Protein AF-A0A837HUM1-F1 (afdb_monomer_lite)

Foldseek 3Di:
DVQFCLQLAFCAFVNFHWQKKKKFFQVLVVVVVVVVVVQVVQVVDPHDSCPPVVVQVVCCLAWVARCVPQPSVFQRGMKMWTWTFALAFWTKIKIKGWGDDLVSNCVSNLSTWHFPQPVQVVLVVLVVLVLVLQVLLLVLQVVQCPPPPRVFGDPDSVVSCVVPSDVDRDARPVGDHWDKDQADRRNWIKTWDQRPFQLFIWMDTVVVRDIATWDDNDDDPHSPTDHDDDDPDDSNRGDIDRFDWDDDDVKIKTWAFNDAQLNQTWTWIWMGENTMIMTMTGSDCRSVNCSNVRDSRDCRGNCNPPLCVVVVVPDDPDDSMDMDGDNVSVVSNVSNVCVSPVVCCVVCVPPCVVVVVVVVVVVPDDDVVVVVLVVLQVQQLVLQVVLLVLQVCQCPPPPHPAGDPDSVVSCVVVSDVDRDAGPVRHHWDKDADDVRHKIKTWDQRSNQCFIFIAIPVQNDTDTPSDNDDDDHDRDDDD

Radius of gyration: 32.33 Å; chains: 1; bounding box: 90×49×75 Å

Sequence (478 aa):
MESSLANKLPATFDGKSPLFYGEAKNIRDSIQDQLNQLEDVSKNSSDEQKGIEEFKKQIKEAFQIDVDADLLSWMDQNAAMIVAADSQKAPEILFVFEIKDPQLVEQKLVKFRMVDFMGTRLKQAQDASMKNDVGQIATALQAYYTTPGQGLYPTSLNDLVSSEYLKTLPKPASGGNYNYLRCDNGTEAAIFAKSEETGRYWAFSSKLGRAGYIDGTNPPVDCNFNVLKQTPETLFDKPRIEPEIEPYQTSKIYSFPIYDYEGDKFAFRFTVTDSLTIFSVGASSQSLKELIDFPKESDSTLIKDPRWSEQFARSPKTIGGVAYIVPENLMGIVDYFLTKEEQYKQYVQDDWLIIAALDRVFAKNGDVGQRTIQARDSVVKSGVGQIAQALQVYYTTPGNSKYPVSLNELVTSKTVIEVPTSPSGEAYGYLRCADGKEIAVSGKLESTGTYWVWSSASMKAIDTNSTTPPSTTCVYGL

pLDDT: mean 79.93, std 14.23, range [35.84, 97.94]

Secondary structure (DSSP, 8-state):
-TT-GGGSSBS-BTTBEEEEEEEESSHHHHHHHHHHHHHHHHHHSSS-TTHHHHHHHHHHHHHS--IIIIIGGG--S-EEEEEEE-SSS--EEEEEEE-S-HHHHHHHHTT--EE-HHHHHHHHHHHHHHHHHHHHHHHHHHHHHHSTTT-S--SSTHHHHHTTS-SS----TTSS--EEEEEGGGTEEEEEEE-TTTSSEEEEETTTTEEEEBSSSSPPSSS--PBPP-PPPPGGGS-EEPPEEEEETTEEEEEEEEEEETTEEEEEEEEE-SSEEEEEEES-SHHHHHHHH--SS-SSBTTTSHHHHHHHHTS-SS-SEEEEE-GGGHHHHHHHHHHH-GGGHHHHHHHHHHHHHHHHHHTT---HHHHHHHHHHHHHHHHHHHHHHHHHHHHHSTT--S--SSTTHHHHTTS-SS--B-TTSPBPEEEE-TTSS-EEEEEE-TTTSPEEEEETTTS-EEE---SS---S------

Structure (mmCIF, N/CA/C/O backbone):
data_AF-A0A837HUM1-F1
#
_entry.id   AF-A0A837HUM1-F1
#
loop_
_atom_site.group_PDB
_atom_site.id
_atom_site.type_symbol
_atom_site.label_atom_id
_atom_site.label_alt_id
_atom_site.label_comp_id
_atom_site.label_asym_id
_atom_site.label_entity_id
_atom_site.label_seq_id
_atom_site.pdbx_PDB_ins_code
_atom_site.Cartn_x
_atom_site.Cartn_y
_atom_site.Cartn_z
_atom_site.occupancy
_atom_site.B_iso_or_equiv
_atom_site.auth_seq_id
_atom_site.auth_comp_id
_atom_site.auth_asym_id
_atom_site.auth_atom_id
_atom_site.pdbx_PDB_model_num
ATOM 1 N N . MET A 1 1 ? -18.478 -5.405 29.061 1.00 57.53 1 MET A N 1
ATOM 2 C CA . MET A 1 1 ? -18.598 -4.070 28.437 1.00 57.53 1 MET A CA 1
ATOM 3 C C . MET A 1 1 ? -17.729 -3.016 29.110 1.00 57.53 1 MET A C 1
ATOM 5 O O . MET A 1 1 ? -17.101 -2.283 28.371 1.00 57.53 1 MET A O 1
ATOM 9 N N . GLU A 1 2 ? -17.609 -2.948 30.443 1.00 61.53 2 GLU A N 1
ATOM 10 C CA . GLU A 1 2 ? -16.730 -1.955 31.113 1.00 61.53 2 GLU A CA 1
ATOM 11 C C . GLU A 1 2 ? -15.254 -2.024 30.680 1.00 61.53 2 GLU A C 1
ATOM 13 O O . GLU A 1 2 ? -14.570 -1.011 30.636 1.00 61.53 2 GLU A O 1
ATOM 18 N N . SER A 1 3 ? -14.767 -3.206 30.293 1.00 72.75 3 SER A N 1
ATOM 19 C CA . SER A 1 3 ? -13.399 -3.396 29.797 1.00 72.75 3 SER A CA 1
ATOM 20 C C . SER A 1 3 ? -13.245 -3.216 28.276 1.00 72.75 3 SER A C 1
ATOM 22 O O . SER A 1 3 ? -12.258 -3.709 27.743 1.00 72.75 3 SER A O 1
ATOM 24 N N . SER A 1 4 ? -14.257 -2.710 27.561 1.00 83.25 4 SER A N 1
ATOM 25 C CA . SER A 1 4 ? -14.202 -2.552 26.096 1.00 83.25 4 SER A CA 1
ATOM 26 C C . SER A 1 4 ? -13.436 -1.290 25.730 1.00 83.25 4 SER A C 1
ATOM 28 O O . SER A 1 4 ? -13.642 -0.240 26.354 1.00 83.25 4 SER A O 1
ATOM 30 N N . LEU A 1 5 ? -12.625 -1.379 24.677 1.00 87.56 5 LEU A N 1
ATOM 31 C CA . LEU A 1 5 ? -11.893 -0.243 24.133 1.00 87.56 5 LEU A CA 1
ATOM 32 C C . LEU A 1 5 ? -12.837 0.863 23.632 1.00 87.56 5 LEU A C 1
ATOM 34 O O . LEU A 1 5 ? -12.479 2.033 23.692 1.00 87.56 5 LEU A O 1
ATOM 38 N N . ALA A 1 6 ? -14.081 0.538 23.258 1.00 87.81 6 ALA A N 1
ATOM 39 C CA . ALA A 1 6 ? -15.104 1.513 22.864 1.00 87.81 6 ALA A CA 1
ATOM 40 C C . ALA A 1 6 ? -15.453 2.541 23.962 1.00 87.81 6 ALA A C 1
ATOM 42 O O . ALA A 1 6 ? -15.979 3.609 23.651 1.00 87.81 6 ALA A O 1
ATOM 43 N N . ASN A 1 7 ? -15.153 2.257 25.238 1.00 86.69 7 ASN A N 1
ATOM 44 C CA . ASN A 1 7 ? -15.296 3.234 26.330 1.00 86.69 7 ASN A CA 1
ATOM 45 C C . ASN A 1 7 ? -14.179 4.287 26.345 1.00 86.69 7 ASN A C 1
ATOM 47 O O . ASN A 1 7 ? -14.322 5.306 27.009 1.00 86.69 7 ASN A O 1
ATOM 51 N N . LYS A 1 8 ? -13.060 4.025 25.666 1.00 87.19 8 LYS A N 1
ATOM 52 C CA . LYS A 1 8 ? -11.852 4.864 25.665 1.00 87.19 8 LYS A CA 1
ATOM 53 C C . LYS A 1 8 ? -11.620 5.549 24.320 1.00 87.19 8 LYS A C 1
ATOM 55 O O . LYS A 1 8 ? -10.566 6.135 24.109 1.00 87.19 8 LYS A O 1
ATOM 60 N N . LEU A 1 9 ? -12.580 5.437 23.406 1.00 91.56 9 LEU A N 1
ATOM 61 C CA . LEU A 1 9 ? -12.492 5.980 22.058 1.00 91.56 9 LEU A CA 1
ATOM 62 C C . LEU A 1 9 ? -13.589 7.028 21.837 1.00 91.56 9 LEU A C 1
ATOM 64 O O . LEU A 1 9 ? -14.714 6.826 22.315 1.00 91.56 9 LEU A O 1
ATOM 68 N N . PRO A 1 10 ? -13.290 8.116 21.104 1.00 92.12 10 PRO A N 1
ATOM 69 C CA . PRO A 1 10 ? -14.269 9.137 20.762 1.00 92.12 10 PRO A CA 1
ATOM 70 C C . PRO A 1 10 ? -15.366 8.579 19.851 1.00 92.12 10 PRO A C 1
ATOM 72 O O . PRO A 1 10 ? -15.182 7.581 19.155 1.00 92.12 10 PRO A O 1
ATOM 75 N N . ALA A 1 11 ? -16.515 9.254 19.831 1.00 89.56 11 ALA A N 1
ATOM 76 C CA . ALA A 1 11 ? -17.631 8.914 18.946 1.00 89.56 11 ALA A CA 1
ATOM 77 C C . ALA A 1 11 ? -17.357 9.213 17.453 1.00 89.56 11 ALA A C 1
ATOM 79 O O . ALA A 1 11 ? -18.004 8.647 16.570 1.00 89.56 11 ALA A O 1
ATOM 80 N N . THR A 1 12 ? -16.405 10.103 17.161 1.00 90.75 12 THR A N 1
ATOM 81 C CA . THR A 1 12 ? -16.014 10.525 15.805 1.00 90.75 12 THR A CA 1
ATOM 82 C C . THR A 1 12 ? -14.500 10.626 15.685 1.00 90.75 12 THR A C 1
ATOM 84 O O . THR A 1 12 ? -13.829 10.842 16.690 1.00 90.75 12 THR A O 1
ATOM 87 N N . PHE A 1 13 ? -13.985 10.527 14.459 1.00 92.62 13 PHE A N 1
ATOM 88 C CA . PHE A 1 13 ? -12.552 10.563 14.154 1.00 92.62 13 PHE A CA 1
ATOM 89 C C . PHE A 1 13 ? -12.303 11.549 13.008 1.00 92.62 13 PHE A C 1
ATOM 91 O O . PHE A 1 13 ? -12.781 11.330 11.898 1.00 92.62 13 PHE A O 1
ATOM 98 N N . ASP A 1 14 ? -11.605 12.660 13.265 1.00 92.31 14 ASP A N 1
ATOM 99 C CA . ASP A 1 14 ? -11.493 13.808 12.343 1.00 92.31 14 ASP A CA 1
ATOM 100 C C . ASP A 1 14 ? -12.884 14.317 11.902 1.00 92.31 14 ASP A C 1
ATOM 102 O O . ASP A 1 14 ? -13.151 14.617 10.734 1.00 92.31 14 ASP A O 1
ATOM 106 N N . GLY A 1 15 ? -13.833 14.328 12.843 1.00 88.44 15 GLY A N 1
ATOM 107 C CA . GLY A 1 15 ? -15.249 14.624 12.593 1.00 88.44 15 GLY A CA 1
ATOM 108 C C . GLY A 1 15 ? -15.994 13.594 11.728 1.00 88.44 15 GLY A C 1
ATOM 109 O O . GLY A 1 15 ? -17.197 13.744 11.525 1.00 88.44 15 GLY A O 1
ATOM 110 N N . LYS A 1 16 ? -15.320 12.542 11.245 1.00 90.19 16 LYS A N 1
ATOM 111 C CA . LYS A 1 16 ? -15.924 11.464 10.455 1.00 90.19 16 LYS A CA 1
ATOM 112 C C . LYS A 1 16 ? -16.644 10.499 11.379 1.00 90.19 16 LYS A C 1
ATOM 114 O O . LYS A 1 16 ? -16.196 10.203 12.493 1.00 90.19 16 LYS A O 1
ATOM 119 N N . SER A 1 17 ? -17.751 9.967 10.887 1.00 85.31 17 SER A N 1
ATOM 120 C CA . SER A 1 17 ? -18.489 8.933 11.599 1.00 85.31 17 SER A CA 1
ATOM 121 C C . SER A 1 17 ? -17.883 7.561 11.295 1.00 85.31 17 SER A C 1
ATOM 123 O O . SER A 1 17 ? -17.608 7.267 10.128 1.00 85.31 17 SER A O 1
ATOM 125 N N . PRO A 1 18 ? -17.672 6.698 12.303 1.00 87.94 18 PRO A N 1
ATOM 126 C CA . PRO A 1 18 ? -17.233 5.336 12.043 1.00 87.94 18 PRO A CA 1
ATOM 127 C C . PRO A 1 18 ? -18.291 4.585 11.227 1.00 87.94 18 PRO A C 1
ATOM 129 O O . PRO A 1 18 ? -19.477 4.631 11.548 1.00 87.94 18 PRO A O 1
ATOM 132 N N . LEU A 1 19 ? -17.878 3.894 10.169 1.00 83.44 19 LEU A N 1
ATOM 133 C CA . LEU A 1 19 ? -18.712 2.929 9.446 1.00 83.44 19 LEU A CA 1
ATOM 134 C C . LEU A 1 19 ? -18.502 1.511 9.976 1.00 83.44 19 LEU A C 1
ATOM 136 O O . LEU A 1 19 ? -19.405 0.686 9.898 1.00 83.44 19 LEU A O 1
ATOM 140 N N . PHE A 1 20 ? -17.319 1.224 10.517 1.00 83.94 20 PHE A N 1
ATOM 141 C CA . PHE A 1 20 ? -16.954 -0.080 11.052 1.00 83.94 20 PHE A CA 1
ATOM 142 C C . PHE A 1 20 ? -16.248 0.096 12.389 1.00 83.94 20 PHE A C 1
ATOM 144 O O . PHE A 1 20 ? -15.366 0.948 12.519 1.00 83.94 20 PHE A O 1
ATOM 151 N N . TYR A 1 21 ? -16.606 -0.756 13.345 1.00 86.56 21 TYR A N 1
ATOM 152 C CA . TYR A 1 21 ? -15.868 -0.951 14.582 1.00 86.56 21 TYR A CA 1
ATOM 153 C C . TYR A 1 21 ? -15.735 -2.446 14.855 1.00 86.56 21 TYR A C 1
ATOM 155 O O . TYR A 1 21 ? -16.736 -3.140 15.019 1.00 86.56 21 TYR A O 1
ATOM 163 N N . GLY 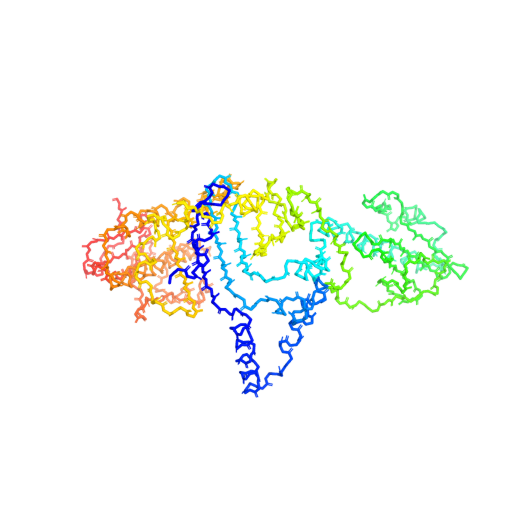A 1 22 ? -14.504 -2.933 14.936 1.00 85.00 22 GLY A N 1
ATOM 164 C CA . GLY A 1 22 ? -14.183 -4.274 15.406 1.00 85.00 22 GLY A CA 1
ATOM 165 C C . GLY A 1 22 ? -13.304 -4.191 16.640 1.00 85.00 22 GLY A C 1
ATOM 166 O O . GLY A 1 22 ? -12.396 -3.374 16.670 1.00 85.00 22 GLY A O 1
ATOM 167 N N . GLU A 1 23 ? -13.539 -5.033 17.637 1.00 84.75 23 GLU A N 1
ATOM 168 C CA . GLU A 1 23 ? -12.689 -5.180 18.817 1.00 84.75 23 GLU A CA 1
ATOM 169 C C . GLU A 1 23 ? -12.388 -6.657 19.043 1.00 84.75 23 GLU A C 1
ATOM 171 O O . GLU A 1 23 ? -13.278 -7.502 18.949 1.00 84.75 23 GLU A O 1
ATOM 176 N N . ALA A 1 24 ? -11.146 -6.970 19.387 1.00 82.31 24 ALA A N 1
ATOM 177 C CA . ALA A 1 24 ? -10.730 -8.296 19.807 1.00 82.31 24 ALA A CA 1
ATOM 178 C C . ALA A 1 24 ? -9.925 -8.201 21.101 1.00 82.31 24 ALA A C 1
ATOM 180 O O . ALA A 1 24 ? -9.117 -7.286 21.287 1.00 82.31 24 ALA A O 1
ATOM 181 N N . LYS A 1 25 ? -10.129 -9.175 21.988 1.00 80.12 25 LYS A N 1
ATOM 182 C CA . LYS A 1 25 ? -9.291 -9.340 23.175 1.00 80.12 25 LYS A CA 1
ATOM 183 C C . LYS A 1 25 ? -8.138 -10.269 22.859 1.00 80.12 25 LYS A C 1
ATOM 185 O O . LYS A 1 25 ? -8.344 -11.273 22.185 1.00 80.12 25 LYS A O 1
ATOM 190 N N . ASN A 1 26 ? -6.967 -9.971 23.420 1.00 72.88 26 ASN A N 1
ATOM 191 C CA . ASN A 1 26 ? -5.791 -10.827 23.299 1.00 72.88 26 ASN A CA 1
ATOM 192 C C . ASN A 1 26 ? -5.482 -11.151 21.826 1.00 72.88 26 ASN A C 1
ATOM 194 O O . ASN A 1 26 ? -5.435 -12.307 21.401 1.00 72.88 26 ASN A O 1
ATOM 198 N N . ILE A 1 27 ? -5.350 -10.088 21.027 1.00 74.25 27 ILE A N 1
ATOM 199 C CA . ILE A 1 27 ? -5.189 -10.199 19.575 1.00 74.25 27 ILE A CA 1
ATOM 200 C C . ILE A 1 27 ? -3.949 -11.021 19.203 1.00 74.25 27 ILE A C 1
ATOM 202 O O . ILE A 1 27 ? -3.988 -11.716 18.194 1.00 74.25 27 ILE A O 1
ATOM 206 N N . ARG A 1 28 ? -2.890 -11.011 20.030 1.00 80.12 28 ARG A N 1
ATOM 207 C CA . ARG A 1 28 ? -1.726 -11.891 19.864 1.00 80.12 28 ARG A CA 1
ATOM 208 C C . ARG A 1 28 ? -2.136 -13.351 19.754 1.00 80.12 28 ARG A C 1
ATOM 210 O O . ARG A 1 28 ? -1.754 -13.988 18.781 1.00 80.12 28 ARG A O 1
ATOM 217 N N . ASP A 1 29 ? -2.886 -13.864 20.724 1.00 73.12 29 ASP A N 1
ATOM 218 C CA . ASP A 1 29 ? -3.257 -15.279 20.747 1.00 73.12 29 ASP A CA 1
ATOM 219 C C . ASP A 1 29 ? -4.215 -15.602 19.595 1.00 73.12 29 ASP A C 1
ATOM 221 O O . ASP A 1 29 ? -4.067 -16.635 18.960 1.00 73.12 29 ASP A O 1
ATOM 225 N N . SER A 1 30 ? -5.114 -14.679 19.233 1.00 72.19 30 SER A N 1
ATOM 226 C CA . SER A 1 30 ? -5.982 -14.830 18.053 1.00 72.19 30 SER A CA 1
ATOM 227 C C . SER A 1 30 ? -5.192 -14.890 16.736 1.00 72.19 30 SER A C 1
ATOM 229 O O . SER A 1 30 ? -5.441 -15.755 15.896 1.00 72.19 30 SER A O 1
ATOM 231 N N . ILE A 1 31 ? -4.202 -14.006 16.558 1.00 72.38 31 ILE A N 1
ATOM 232 C CA . ILE A 1 31 ? -3.300 -14.035 15.398 1.00 72.38 31 ILE A CA 1
ATOM 233 C C . ILE A 1 31 ? -2.487 -15.329 15.419 1.00 72.38 31 ILE A C 1
ATOM 235 O O . ILE A 1 31 ? -2.388 -15.994 14.394 1.00 72.38 31 ILE A O 1
ATOM 239 N N . GLN A 1 32 ? -1.942 -15.717 16.572 1.00 71.12 32 GLN A N 1
ATOM 240 C CA . GLN A 1 32 ? -1.150 -16.934 16.699 1.00 71.12 32 GLN A CA 1
ATOM 241 C C . GLN A 1 32 ? -1.986 -18.185 16.413 1.00 71.12 32 GLN A C 1
ATOM 243 O O . GLN A 1 32 ? -1.504 -19.077 15.726 1.00 71.12 32 GLN A O 1
ATOM 248 N N . ASP A 1 33 ? -3.241 -18.236 16.854 1.00 70.81 33 ASP A N 1
ATOM 249 C CA . ASP A 1 33 ? -4.171 -19.325 16.555 1.00 70.81 33 ASP A CA 1
ATOM 250 C C . ASP A 1 33 ? -4.500 -19.391 15.062 1.00 70.81 33 ASP A C 1
ATOM 252 O O . ASP A 1 33 ? -4.512 -20.480 14.491 1.00 70.81 33 ASP A O 1
ATOM 256 N N . GLN A 1 34 ? -4.710 -18.248 14.397 1.00 69.06 34 GLN A N 1
ATOM 257 C CA . GLN A 1 34 ? -4.886 -18.216 12.941 1.00 69.06 34 GLN A CA 1
ATOM 258 C C . GLN A 1 34 ? -3.628 -18.677 12.202 1.00 69.06 34 GLN A C 1
ATOM 260 O O . GLN A 1 34 ? -3.733 -19.436 11.240 1.00 69.06 34 GLN A O 1
ATOM 265 N N . LEU A 1 35 ? -2.441 -18.266 12.660 1.00 67.75 35 LEU A N 1
ATOM 266 C CA . LEU A 1 35 ? -1.173 -18.747 12.114 1.00 67.75 35 LEU A CA 1
ATOM 267 C C . LEU A 1 35 ? -1.034 -20.263 12.318 1.00 67.75 35 LEU A C 1
ATOM 269 O O . LEU A 1 35 ? -0.746 -20.975 11.364 1.00 67.75 35 LEU A O 1
ATOM 273 N N . ASN A 1 36 ? -1.331 -20.782 13.510 1.00 68.81 36 ASN A N 1
ATOM 274 C CA . ASN A 1 36 ? -1.276 -22.216 13.797 1.00 68.81 36 ASN A CA 1
ATOM 275 C C . ASN A 1 36 ? -2.277 -23.007 12.931 1.00 68.81 36 ASN A C 1
ATOM 277 O O . ASN A 1 36 ? -1.927 -24.046 12.381 1.00 68.81 36 ASN A O 1
ATOM 281 N N . GLN A 1 37 ? -3.502 -22.499 12.742 1.00 67.62 37 GLN A N 1
ATOM 282 C CA . GLN A 1 37 ? -4.505 -23.118 11.862 1.00 67.62 37 GLN A CA 1
ATOM 283 C C . GLN A 1 37 ? -4.060 -23.130 10.398 1.00 67.62 37 GLN A C 1
ATOM 285 O O . GLN A 1 37 ? -4.237 -24.133 9.709 1.00 67.62 37 GLN A O 1
ATOM 290 N N . LEU A 1 38 ? -3.473 -22.034 9.915 1.00 65.50 38 LEU A N 1
ATOM 291 C CA . LEU A 1 38 ? -2.898 -21.968 8.571 1.00 65.50 38 LEU A CA 1
ATOM 292 C C . LEU A 1 38 ? -1.726 -22.948 8.423 1.00 65.50 38 LEU A C 1
ATOM 294 O O . LEU A 1 38 ? -1.599 -23.598 7.384 1.00 65.50 38 LEU A O 1
ATOM 298 N N . GLU A 1 39 ? -0.910 -23.109 9.465 1.00 65.69 39 GLU A N 1
ATOM 299 C CA . GLU A 1 39 ? 0.171 -24.092 9.497 1.00 65.69 39 GLU A CA 1
ATOM 300 C C . GLU A 1 39 ? -0.379 -25.526 9.440 1.00 65.69 39 GLU A C 1
ATOM 302 O O . GLU A 1 39 ? 0.103 -26.333 8.646 1.00 65.69 39 GLU A O 1
ATOM 307 N N . ASP A 1 40 ? -1.428 -25.834 10.202 1.00 64.75 40 ASP A N 1
ATOM 308 C CA . ASP A 1 40 ? -2.085 -27.146 10.206 1.00 64.75 40 ASP A CA 1
ATOM 309 C C . ASP A 1 40 ? -2.769 -27.467 8.870 1.00 64.75 40 ASP A C 1
ATOM 311 O O . ASP A 1 40 ? -2.683 -28.598 8.384 1.00 64.75 40 ASP A O 1
ATOM 315 N N . VAL A 1 41 ? -3.410 -26.483 8.232 1.00 62.59 41 VAL A N 1
ATOM 316 C CA . VAL A 1 41 ? -3.958 -26.637 6.874 1.00 62.59 41 VAL A CA 1
ATOM 317 C C . VAL A 1 41 ? -2.828 -26.878 5.873 1.00 62.59 41 VAL A C 1
ATOM 319 O O . VAL A 1 41 ? -2.934 -27.800 5.066 1.00 62.59 41 VAL A O 1
ATOM 322 N N . SER A 1 42 ? -1.722 -26.129 5.968 1.00 59.69 42 SER A N 1
ATOM 323 C CA . SER A 1 42 ? -0.566 -26.307 5.077 1.00 59.69 42 SER A CA 1
ATOM 324 C C . SER A 1 42 ? 0.087 -27.683 5.236 1.00 59.69 42 SER A C 1
ATOM 326 O O . SER A 1 42 ? 0.355 -28.347 4.243 1.00 59.69 42 SER A O 1
ATOM 328 N N . LYS A 1 43 ? 0.240 -28.178 6.475 1.00 63.53 43 LYS A N 1
ATOM 329 C CA . LYS A 1 43 ? 0.775 -29.517 6.791 1.00 63.53 43 LYS A CA 1
ATOM 330 C C . LYS A 1 43 ? -0.072 -30.652 6.218 1.00 63.53 43 LYS A C 1
ATOM 332 O O . LYS A 1 43 ? 0.463 -31.724 5.945 1.00 63.53 43 LYS A O 1
ATOM 337 N N . ASN A 1 44 ? -1.376 -30.425 6.068 1.00 60.06 44 ASN A N 1
ATOM 338 C CA . ASN A 1 44 ? -2.328 -31.397 5.529 1.00 60.06 44 ASN A CA 1
ATOM 339 C C . ASN A 1 44 ? -2.591 -31.220 4.023 1.00 60.06 44 ASN A C 1
ATOM 341 O O . ASN A 1 44 ? -3.259 -32.058 3.416 1.00 60.06 44 ASN A O 1
ATOM 345 N N . SER A 1 45 ? -2.061 -30.159 3.412 1.00 54.62 45 SER A N 1
ATOM 346 C CA . SER A 1 45 ? -2.021 -29.967 1.964 1.00 54.62 45 SER A CA 1
ATOM 347 C C . SER A 1 45 ? -0.672 -30.434 1.411 1.00 54.62 45 SER A C 1
ATOM 349 O O . SER A 1 45 ? 0.340 -30.390 2.101 1.00 54.62 45 SER A O 1
ATOM 351 N N . SER A 1 46 ? -0.618 -30.881 0.156 1.00 51.41 46 SER A N 1
ATOM 352 C CA . SER A 1 46 ? 0.657 -31.198 -0.512 1.00 51.41 46 SER A CA 1
ATOM 353 C C . SER A 1 46 ? 1.542 -29.968 -0.765 1.00 51.41 46 SER A C 1
ATOM 355 O O . SER A 1 46 ? 2.665 -30.122 -1.243 1.00 51.41 46 SER A O 1
ATOM 357 N N . ASP A 1 47 ? 1.038 -28.769 -0.465 1.00 50.78 47 ASP A N 1
ATOM 358 C CA . ASP A 1 47 ? 1.718 -27.498 -0.658 1.00 50.78 47 ASP A CA 1
ATOM 359 C C . ASP A 1 47 ? 2.477 -27.123 0.627 1.00 50.78 47 ASP A C 1
ATOM 361 O O . ASP A 1 47 ? 1.909 -27.011 1.710 1.00 50.78 47 ASP A O 1
ATOM 365 N N . GLU A 1 48 ? 3.802 -27.011 0.499 1.00 49.69 48 GLU A N 1
ATOM 366 C CA . GLU A 1 48 ? 4.786 -26.892 1.582 1.00 49.69 48 GLU A CA 1
ATOM 367 C C . GLU A 1 48 ? 4.429 -25.882 2.696 1.00 49.69 48 GLU A C 1
ATOM 369 O O . GLU A 1 48 ? 3.939 -24.784 2.436 1.00 49.69 48 GLU A O 1
ATOM 374 N N . GLN A 1 49 ? 4.875 -26.194 3.925 1.00 50.03 49 GLN A N 1
ATOM 375 C CA . GLN A 1 49 ? 4.939 -25.372 5.159 1.00 50.03 49 GLN A CA 1
ATOM 376 C C . GLN A 1 49 ? 5.566 -23.956 5.022 1.00 50.03 49 GLN A C 1
ATOM 378 O O . GLN A 1 49 ? 5.824 -23.282 6.017 1.00 50.03 49 GLN A O 1
ATOM 383 N N . LYS A 1 50 ? 5.857 -23.480 3.809 1.00 54.19 50 LYS A N 1
ATOM 384 C CA . LYS A 1 50 ? 6.600 -22.245 3.531 1.00 54.19 50 LYS A CA 1
ATOM 385 C C . LYS A 1 50 ? 5.782 -20.961 3.693 1.00 54.19 50 LYS A C 1
ATOM 387 O O . LYS A 1 50 ? 6.384 -19.903 3.779 1.00 54.19 50 LYS A O 1
ATOM 392 N N . GLY A 1 51 ? 4.450 -21.012 3.752 1.00 65.12 51 GLY A N 1
ATOM 393 C CA . GLY A 1 51 ? 3.606 -19.810 3.651 1.00 65.12 51 GLY A CA 1
ATOM 394 C C . GLY A 1 51 ? 3.797 -18.764 4.760 1.00 65.12 51 GLY A C 1
ATOM 395 O O . GLY A 1 51 ? 3.939 -17.581 4.464 1.00 65.12 51 GLY A O 1
ATOM 396 N N . ILE A 1 52 ? 3.817 -19.178 6.031 1.00 68.62 52 ILE A N 1
ATOM 397 C CA . ILE A 1 52 ? 3.807 -18.243 7.175 1.00 68.62 52 ILE A CA 1
ATOM 398 C C . ILE A 1 52 ? 5.188 -17.669 7.463 1.00 68.62 52 ILE A C 1
ATOM 400 O O . ILE A 1 52 ? 5.322 -16.459 7.620 1.00 68.62 52 ILE A O 1
ATOM 404 N N . GLU A 1 53 ? 6.214 -18.515 7.530 1.00 75.56 53 GLU A N 1
ATOM 405 C CA . GLU A 1 53 ? 7.581 -18.041 7.757 1.00 75.56 53 GLU A CA 1
ATOM 406 C C . GLU A 1 53 ? 8.060 -17.181 6.586 1.00 75.56 53 GLU A C 1
ATOM 408 O O . GLU A 1 53 ? 8.699 -16.154 6.806 1.00 75.56 53 GLU A O 1
ATOM 413 N N . GLU A 1 54 ? 7.667 -17.511 5.349 1.00 74.44 54 GLU A N 1
ATOM 414 C CA . GLU A 1 54 ? 7.928 -16.639 4.204 1.00 74.44 54 GLU A CA 1
ATOM 415 C C . GLU A 1 54 ? 7.125 -15.334 4.294 1.00 74.44 54 GLU A C 1
ATOM 417 O O . GLU A 1 54 ? 7.672 -14.281 3.990 1.00 74.44 54 GLU A O 1
ATOM 422 N N . PHE A 1 55 ? 5.877 -15.346 4.776 1.00 75.31 55 PHE A N 1
ATOM 423 C CA . PHE A 1 55 ? 5.107 -14.118 5.010 1.00 75.31 55 PHE A CA 1
ATOM 424 C C . PHE A 1 55 ? 5.741 -13.221 6.086 1.00 75.31 55 PHE A C 1
ATOM 426 O O . PHE A 1 55 ? 5.925 -12.022 5.866 1.00 75.31 55 PHE A O 1
ATOM 433 N N . LYS A 1 56 ? 6.134 -13.785 7.235 1.00 81.00 56 LYS A N 1
ATOM 434 C CA . LYS A 1 56 ? 6.838 -13.051 8.302 1.00 81.00 56 LYS A CA 1
ATOM 435 C C . LYS A 1 56 ? 8.163 -12.493 7.802 1.00 81.00 56 LYS A C 1
ATOM 437 O O . LYS A 1 56 ? 8.493 -11.339 8.081 1.00 81.00 56 LYS A O 1
ATOM 442 N N . LYS A 1 57 ? 8.901 -13.294 7.034 1.00 82.81 57 LYS A N 1
ATOM 443 C CA . LYS A 1 57 ? 10.129 -12.876 6.366 1.00 82.81 57 LYS A CA 1
ATOM 444 C C . LYS A 1 57 ? 9.852 -11.725 5.398 1.00 82.81 57 LYS A C 1
ATOM 446 O O . LYS A 1 57 ? 10.488 -10.691 5.543 1.00 82.81 57 LYS A O 1
ATOM 451 N N . GLN A 1 58 ? 8.838 -11.813 4.541 1.00 78.44 58 GLN A N 1
ATOM 452 C CA . GLN A 1 58 ? 8.446 -10.723 3.640 1.00 78.44 58 GLN A CA 1
ATOM 453 C C . GLN A 1 58 ? 8.064 -9.441 4.392 1.00 78.44 58 GLN A C 1
ATOM 455 O O . GLN A 1 58 ? 8.464 -8.359 3.968 1.00 78.44 58 GLN A O 1
ATOM 460 N N . ILE A 1 59 ? 7.349 -9.526 5.523 1.00 81.19 59 ILE A N 1
ATOM 461 C CA . ILE A 1 59 ? 7.069 -8.354 6.373 1.00 81.19 59 ILE A CA 1
ATOM 462 C C . ILE A 1 59 ? 8.368 -7.762 6.913 1.00 81.19 59 ILE A C 1
ATOM 464 O O . ILE A 1 59 ? 8.587 -6.556 6.802 1.00 81.19 59 ILE A O 1
ATOM 468 N N . LYS A 1 60 ? 9.247 -8.596 7.473 1.00 83.69 60 LYS A N 1
ATOM 469 C CA . LYS A 1 60 ? 10.541 -8.154 8.001 1.00 83.69 60 LYS A CA 1
ATOM 470 C C . LYS A 1 60 ? 11.394 -7.495 6.929 1.00 83.69 60 LYS A C 1
ATOM 472 O O . LYS A 1 60 ? 12.063 -6.499 7.182 1.00 83.69 60 LYS A O 1
ATOM 477 N N . GLU A 1 61 ? 11.335 -8.013 5.718 1.00 77.94 61 GLU A N 1
ATOM 478 C CA . GLU A 1 61 ? 12.083 -7.519 4.574 1.00 77.94 61 GLU A CA 1
ATOM 479 C C . GLU A 1 61 ? 11.497 -6.220 4.005 1.00 77.94 61 GLU A C 1
ATOM 481 O O . GLU A 1 61 ? 12.245 -5.285 3.693 1.00 77.94 61 GLU A O 1
ATOM 486 N N . ALA A 1 62 ? 10.169 -6.128 3.914 1.00 76.25 62 ALA A N 1
ATOM 487 C CA . ALA A 1 62 ? 9.462 -4.948 3.430 1.00 76.25 62 ALA A CA 1
ATOM 488 C C . ALA A 1 62 ? 9.524 -3.791 4.435 1.00 76.25 62 ALA A C 1
ATOM 490 O O . ALA A 1 62 ? 9.755 -2.649 4.030 1.00 76.25 62 ALA A O 1
ATOM 491 N N . PHE A 1 63 ? 9.370 -4.090 5.730 1.00 83.38 63 PHE A N 1
ATOM 492 C CA . PHE A 1 63 ? 9.139 -3.088 6.770 1.00 83.38 63 PHE A CA 1
ATOM 493 C C . PHE A 1 63 ? 10.248 -2.945 7.822 1.00 83.38 63 PHE A C 1
ATOM 495 O O . PHE A 1 63 ? 10.160 -2.079 8.690 1.00 83.38 63 PHE A O 1
ATOM 502 N N . GLN A 1 64 ? 11.291 -3.782 7.771 1.00 86.25 64 GLN A N 1
ATOM 503 C CA . GLN A 1 64 ? 12.361 -3.854 8.787 1.00 86.25 64 GLN A CA 1
ATOM 504 C C . GLN A 1 64 ? 11.855 -4.091 10.219 1.00 86.25 64 GLN A C 1
ATOM 506 O O . GLN A 1 64 ? 12.493 -3.705 11.197 1.00 86.25 64 GLN A O 1
ATOM 511 N N . ILE A 1 65 ? 10.710 -4.759 10.335 1.00 89.62 65 ILE A N 1
ATOM 512 C CA . ILE A 1 65 ? 10.038 -5.071 11.594 1.00 89.62 65 ILE A CA 1
ATOM 513 C C . ILE A 1 65 ? 9.877 -6.579 11.698 1.00 89.62 65 ILE A C 1
ATOM 515 O O . ILE A 1 65 ? 9.324 -7.221 10.807 1.00 89.62 65 ILE A O 1
ATOM 519 N N . ASP A 1 66 ? 10.356 -7.151 12.795 1.00 91.50 66 ASP A N 1
ATOM 520 C CA . ASP A 1 66 ? 10.127 -8.557 13.083 1.00 91.50 66 ASP A CA 1
ATOM 521 C C . ASP A 1 66 ? 8.702 -8.756 13.624 1.00 91.50 66 ASP A C 1
ATOM 523 O O . ASP A 1 66 ? 8.310 -8.133 14.612 1.00 91.50 66 ASP A O 1
ATOM 527 N N . VAL A 1 67 ? 7.906 -9.609 12.975 1.00 86.94 67 VAL A N 1
ATOM 528 C CA . VAL A 1 67 ? 6.500 -9.813 13.365 1.00 86.94 67 VAL A CA 1
ATOM 529 C C . VAL A 1 67 ? 6.394 -10.272 14.817 1.00 86.94 67 VAL A C 1
ATOM 531 O O . VAL A 1 67 ? 5.609 -9.713 15.580 1.00 86.94 67 VAL A O 1
ATOM 534 N N . ASP A 1 68 ? 7.208 -11.238 15.230 1.00 88.38 68 ASP A N 1
ATOM 535 C CA . ASP A 1 68 ? 7.103 -11.812 16.567 1.00 88.38 68 ASP A CA 1
ATOM 536 C C . ASP A 1 68 ? 7.757 -10.885 17.598 1.00 88.38 68 ASP A C 1
ATOM 538 O O . ASP A 1 68 ? 7.147 -10.508 18.608 1.00 88.38 68 ASP A O 1
A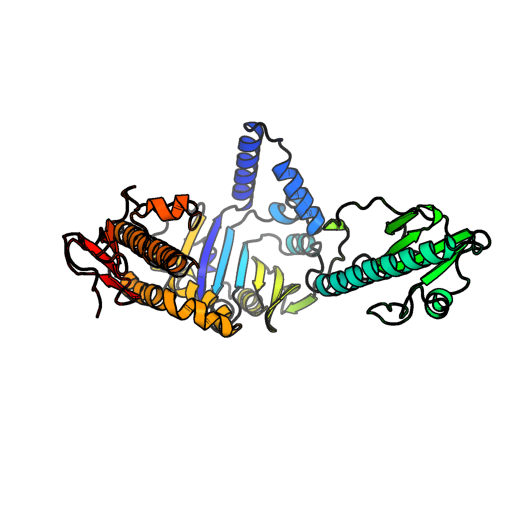TOM 542 N N . ALA A 1 69 ? 8.995 -10.466 17.322 1.00 92.62 69 ALA A N 1
ATOM 543 C CA . ALA A 1 69 ? 9.802 -9.718 18.275 1.00 92.62 69 ALA A CA 1
ATOM 544 C C . ALA A 1 69 ? 9.432 -8.233 18.364 1.00 92.62 69 ALA A C 1
ATOM 546 O O . ALA A 1 69 ? 9.597 -7.658 19.440 1.00 92.62 69 ALA A O 1
ATOM 547 N N . ASP A 1 70 ? 8.925 -7.605 17.301 1.00 93.31 70 ASP A N 1
ATOM 548 C CA . ASP A 1 70 ? 8.657 -6.162 17.267 1.00 93.31 70 ASP A CA 1
ATOM 549 C C . ASP A 1 70 ? 7.165 -5.803 17.214 1.00 93.31 70 ASP A C 1
ATOM 551 O O . ASP A 1 70 ? 6.827 -4.719 17.683 1.00 93.31 70 ASP A O 1
ATOM 555 N N . LEU A 1 71 ? 6.266 -6.682 16.738 1.00 89.94 71 LEU A N 1
ATOM 556 C CA . LEU A 1 71 ? 4.808 -6.444 16.755 1.00 89.94 71 LEU A CA 1
ATOM 557 C C . LEU A 1 71 ? 4.092 -7.278 17.823 1.00 89.94 71 LEU A C 1
ATOM 559 O O . LEU A 1 71 ? 3.591 -6.736 18.807 1.00 89.94 71 LEU A O 1
ATOM 563 N N . LEU A 1 72 ? 4.071 -8.604 17.681 1.00 88.94 72 LEU A N 1
ATOM 564 C CA . LEU A 1 72 ? 3.246 -9.463 18.534 1.00 88.94 72 LEU A CA 1
ATOM 565 C C . LEU A 1 72 ? 3.671 -9.403 20.002 1.00 88.94 72 LEU A C 1
ATOM 567 O O . LEU A 1 72 ? 2.806 -9.424 20.876 1.00 88.94 72 LEU A O 1
ATOM 571 N N . SER A 1 73 ? 4.966 -9.233 20.289 1.00 91.62 73 SER A N 1
ATOM 572 C CA . SER A 1 73 ? 5.545 -9.188 21.646 1.00 91.62 73 SER A CA 1
ATOM 573 C C . SER A 1 73 ? 4.916 -8.202 22.645 1.00 91.62 73 SER A C 1
ATOM 575 O O . SER A 1 73 ? 5.094 -8.387 23.851 1.00 91.62 73 SER A O 1
ATOM 577 N N . TRP A 1 74 ? 4.136 -7.213 22.199 1.00 91.81 74 TRP A N 1
ATOM 578 C CA . TRP A 1 74 ? 3.425 -6.263 23.072 1.00 91.81 74 TRP A CA 1
ATOM 579 C C . TRP A 1 74 ? 1.902 -6.210 22.852 1.00 91.81 74 TRP A C 1
ATOM 581 O O . TRP A 1 74 ? 1.202 -5.614 23.663 1.00 91.81 74 TRP A O 1
ATOM 591 N N . MET A 1 75 ? 1.367 -6.882 21.826 1.00 90.44 75 MET A N 1
ATOM 592 C CA . MET A 1 75 ? -0.070 -6.909 21.494 1.00 90.44 75 MET A CA 1
ATOM 593 C C . MET A 1 75 ? -0.895 -7.890 22.364 1.00 90.44 75 MET A C 1
ATOM 595 O O . MET A 1 75 ? -1.667 -8.695 21.847 1.00 90.44 75 MET A O 1
ATOM 599 N N . ASP A 1 76 ? -0.715 -7.867 23.689 1.00 86.38 76 ASP A N 1
ATOM 600 C CA . ASP A 1 76 ? -1.386 -8.795 24.625 1.00 86.38 76 ASP A CA 1
ATOM 601 C C . ASP A 1 76 ? -2.687 -8.253 25.252 1.00 86.38 76 ASP A C 1
ATOM 603 O O . ASP A 1 76 ? -3.314 -8.932 26.067 1.00 86.38 76 ASP A O 1
ATOM 607 N N . GLN A 1 77 ? -3.087 -7.026 24.906 1.00 88.00 77 GLN A N 1
ATOM 608 C CA . GLN A 1 77 ? -4.312 -6.385 25.396 1.00 88.00 77 GLN A CA 1
ATOM 609 C C . GLN A 1 77 ? -5.406 -6.338 24.316 1.00 88.00 77 GLN A C 1
ATOM 611 O O . GLN A 1 77 ? -5.363 -7.073 23.324 1.00 88.00 77 GLN A O 1
ATOM 616 N N . ASN A 1 78 ? -6.434 -5.512 24.534 1.00 88.94 78 ASN A N 1
ATOM 617 C CA . ASN A 1 78 ? -7.489 -5.302 23.556 1.00 88.94 78 ASN A CA 1
ATOM 618 C C . ASN A 1 78 ? -6.950 -4.526 22.350 1.00 88.94 78 ASN A C 1
ATOM 620 O O . ASN A 1 78 ? -6.133 -3.610 22.484 1.00 88.94 78 ASN A O 1
ATOM 624 N N . ALA A 1 79 ? -7.460 -4.872 21.177 1.00 90.88 79 ALA A N 1
ATOM 625 C CA . ALA A 1 79 ? -7.218 -4.152 19.941 1.00 90.88 79 ALA A CA 1
ATOM 626 C C . ALA A 1 79 ? -8.551 -3.829 19.272 1.00 90.88 79 ALA A C 1
ATOM 628 O O . ALA A 1 79 ? -9.470 -4.649 19.305 1.00 90.88 79 ALA A O 1
ATOM 629 N N . ALA A 1 80 ? -8.648 -2.662 18.643 1.00 91.56 80 ALA A N 1
ATOM 630 C CA . ALA A 1 80 ? -9.784 -2.288 17.822 1.00 91.56 80 ALA A CA 1
ATOM 631 C C . ALA A 1 80 ? -9.360 -1.844 16.425 1.00 91.56 80 ALA A C 1
ATOM 633 O O . ALA A 1 80 ? -8.328 -1.203 16.251 1.00 91.56 80 ALA A O 1
ATOM 634 N N . MET A 1 81 ? -10.199 -2.153 15.445 1.00 92.50 81 MET A N 1
ATOM 635 C CA . MET A 1 81 ? -10.139 -1.626 14.091 1.00 92.50 81 MET A CA 1
ATOM 636 C C . MET A 1 81 ? -11.329 -0.693 13.887 1.00 92.50 81 MET A C 1
ATOM 638 O O . MET A 1 81 ? -12.475 -1.084 14.111 1.00 92.50 81 MET A O 1
ATOM 642 N N . ILE A 1 82 ? -11.056 0.524 13.435 1.00 93.94 82 ILE A N 1
ATOM 643 C CA . ILE A 1 82 ? -12.064 1.520 13.087 1.00 93.94 82 ILE A CA 1
ATOM 644 C C . ILE A 1 82 ? -11.896 1.870 11.616 1.00 93.94 82 ILE A C 1
ATOM 646 O O . ILE A 1 82 ? -10.785 2.134 11.167 1.00 93.94 82 ILE A O 1
ATOM 650 N N . VAL A 1 83 ? -12.998 1.909 10.874 1.00 90.44 83 VAL A N 1
ATOM 651 C CA . VAL A 1 83 ? -13.029 2.552 9.555 1.00 90.44 83 VAL A CA 1
ATOM 652 C C . VAL A 1 83 ? -13.958 3.747 9.660 1.00 90.44 83 VAL A C 1
ATOM 654 O O . VAL A 1 83 ? -15.119 3.590 10.041 1.00 90.44 83 VAL A O 1
ATOM 657 N N . ALA A 1 84 ? -13.448 4.934 9.354 1.00 90.88 84 ALA A N 1
ATOM 658 C CA . ALA A 1 84 ? -14.187 6.186 9.403 1.00 90.88 84 ALA A CA 1
ATOM 659 C C . ALA A 1 84 ? -14.232 6.816 8.009 1.00 90.88 84 ALA A C 1
ATOM 661 O O . ALA A 1 84 ? -13.222 6.876 7.305 1.00 90.88 84 ALA A O 1
ATOM 662 N N . ALA A 1 85 ? -15.414 7.270 7.604 1.00 84.62 85 ALA A N 1
ATOM 663 C CA . ALA A 1 85 ? -15.644 7.810 6.271 1.00 84.62 85 ALA A CA 1
ATOM 664 C C . ALA A 1 85 ? -16.542 9.046 6.317 1.00 84.62 85 ALA A C 1
ATOM 666 O O . ALA A 1 85 ? -17.337 9.223 7.242 1.00 84.62 85 ALA A O 1
ATOM 667 N N . ASP A 1 86 ? -16.383 9.898 5.310 1.00 83.56 86 ASP A N 1
ATOM 668 C CA . ASP A 1 86 ? -17.159 11.112 5.089 1.00 83.56 86 ASP A CA 1
ATOM 669 C C . ASP A 1 86 ? -17.120 11.457 3.594 1.00 83.56 86 ASP A C 1
ATOM 671 O O . ASP A 1 86 ? -16.154 11.129 2.913 1.00 83.56 86 ASP A O 1
ATOM 675 N N . SER A 1 87 ? -18.156 12.120 3.083 1.00 76.69 87 SER A N 1
ATOM 676 C CA . SER A 1 87 ? -18.247 12.513 1.667 1.00 76.69 87 SER A CA 1
ATOM 677 C C . SER A 1 87 ? -17.220 13.567 1.217 1.00 76.69 87 SER A C 1
ATOM 679 O O . SER A 1 87 ? -16.918 13.669 0.031 1.00 76.69 87 SER A O 1
ATOM 681 N N . GLN A 1 88 ? -16.695 14.379 2.139 1.00 82.62 88 GLN A N 1
ATOM 682 C CA . GLN A 1 88 ? -15.818 15.521 1.853 1.00 82.62 88 GLN A CA 1
ATOM 683 C C . GLN A 1 88 ? -14.369 15.285 2.276 1.00 82.62 88 GLN A C 1
ATOM 685 O O . GLN A 1 88 ? -13.467 15.964 1.781 1.00 82.62 88 GLN A O 1
ATOM 690 N N . LYS A 1 89 ? -14.131 14.352 3.201 1.00 88.19 89 LYS A N 1
ATOM 691 C CA . LYS A 1 89 ? -12.795 14.040 3.717 1.00 88.19 89 LYS A CA 1
ATOM 692 C C . LYS A 1 89 ? -12.375 12.636 3.312 1.00 88.19 89 LYS A C 1
ATOM 694 O O . LYS A 1 89 ? -13.180 11.713 3.333 1.00 88.19 89 LYS A O 1
ATOM 699 N N . ALA A 1 90 ? -11.081 12.467 3.053 1.00 89.12 90 ALA A N 1
ATOM 700 C CA . ALA A 1 90 ? -10.513 11.162 2.747 1.00 89.12 90 ALA A CA 1
ATOM 701 C C . ALA A 1 90 ? -10.849 10.121 3.837 1.00 89.12 90 ALA A C 1
ATOM 703 O O . ALA A 1 90 ? -10.709 10.425 5.036 1.00 89.12 90 ALA A O 1
ATOM 704 N N . PRO A 1 91 ? -11.252 8.898 3.443 1.00 88.50 91 PRO A N 1
ATOM 705 C CA . PRO A 1 91 ? -11.529 7.825 4.384 1.00 88.50 91 PRO A CA 1
ATOM 706 C C . PRO A 1 91 ? -10.268 7.438 5.157 1.00 88.50 91 PRO A C 1
ATOM 708 O O . PRO A 1 91 ? -9.139 7.640 4.701 1.00 88.50 91 PRO A O 1
ATOM 711 N N . GLU A 1 92 ? -10.473 6.888 6.347 1.00 93.75 92 GLU A N 1
ATOM 712 C CA . GLU A 1 92 ? -9.392 6.547 7.260 1.00 93.75 92 GLU A CA 1
ATOM 713 C C . GLU A 1 92 ? -9.650 5.211 7.951 1.00 93.75 92 GLU A C 1
ATOM 715 O O . GLU A 1 92 ? -10.771 4.910 8.367 1.00 93.75 92 GLU A O 1
ATOM 720 N N . ILE A 1 93 ? -8.593 4.414 8.078 1.00 94.75 93 ILE A N 1
ATOM 721 C CA . ILE A 1 93 ? -8.593 3.167 8.839 1.00 94.75 93 ILE A CA 1
ATOM 722 C C . ILE A 1 93 ? -7.652 3.348 10.019 1.00 94.75 93 ILE A C 1
ATOM 724 O O . ILE A 1 93 ? -6.492 3.699 9.818 1.00 94.75 93 ILE A O 1
ATOM 728 N N . LEU A 1 94 ? -8.132 3.071 11.228 1.00 97.38 94 LEU A N 1
ATOM 729 C CA . LEU A 1 94 ? -7.334 3.091 12.444 1.00 97.38 94 LEU A CA 1
ATOM 730 C C . LEU A 1 94 ? -7.277 1.702 13.073 1.00 97.38 94 LEU A C 1
ATOM 732 O O . LEU A 1 94 ? -8.292 1.016 13.172 1.00 97.38 94 LEU A O 1
ATOM 736 N N . PHE A 1 95 ? -6.102 1.327 13.565 1.00 95.62 95 PHE A N 1
ATOM 737 C CA . PHE A 1 95 ? -5.924 0.205 14.478 1.00 95.62 95 PHE A CA 1
ATOM 738 C C . PHE A 1 95 ? -5.431 0.747 15.811 1.00 95.62 95 PHE A C 1
ATOM 740 O O . PHE A 1 95 ? -4.376 1.374 15.874 1.00 95.62 95 PHE A O 1
ATOM 747 N N . VAL A 1 96 ? -6.196 0.527 16.873 1.00 95.75 96 VAL A N 1
ATOM 748 C CA . VAL A 1 96 ? -5.878 1.011 18.215 1.00 95.75 96 VAL A CA 1
ATOM 749 C C . VAL A 1 96 ? -5.607 -0.181 19.113 1.00 95.75 96 VAL A C 1
ATOM 751 O O . VAL A 1 96 ? -6.449 -1.064 19.238 1.00 95.75 96 VAL A O 1
ATOM 754 N N . PHE A 1 97 ? -4.449 -0.194 19.755 1.00 94.69 97 PHE A N 1
ATOM 755 C CA . PHE A 1 97 ? -4.006 -1.256 20.647 1.00 94.69 97 PHE A CA 1
ATOM 756 C C . PHE A 1 97 ? -3.823 -0.691 22.044 1.00 94.69 97 PHE A C 1
ATOM 758 O O . PHE A 1 97 ? -3.132 0.313 22.216 1.00 94.69 97 PHE A O 1
ATOM 765 N N . GLU A 1 98 ? -4.390 -1.346 23.049 1.00 93.31 98 GLU A N 1
ATOM 766 C CA . GLU A 1 98 ? -3.991 -1.092 24.429 1.00 93.31 98 GLU A CA 1
ATOM 767 C C . GLU A 1 98 ? -2.575 -1.620 24.671 1.00 93.31 98 GLU A C 1
ATOM 769 O O . GLU A 1 98 ? -2.194 -2.683 24.178 1.00 93.31 98 GLU A O 1
ATOM 774 N N . ILE A 1 99 ? -1.785 -0.872 25.438 1.00 93.50 99 ILE A N 1
ATOM 775 C CA . ILE A 1 99 ? -0.391 -1.213 25.730 1.00 93.50 99 ILE A CA 1
ATOM 776 C C . ILE A 1 99 ? -0.077 -1.034 27.215 1.00 93.50 99 ILE A C 1
ATOM 778 O O . ILE A 1 99 ? -0.709 -0.244 27.915 1.00 93.50 99 ILE A O 1
ATOM 782 N N . LYS A 1 100 ? 0.925 -1.778 27.693 1.00 93.31 100 LYS A N 1
ATOM 783 C CA . LYS A 1 100 ? 1.425 -1.700 29.077 1.00 93.31 100 LYS A CA 1
ATOM 784 C C . LYS A 1 100 ? 2.682 -0.849 29.220 1.00 93.31 100 LYS A C 1
ATOM 786 O O . LYS A 1 100 ? 2.864 -0.209 30.247 1.00 93.31 100 LYS A O 1
ATOM 791 N N . ASP A 1 101 ? 3.553 -0.891 28.215 1.00 95.38 101 ASP A N 1
ATOM 792 C CA . ASP A 1 101 ? 4.869 -0.254 28.241 1.00 95.38 101 ASP A CA 1
ATOM 793 C C . ASP A 1 101 ? 5.061 0.611 26.983 1.00 95.38 101 ASP A C 1
ATOM 795 O O . ASP A 1 101 ? 5.539 0.120 25.957 1.00 95.38 101 ASP A O 1
ATOM 799 N N . PRO A 1 102 ? 4.667 1.896 27.039 1.00 95.19 102 PRO A N 1
ATOM 800 C CA . PRO A 1 102 ? 4.814 2.831 25.925 1.00 95.19 102 PRO A CA 1
ATOM 801 C C . PRO A 1 102 ? 6.250 2.952 25.414 1.00 95.19 102 PRO A C 1
ATOM 803 O O . PRO A 1 102 ? 6.473 3.017 24.207 1.00 95.19 102 PRO A O 1
ATOM 806 N N . GLN A 1 103 ? 7.236 2.939 26.316 1.00 95.44 103 GLN A N 1
ATOM 807 C CA . GLN A 1 103 ? 8.639 3.122 25.944 1.00 95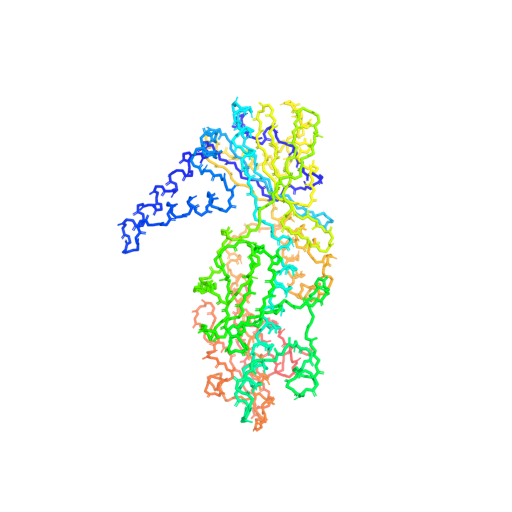.44 103 GLN A CA 1
ATOM 808 C C . GLN A 1 103 ? 9.155 1.924 25.150 1.00 95.44 103 GLN A C 1
ATOM 810 O O . GLN A 1 103 ? 9.810 2.103 24.121 1.00 95.44 103 GLN A O 1
ATOM 815 N N . LEU A 1 104 ? 8.833 0.706 25.593 1.00 96.00 104 LEU A N 1
ATOM 816 C CA . LEU A 1 104 ? 9.188 -0.513 24.872 1.00 96.00 104 LEU A CA 1
ATOM 817 C C . LEU A 1 104 ? 8.527 -0.564 23.490 1.00 96.00 104 LEU A C 1
ATOM 819 O O . LEU A 1 104 ? 9.174 -0.951 22.515 1.00 96.00 104 LEU A O 1
ATOM 823 N N . VAL A 1 105 ? 7.247 -0.191 23.404 1.00 96.62 105 VAL A N 1
ATOM 824 C CA . VAL A 1 105 ? 6.502 -0.215 22.139 1.00 96.62 105 VAL A CA 1
ATOM 825 C C . VAL A 1 105 ? 7.064 0.810 21.158 1.00 96.62 105 VAL A C 1
ATOM 827 O O . VAL A 1 105 ? 7.355 0.448 20.018 1.00 96.62 105 VAL A O 1
ATOM 830 N N . GLU A 1 106 ? 7.318 2.048 21.599 1.00 96.31 106 GLU A N 1
ATOM 831 C CA . GLU A 1 106 ? 7.946 3.065 20.748 1.00 96.31 106 GLU A CA 1
ATOM 832 C C . GLU A 1 106 ? 9.325 2.588 20.265 1.00 96.31 106 GLU A C 1
ATOM 834 O O . GLU A 1 106 ? 9.578 2.604 19.063 1.00 96.31 106 GLU A O 1
ATOM 839 N N . GLN A 1 107 ? 10.182 2.055 21.148 1.00 96.06 107 GLN A N 1
ATOM 840 C CA . GLN A 1 107 ? 11.506 1.527 20.772 1.00 96.06 107 GLN A CA 1
ATOM 841 C C . GLN A 1 107 ? 11.459 0.410 19.715 1.00 96.06 107 GLN A C 1
ATOM 843 O O . GLN A 1 107 ? 12.390 0.281 18.914 1.00 96.06 107 GLN A O 1
ATOM 848 N N . LYS A 1 108 ? 10.404 -0.410 19.702 1.00 96.00 108 LYS A N 1
ATOM 849 C CA . LYS A 1 108 ? 10.213 -1.455 18.685 1.00 96.00 108 LYS A CA 1
ATOM 850 C C . LYS A 1 108 ? 9.705 -0.865 17.374 1.00 96.00 108 LYS A C 1
ATOM 852 O O . LYS A 1 108 ? 10.257 -1.170 16.321 1.00 96.00 108 LYS A O 1
ATOM 857 N N . LEU A 1 109 ? 8.709 0.018 17.434 1.00 95.44 109 LEU A N 1
ATOM 858 C CA . LEU A 1 109 ? 8.061 0.579 16.247 1.00 95.44 109 LEU A CA 1
ATOM 859 C C . LEU A 1 109 ? 8.915 1.597 15.494 1.00 95.44 109 LEU A C 1
ATOM 861 O O . LEU A 1 109 ? 8.809 1.675 14.274 1.00 95.44 109 LEU A O 1
ATOM 865 N N . VAL A 1 110 ? 9.820 2.320 16.159 1.00 94.62 110 VAL A N 1
ATOM 866 C CA . VAL A 1 110 ? 10.746 3.243 15.470 1.00 94.62 110 VAL A CA 1
ATOM 867 C C . VAL A 1 110 ? 11.719 2.539 14.521 1.00 94.62 110 VAL A C 1
ATOM 869 O O . VAL A 1 110 ? 12.391 3.216 13.745 1.00 94.62 110 VAL A O 1
ATOM 872 N N . LYS A 1 111 ? 11.801 1.202 14.544 1.00 92.62 111 LYS A N 1
ATOM 873 C CA . LYS A 1 111 ? 12.534 0.401 13.548 1.00 92.62 111 LYS A CA 1
ATOM 874 C C . LYS A 1 111 ? 11.803 0.309 12.211 1.00 92.62 111 LYS A C 1
ATOM 876 O O . LYS A 1 111 ? 12.441 0.036 11.202 1.00 92.62 111 LYS A O 1
ATOM 881 N N . PHE A 1 112 ? 10.490 0.547 12.199 1.00 91.56 112 PHE A N 1
ATOM 882 C CA . PHE A 1 112 ? 9.667 0.453 11.001 1.00 91.56 112 PHE A CA 1
ATOM 883 C C . PHE A 1 112 ? 10.214 1.369 9.906 1.00 91.56 112 PHE A C 1
ATOM 885 O O . PHE A 1 112 ? 10.457 2.560 10.118 1.00 91.56 112 PHE A O 1
ATOM 892 N N . ARG A 1 113 ? 10.414 0.802 8.722 1.00 85.88 113 ARG A N 1
ATOM 893 C CA . ARG A 1 113 ? 10.764 1.516 7.493 1.00 85.88 113 ARG A CA 1
ATOM 894 C C . ARG A 1 113 ? 9.778 1.121 6.419 1.00 85.88 113 ARG A C 1
ATOM 896 O O . ARG A 1 113 ? 9.234 0.031 6.463 1.00 85.88 113 ARG A O 1
ATOM 903 N N . MET A 1 114 ? 9.554 1.980 5.437 1.00 81.00 114 MET A N 1
ATOM 904 C CA . MET A 1 114 ? 8.685 1.644 4.311 1.00 81.00 114 MET A CA 1
ATOM 905 C C . MET A 1 114 ? 9.417 1.869 3.000 1.00 81.00 114 MET A C 1
ATOM 907 O O . MET A 1 114 ? 10.244 2.771 2.900 1.00 81.00 114 MET A O 1
ATOM 911 N N . VAL A 1 115 ? 9.115 1.054 1.993 1.00 76.56 115 VAL A N 1
ATOM 912 C CA . VAL A 1 115 ? 9.525 1.315 0.611 1.00 76.56 115 VAL A CA 1
ATOM 913 C C . VAL A 1 115 ? 8.956 2.662 0.145 1.00 76.56 115 VAL A C 1
ATOM 915 O O . VAL A 1 115 ? 7.802 2.982 0.419 1.00 76.56 115 VAL A O 1
ATOM 918 N N . ASP A 1 116 ? 9.758 3.441 -0.582 1.00 76.12 116 ASP A N 1
ATOM 919 C CA . ASP A 1 116 ? 9.365 4.725 -1.178 1.00 76.12 116 ASP A CA 1
ATOM 920 C C . ASP A 1 116 ? 8.370 4.534 -2.343 1.00 76.12 116 ASP A C 1
ATOM 922 O O . ASP A 1 116 ? 8.722 4.653 -3.519 1.00 76.12 116 ASP A O 1
ATOM 926 N N . PHE A 1 117 ? 7.112 4.194 -2.058 1.00 70.38 117 PHE A N 1
ATOM 927 C CA . PHE A 1 117 ? 6.101 3.957 -3.101 1.00 70.38 117 PHE A CA 1
ATOM 928 C C . PHE A 1 117 ? 5.776 5.211 -3.929 1.00 70.38 117 PHE A C 1
ATOM 930 O O . PHE A 1 117 ? 5.461 5.102 -5.115 1.00 70.38 117 PHE A O 1
ATOM 937 N N . MET A 1 118 ? 5.892 6.399 -3.330 1.00 69.69 118 MET A N 1
ATOM 938 C CA . MET A 1 118 ? 5.610 7.677 -3.990 1.00 69.69 118 MET A CA 1
ATOM 939 C C . MET A 1 118 ? 6.746 8.110 -4.921 1.00 69.69 118 MET A C 1
ATOM 941 O O . MET A 1 118 ? 6.504 8.464 -6.076 1.00 69.69 118 MET A O 1
ATOM 945 N N . GLY A 1 119 ? 7.994 8.051 -4.452 1.00 65.75 119 GLY A N 1
ATOM 946 C CA . GLY A 1 119 ? 9.160 8.439 -5.240 1.00 65.75 119 GLY A CA 1
ATOM 947 C C . GLY A 1 119 ? 9.548 7.412 -6.302 1.00 65.75 119 GLY A C 1
ATOM 948 O O . GLY A 1 119 ? 10.152 7.786 -7.308 1.00 65.75 119 GLY A O 1
ATOM 949 N N . THR A 1 120 ? 9.184 6.134 -6.137 1.00 65.12 120 THR A N 1
ATOM 950 C CA . THR A 1 120 ? 9.568 5.072 -7.085 1.00 65.12 120 THR A CA 1
ATOM 951 C C . THR A 1 120 ? 8.848 5.151 -8.426 1.00 65.12 120 THR A C 1
ATOM 953 O O . THR A 1 120 ? 9.482 4.847 -9.424 1.00 65.12 120 THR A O 1
ATOM 956 N N . ARG A 1 121 ? 7.593 5.614 -8.533 1.00 66.25 121 ARG A N 1
ATOM 957 C CA . ARG A 1 121 ? 6.884 5.621 -9.838 1.00 66.25 121 ARG A CA 1
ATOM 958 C C . ARG A 1 121 ? 7.540 6.518 -10.889 1.00 66.25 121 ARG A C 1
ATOM 960 O O . ARG A 1 121 ? 7.708 6.107 -12.036 1.00 66.25 121 ARG A O 1
ATOM 967 N N . LEU A 1 122 ? 7.926 7.736 -10.504 1.00 69.88 122 LEU A N 1
ATOM 968 C CA . LEU A 1 122 ? 8.623 8.647 -11.414 1.00 69.88 122 LEU A CA 1
ATOM 969 C C . LEU A 1 122 ? 10.010 8.098 -11.767 1.00 69.88 122 LEU A C 1
ATOM 971 O O . LEU A 1 122 ? 10.375 8.073 -12.941 1.00 69.88 122 LEU A O 1
ATOM 975 N N . LYS A 1 123 ? 10.744 7.600 -10.764 1.00 73.81 123 LYS A N 1
ATOM 976 C CA . LYS A 1 123 ? 12.067 6.988 -10.947 1.00 73.81 123 LYS A CA 1
ATOM 977 C C . LYS A 1 123 ? 12.002 5.749 -11.849 1.00 73.81 123 LYS A C 1
ATOM 979 O O . LYS A 1 123 ? 12.850 5.597 -12.711 1.00 73.81 123 LYS A O 1
ATOM 984 N N . GLN A 1 124 ? 10.951 4.935 -11.745 1.00 72.50 124 GLN A N 1
ATOM 985 C CA . GLN A 1 124 ? 10.698 3.769 -12.599 1.00 72.50 124 GLN A CA 1
ATOM 986 C C . GLN A 1 124 ? 10.459 4.157 -14.055 1.00 72.50 124 GLN A C 1
ATOM 988 O O . GLN A 1 124 ? 11.023 3.545 -14.960 1.00 72.50 124 GLN A O 1
ATOM 993 N N . ALA A 1 125 ? 9.644 5.187 -14.298 1.00 75.44 125 ALA A N 1
ATOM 994 C CA . ALA A 1 125 ? 9.420 5.691 -15.650 1.00 75.44 125 ALA A CA 1
ATOM 995 C C . ALA A 1 125 ? 10.718 6.254 -16.259 1.00 75.44 125 ALA A C 1
ATOM 997 O O . ALA A 1 125 ? 11.035 5.975 -17.418 1.00 75.44 125 ALA A O 1
ATOM 998 N N . GLN A 1 126 ? 11.496 6.997 -15.465 1.00 81.56 126 GLN A N 1
ATOM 999 C CA . GLN A 1 126 ? 12.798 7.531 -15.870 1.00 81.56 126 GLN A CA 1
ATOM 1000 C C . GLN A 1 126 ? 13.813 6.413 -16.149 1.00 81.56 126 GLN A C 1
ATOM 1002 O O . GLN A 1 126 ? 14.470 6.434 -17.190 1.00 81.56 126 GLN A O 1
ATOM 1007 N N . ASP A 1 127 ? 13.892 5.402 -15.285 1.00 82.94 127 ASP A N 1
ATOM 1008 C CA . ASP A 1 127 ? 14.795 4.263 -15.435 1.00 82.94 127 ASP A CA 1
ATOM 1009 C C . ASP A 1 127 ? 14.390 3.361 -16.607 1.00 82.94 127 ASP A C 1
ATOM 1011 O O . ASP A 1 127 ? 15.259 2.848 -17.312 1.00 82.94 127 ASP A O 1
ATOM 1015 N N . ALA A 1 128 ? 13.093 3.194 -16.882 1.00 82.75 128 ALA A N 1
ATOM 1016 C CA . ALA A 1 128 ? 12.613 2.488 -18.068 1.00 82.75 128 ALA A CA 1
ATOM 1017 C C . ALA A 1 128 ? 13.013 3.218 -19.361 1.00 82.75 128 ALA A C 1
ATOM 1019 O O . ALA A 1 128 ? 13.505 2.580 -20.297 1.00 82.75 128 ALA A O 1
ATOM 1020 N N . SER A 1 129 ? 12.875 4.551 -19.392 1.00 84.94 129 SER A N 1
ATOM 1021 C CA . SER A 1 129 ? 13.381 5.376 -20.499 1.00 84.94 129 SER A CA 1
ATOM 1022 C C . SER A 1 129 ? 14.894 5.217 -20.646 1.00 84.94 129 SER A C 1
ATOM 1024 O O . SER A 1 129 ? 15.373 4.883 -21.725 1.00 84.94 129 SER A O 1
ATOM 1026 N N . MET A 1 130 ? 15.643 5.336 -19.545 1.00 90.62 130 MET A N 1
ATOM 1027 C CA . MET A 1 130 ? 17.097 5.164 -19.519 1.00 90.62 130 MET A CA 1
ATOM 1028 C C . MET A 1 130 ? 17.532 3.793 -20.056 1.00 90.62 130 MET A C 1
ATOM 1030 O O . MET A 1 130 ? 18.458 3.716 -20.865 1.00 90.62 130 MET A O 1
ATOM 1034 N N . LYS A 1 131 ? 16.874 2.708 -19.628 1.00 89.25 131 LYS A N 1
ATOM 1035 C CA . LYS A 1 131 ? 17.149 1.338 -20.092 1.00 89.25 131 LYS A CA 1
ATOM 1036 C C . LYS A 1 131 ? 16.903 1.209 -21.604 1.00 89.25 131 LYS A C 1
ATOM 1038 O O . LYS A 1 131 ? 17.709 0.577 -22.290 1.00 89.25 131 LYS A O 1
ATOM 1043 N N . ASN A 1 132 ? 15.839 1.829 -22.125 1.00 87.88 132 ASN A N 1
ATOM 1044 C CA . ASN A 1 132 ? 15.533 1.866 -23.560 1.00 87.88 132 ASN A CA 1
ATOM 1045 C C . ASN A 1 132 ? 16.596 2.654 -24.346 1.00 87.88 132 ASN A C 1
ATOM 1047 O O . ASN A 1 132 ? 17.159 2.131 -25.307 1.00 87.88 132 ASN A O 1
ATOM 1051 N N . ASP A 1 133 ? 16.948 3.853 -23.885 1.00 91.56 133 ASP A N 1
ATOM 1052 C CA . ASP A 1 133 ? 17.951 4.715 -24.519 1.00 91.56 133 ASP A CA 1
ATOM 1053 C C . ASP A 1 133 ? 19.326 4.037 -24.592 1.00 91.56 133 ASP A C 1
ATOM 1055 O O . ASP A 1 133 ? 19.963 4.011 -25.649 1.00 91.56 133 ASP A O 1
ATOM 1059 N N . VAL A 1 134 ? 19.755 3.393 -23.499 1.00 91.88 134 VAL A N 1
ATOM 1060 C CA . VAL A 1 134 ? 20.971 2.564 -23.469 1.00 91.88 134 VAL A CA 1
ATOM 1061 C C . VAL A 1 134 ? 20.898 1.436 -24.504 1.00 91.88 134 VAL A C 1
ATOM 1063 O O . VAL A 1 134 ? 21.883 1.189 -25.199 1.00 91.88 134 VAL A O 1
ATOM 1066 N N . GLY A 1 135 ? 19.744 0.777 -24.651 1.00 89.19 135 GLY A N 1
ATOM 1067 C CA . GLY A 1 135 ? 19.528 -0.268 -25.657 1.00 89.19 135 GLY A CA 1
ATOM 1068 C C . GLY A 1 135 ? 19.594 0.243 -27.102 1.00 89.19 135 GLY A C 1
ATOM 1069 O O . GLY A 1 135 ? 20.203 -0.403 -27.961 1.00 89.19 135 GLY A O 1
ATOM 1070 N N . GLN A 1 136 ? 19.029 1.422 -27.375 1.00 88.62 136 GLN A N 1
ATOM 1071 C CA . GLN A 1 136 ? 19.098 2.060 -28.694 1.00 88.62 136 GLN A CA 1
ATOM 1072 C C . GLN A 1 136 ? 20.536 2.447 -29.054 1.00 88.62 136 GLN A C 1
ATOM 1074 O O . GLN A 1 136 ? 21.014 2.106 -30.139 1.00 88.62 136 GLN A O 1
ATOM 1079 N N . ILE A 1 137 ? 21.255 3.092 -28.128 1.00 93.69 137 ILE A N 1
ATOM 1080 C CA . ILE A 1 137 ? 22.661 3.468 -28.328 1.00 93.69 137 ILE A CA 1
ATOM 1081 C C . ILE A 1 137 ? 23.525 2.216 -28.508 1.00 93.69 137 ILE A C 1
ATOM 1083 O O . ILE A 1 137 ? 24.353 2.177 -29.415 1.00 93.69 137 ILE A O 1
ATOM 1087 N N . ALA A 1 138 ? 23.310 1.169 -27.706 1.00 92.94 138 ALA A N 1
ATOM 1088 C CA . ALA A 1 138 ? 24.021 -0.101 -27.842 1.00 92.94 138 ALA A CA 1
ATOM 1089 C C . ALA A 1 138 ? 23.818 -0.736 -29.226 1.00 92.94 138 ALA A C 1
ATOM 1091 O O . ALA A 1 138 ? 24.779 -1.191 -29.844 1.00 92.94 138 ALA A O 1
ATOM 1092 N N . THR A 1 139 ? 22.588 -0.718 -29.745 1.00 91.06 139 THR A N 1
ATOM 1093 C CA . THR A 1 139 ? 22.280 -1.232 -31.089 1.00 91.06 139 THR A CA 1
ATOM 1094 C C . THR A 1 139 ? 23.023 -0.442 -32.169 1.00 91.06 139 THR A C 1
ATOM 1096 O O . THR A 1 139 ? 23.636 -1.038 -33.055 1.00 91.06 139 THR A O 1
ATOM 1099 N N . ALA A 1 140 ? 23.041 0.890 -32.065 1.00 90.94 140 ALA A N 1
ATOM 1100 C CA . ALA A 1 140 ? 23.775 1.751 -32.991 1.00 90.94 140 ALA A CA 1
ATOM 1101 C C . ALA A 1 140 ? 25.298 1.548 -32.909 1.00 90.94 140 ALA A C 1
ATOM 1103 O O . ALA A 1 140 ? 25.960 1.472 -33.942 1.00 90.94 140 ALA A O 1
ATOM 1104 N N . LEU A 1 141 ? 25.853 1.395 -31.701 1.00 93.00 141 LEU A N 1
ATOM 1105 C CA . LEU A 1 141 ? 27.265 1.058 -31.495 1.00 93.00 141 LEU A CA 1
ATOM 1106 C C . LEU A 1 141 ? 27.627 -0.260 -32.186 1.00 93.00 141 LEU A C 1
ATOM 1108 O O . LEU A 1 141 ? 28.665 -0.340 -32.842 1.00 93.00 141 LEU A O 1
ATOM 1112 N N . GLN A 1 142 ? 26.766 -1.276 -32.075 1.00 92.19 142 GLN A N 1
ATOM 1113 C CA . GLN A 1 142 ? 26.997 -2.561 -32.733 1.00 92.19 142 GLN A CA 1
ATOM 1114 C C . GLN A 1 142 ? 26.906 -2.476 -34.256 1.00 92.19 142 GLN A C 1
ATOM 1116 O O . GLN A 1 142 ? 27.746 -3.054 -34.948 1.00 92.19 142 GLN A O 1
ATOM 1121 N N . ALA A 1 143 ? 25.948 -1.721 -34.793 1.00 89.31 143 ALA A N 1
ATOM 1122 C CA . ALA A 1 143 ? 25.861 -1.474 -36.231 1.00 89.31 143 ALA A CA 1
ATOM 1123 C C . ALA A 1 143 ? 27.111 -0.745 -36.759 1.00 89.31 143 ALA A C 1
ATOM 1125 O O . ALA A 1 143 ? 27.695 -1.157 -37.761 1.00 89.31 143 ALA A O 1
ATOM 1126 N N . TYR A 1 144 ? 27.581 0.277 -36.037 1.00 91.31 144 TYR A N 1
ATOM 1127 C CA . TYR A 1 144 ? 28.803 1.002 -36.381 1.00 91.31 144 TYR A CA 1
ATOM 1128 C C . TYR A 1 144 ? 30.025 0.073 -36.402 1.00 91.31 144 TYR A C 1
ATOM 1130 O O . TYR A 1 144 ? 30.743 0.015 -37.395 1.00 91.31 144 TYR A O 1
ATOM 1138 N N . TYR A 1 145 ? 30.233 -0.712 -35.340 1.00 91.62 145 TYR A N 1
ATOM 1139 C CA . TYR A 1 145 ? 31.366 -1.638 -35.233 1.00 91.62 145 TYR A CA 1
ATOM 1140 C C . TYR A 1 145 ? 31.384 -2.695 -36.348 1.00 91.62 145 TYR A C 1
ATOM 1142 O O . TYR A 1 145 ? 32.439 -3.002 -36.906 1.00 91.62 145 TYR A O 1
ATOM 1150 N N . THR A 1 146 ? 30.211 -3.235 -36.689 1.00 90.31 146 THR A N 1
ATOM 1151 C CA . THR A 1 146 ? 30.055 -4.301 -37.695 1.00 90.31 146 THR A CA 1
ATOM 1152 C C . THR A 1 146 ? 30.032 -3.795 -39.137 1.00 90.31 146 THR A C 1
ATOM 1154 O O . THR A 1 146 ? 30.004 -4.602 -40.068 1.00 90.31 146 THR A O 1
ATOM 1157 N N . THR A 1 147 ? 30.087 -2.478 -39.346 1.00 90.31 147 THR A N 1
ATOM 1158 C CA . THR A 1 147 ? 30.134 -1.898 -40.688 1.00 90.31 147 THR A CA 1
ATOM 1159 C C . THR A 1 147 ? 31.422 -2.309 -41.404 1.00 90.31 147 THR A C 1
ATOM 1161 O O . THR A 1 147 ? 32.508 -2.210 -40.818 1.00 90.31 147 THR A O 1
ATOM 1164 N N . PRO A 1 148 ? 31.344 -2.778 -42.666 1.00 85.00 148 PRO A N 1
ATOM 1165 C CA . PRO A 1 148 ? 32.515 -3.240 -43.400 1.00 85.00 148 PRO A CA 1
ATOM 1166 C C . PRO A 1 148 ? 33.642 -2.201 -43.421 1.00 85.00 148 PRO A C 1
ATOM 1168 O O . PRO A 1 148 ? 33.453 -1.073 -43.866 1.00 85.00 148 PRO A O 1
ATOM 1171 N N . GLY A 1 149 ? 34.826 -2.597 -42.949 1.00 77.31 149 GLY A N 1
ATOM 1172 C CA . GLY A 1 149 ? 36.011 -1.736 -42.898 1.00 77.31 149 GLY A CA 1
ATOM 1173 C C . GLY A 1 149 ? 36.141 -0.861 -41.645 1.00 77.31 149 GLY A C 1
ATOM 1174 O O . GLY A 1 149 ? 37.182 -0.232 -41.486 1.00 77.31 149 GLY A O 1
ATOM 1175 N N . GLN A 1 150 ? 35.148 -0.850 -40.746 1.00 83.94 150 GLN A N 1
ATOM 1176 C CA . GLN A 1 150 ? 35.202 -0.077 -39.502 1.00 83.94 150 GLN A CA 1
ATOM 1177 C C . GLN A 1 150 ? 35.969 -0.833 -38.407 1.00 83.94 150 GLN A C 1
ATOM 1179 O O . GLN A 1 150 ? 37.024 -0.381 -37.967 1.00 83.94 150 GLN A O 1
ATOM 1184 N N . GLY A 1 151 ? 35.445 -1.987 -37.964 1.00 85.88 151 GLY A N 1
ATOM 1185 C CA . GLY A 1 151 ? 36.091 -2.901 -37.007 1.00 85.88 151 GLY A CA 1
ATOM 1186 C C . GLY A 1 151 ? 36.428 -2.304 -35.633 1.00 85.88 151 GLY A C 1
ATOM 1187 O O . GLY A 1 151 ? 37.120 -2.943 -34.841 1.00 85.88 151 GLY A O 1
ATOM 1188 N N . LEU A 1 152 ? 35.970 -1.081 -35.358 1.00 92.81 152 LEU A N 1
ATOM 1189 C CA . LEU A 1 152 ? 36.241 -0.305 -34.156 1.00 92.81 152 LEU A CA 1
ATOM 1190 C C . LEU A 1 152 ? 34.985 0.475 -33.765 1.00 92.81 152 LEU A C 1
ATOM 1192 O O . LEU A 1 152 ? 34.314 1.062 -34.612 1.00 92.81 152 LEU A O 1
ATOM 1196 N N . TYR A 1 153 ? 34.705 0.532 -32.469 1.00 95.31 153 TYR A N 1
ATOM 1197 C CA . TYR A 1 153 ? 33.702 1.420 -31.899 1.00 95.31 153 TYR A CA 1
ATOM 1198 C C . TYR A 1 153 ? 34.116 2.888 -32.064 1.00 95.31 153 TYR A C 1
ATOM 1200 O O . TYR A 1 153 ? 35.323 3.192 -32.097 1.00 95.31 153 TYR A O 1
ATOM 1208 N N . PRO A 1 154 ? 33.138 3.809 -32.144 1.00 94.25 154 PRO A N 1
ATOM 1209 C CA . PRO A 1 154 ? 33.403 5.221 -32.376 1.00 94.25 154 PRO A CA 1
ATOM 1210 C C . PRO A 1 154 ? 34.184 5.851 -31.221 1.00 94.25 154 PRO A C 1
ATOM 1212 O O . PRO A 1 154 ? 34.115 5.396 -30.077 1.00 94.25 154 PRO A O 1
ATOM 1215 N N . THR A 1 155 ? 34.921 6.923 -31.507 1.00 92.75 155 THR A N 1
ATOM 1216 C CA . THR A 1 155 ? 35.637 7.702 -30.483 1.00 92.75 155 THR A CA 1
ATOM 1217 C C . THR A 1 155 ? 34.698 8.518 -29.606 1.00 92.75 155 THR A C 1
ATOM 1219 O O . THR A 1 155 ? 35.008 8.759 -28.441 1.00 92.75 155 THR A O 1
ATOM 1222 N N . SER A 1 156 ? 33.544 8.903 -30.147 1.00 92.69 156 SER A N 1
ATOM 1223 C CA . SER A 1 156 ? 32.505 9.655 -29.455 1.00 92.69 156 SER A CA 1
ATOM 1224 C C . SER A 1 156 ? 31.119 9.158 -29.853 1.00 92.69 156 SER A C 1
ATOM 1226 O O . SER A 1 156 ? 30.890 8.767 -30.994 1.00 92.69 156 SER A O 1
ATOM 1228 N N . LEU A 1 157 ? 30.144 9.245 -28.943 1.00 93.00 157 LEU A N 1
ATOM 1229 C CA . LEU A 1 157 ? 28.746 8.942 -29.272 1.00 93.00 157 LEU A CA 1
ATOM 1230 C C . LEU A 1 157 ? 28.181 9.852 -30.378 1.00 93.00 157 LEU A C 1
ATOM 1232 O O . LEU A 1 157 ? 27.285 9.438 -31.108 1.00 93.00 157 LEU A O 1
ATOM 1236 N N . ASN A 1 158 ? 28.722 11.064 -30.550 1.00 92.88 158 ASN A N 1
ATOM 1237 C CA . ASN A 1 158 ? 28.312 11.967 -31.634 1.00 92.88 158 ASN A CA 1
ATOM 1238 C C . ASN A 1 158 ? 28.671 11.431 -33.031 1.00 92.88 158 ASN A C 1
ATOM 1240 O O . ASN A 1 158 ? 28.050 11.835 -34.020 1.00 92.88 158 ASN A O 1
ATOM 1244 N N . ASP A 1 159 ? 29.617 10.493 -33.125 1.00 92.56 159 ASP A N 1
ATOM 1245 C CA . ASP A 1 159 ? 29.987 9.858 -34.392 1.00 92.56 159 ASP A CA 1
ATOM 1246 C C . ASP A 1 159 ? 28.840 8.969 -34.904 1.00 92.56 159 ASP A C 1
ATOM 1248 O O . ASP A 1 159 ? 28.670 8.827 -36.113 1.00 92.56 159 ASP A O 1
ATOM 1252 N N . LEU A 1 160 ? 27.997 8.436 -34.005 1.00 92.00 160 LEU A N 1
ATOM 1253 C CA . LEU A 1 160 ? 26.798 7.667 -34.368 1.00 92.00 160 LEU A CA 1
ATOM 1254 C C . LEU A 1 160 ? 25.737 8.535 -35.046 1.00 92.00 160 LEU A C 1
ATOM 1256 O O . LEU A 1 160 ? 25.011 8.045 -35.905 1.00 92.00 160 LEU A O 1
ATOM 1260 N N . VAL A 1 161 ? 25.655 9.814 -34.670 1.00 91.75 161 VAL A N 1
ATOM 1261 C CA . VAL A 1 161 ? 24.737 10.773 -35.299 1.00 91.75 161 VAL A CA 1
ATOM 1262 C C . VAL A 1 161 ? 25.305 11.252 -36.627 1.00 91.75 161 VAL A C 1
ATOM 1264 O O . VAL A 1 161 ? 24.623 11.221 -37.645 1.00 91.75 161 VAL A O 1
ATOM 1267 N N . SER A 1 162 ? 26.583 11.633 -36.629 1.00 90.81 162 SER A N 1
ATOM 1268 C CA . SER A 1 162 ? 27.279 12.108 -37.833 1.00 90.81 162 SER A CA 1
ATOM 1269 C C . SER A 1 162 ? 27.342 11.047 -38.936 1.00 90.81 162 SER A C 1
ATOM 1271 O O . SER A 1 162 ? 27.356 11.389 -40.112 1.00 90.81 162 SER A O 1
ATOM 1273 N N . SER A 1 163 ? 27.362 9.768 -38.551 1.00 87.88 163 SER A N 1
ATOM 1274 C CA . SER A 1 163 ? 27.364 8.621 -39.469 1.00 87.88 163 SER A CA 1
ATOM 1275 C C . SER A 1 163 ? 25.967 8.019 -39.682 1.00 87.88 163 SER A C 1
ATOM 1277 O O . SER A 1 163 ? 25.859 6.901 -40.172 1.00 87.88 163 SER A O 1
ATOM 1279 N N . GLU A 1 164 ? 24.907 8.729 -39.279 1.00 89.50 164 GLU A N 1
ATOM 1280 C CA . GLU A 1 164 ? 23.494 8.396 -39.522 1.00 89.50 164 GLU A CA 1
ATOM 1281 C C . GLU A 1 164 ? 22.971 7.078 -38.904 1.00 89.50 164 GLU A C 1
ATOM 1283 O O . GLU A 1 164 ? 21.853 6.657 -39.200 1.00 89.50 164 GLU A O 1
ATOM 1288 N N . TYR A 1 165 ? 23.704 6.453 -37.974 1.00 86.69 165 TYR A N 1
ATOM 1289 C CA . TYR A 1 165 ? 23.198 5.308 -37.193 1.00 86.69 165 TYR A CA 1
ATOM 1290 C C . TYR A 1 165 ? 22.142 5.724 -36.164 1.00 86.69 165 TYR A C 1
ATOM 1292 O O . TYR A 1 165 ? 21.302 4.916 -35.768 1.00 86.69 165 TYR A O 1
ATOM 1300 N N . LEU A 1 166 ? 22.175 6.985 -35.727 1.00 88.38 166 LEU A N 1
ATOM 1301 C CA . LEU A 1 166 ? 21.158 7.606 -34.884 1.00 88.38 166 LEU A CA 1
ATOM 1302 C C . LEU A 1 166 ? 20.741 8.948 -35.482 1.00 88.38 166 LEU A C 1
ATOM 1304 O O . LEU A 1 166 ? 21.582 9.751 -35.867 1.00 88.38 166 LEU A O 1
ATOM 1308 N N . LYS A 1 167 ? 19.437 9.243 -35.487 1.00 87.88 167 LYS A N 1
ATOM 1309 C CA . LYS A 1 167 ? 18.946 10.575 -35.891 1.00 87.88 167 LYS A CA 1
ATOM 1310 C C . LYS A 1 167 ? 19.352 11.659 -34.893 1.00 87.88 167 LYS A C 1
ATOM 1312 O O . LYS A 1 167 ? 19.697 12.770 -35.274 1.00 87.88 167 LYS A O 1
ATOM 1317 N N . THR A 1 168 ? 19.286 11.328 -33.609 1.00 90.31 168 THR A N 1
ATOM 1318 C CA . THR A 1 168 ? 19.666 12.186 -32.487 1.00 90.31 168 THR A CA 1
ATOM 1319 C C . THR A 1 168 ? 20.189 11.310 -31.364 1.00 90.31 168 THR A C 1
ATOM 1321 O O . THR A 1 168 ? 19.716 10.185 -31.202 1.00 90.31 168 THR A O 1
ATOM 1324 N N . LEU A 1 169 ? 21.114 11.828 -30.557 1.00 89.81 169 LEU A N 1
ATOM 1325 C CA . LEU A 1 169 ? 21.547 11.128 -29.354 1.00 89.81 169 LEU A CA 1
ATOM 1326 C C . LEU A 1 169 ? 20.468 11.264 -28.261 1.00 89.81 169 LEU A C 1
ATOM 1328 O O . LEU A 1 169 ? 20.120 12.403 -27.923 1.00 89.81 169 LEU A O 1
ATOM 1332 N N . PRO A 1 170 ? 19.941 10.154 -27.711 1.00 90.69 170 PRO A N 1
ATOM 1333 C CA . PRO A 1 170 ? 19.035 10.207 -26.569 1.00 90.69 170 PRO A CA 1
ATOM 1334 C C . PRO A 1 170 ? 19.680 10.901 -25.368 1.00 90.69 170 PRO A C 1
ATOM 1336 O O . PRO A 1 170 ? 20.905 10.875 -25.204 1.00 90.69 170 PRO A O 1
ATOM 1339 N N . LYS A 1 171 ? 18.856 11.510 -24.512 1.00 86.88 171 LYS A N 1
ATOM 1340 C CA . LYS A 1 171 ? 19.312 12.206 -23.304 1.00 86.88 171 LYS A CA 1
ATOM 1341 C C . LYS A 1 171 ? 18.586 11.682 -22.067 1.00 86.88 171 LYS A C 1
ATOM 1343 O O . LYS A 1 171 ? 17.373 11.497 -22.143 1.00 86.88 171 LYS A O 1
ATOM 1348 N N . PRO A 1 172 ? 19.285 11.528 -20.928 1.00 81.88 172 PRO A N 1
ATOM 1349 C CA . PRO A 1 172 ? 18.645 11.169 -19.670 1.00 81.88 172 PRO A CA 1
ATOM 1350 C C . PRO A 1 172 ? 17.591 12.200 -19.253 1.00 81.88 172 PRO A C 1
ATOM 1352 O O . PRO A 1 172 ? 17.757 13.400 -19.487 1.00 81.88 172 PRO A O 1
ATOM 1355 N N . ALA A 1 173 ? 16.548 11.745 -18.557 1.00 74.06 173 ALA A N 1
ATOM 1356 C CA . ALA A 1 173 ? 15.495 12.613 -18.024 1.00 74.06 173 ALA A CA 1
ATOM 1357 C C . ALA A 1 173 ? 16.015 13.650 -17.008 1.00 74.06 173 ALA A C 1
ATOM 1359 O O . ALA A 1 173 ? 15.461 14.741 -16.902 1.00 74.06 173 ALA A O 1
ATOM 1360 N N . SER A 1 174 ? 17.103 13.336 -16.298 1.00 69.75 174 SER A N 1
ATOM 1361 C CA . SER A 1 174 ? 17.805 14.249 -15.384 1.00 69.75 174 SER A CA 1
ATOM 1362 C C . SER A 1 174 ? 18.649 15.318 -16.100 1.00 69.75 174 SER A C 1
ATOM 1364 O O . SER A 1 174 ? 19.191 16.213 -15.452 1.00 69.75 174 SER A O 1
ATOM 1366 N N . GLY A 1 175 ? 18.735 15.269 -17.434 1.00 72.50 175 GLY A N 1
ATOM 1367 C CA . GLY A 1 175 ? 19.594 16.123 -18.248 1.00 72.50 175 GLY A CA 1
ATOM 1368 C C . GLY A 1 175 ? 21.004 15.550 -18.443 1.00 72.50 175 GLY A C 1
ATOM 1369 O O . GLY A 1 175 ? 21.371 14.514 -17.898 1.00 72.50 175 GLY A O 1
ATOM 1370 N N . GLY A 1 176 ? 21.815 16.220 -19.267 1.00 81.94 176 GLY A N 1
ATOM 1371 C CA . GLY A 1 176 ? 23.174 15.770 -19.597 1.00 81.94 176 GLY A CA 1
ATOM 1372 C C . GLY A 1 176 ? 23.236 14.711 -20.706 1.00 81.94 176 GLY A C 1
ATOM 1373 O O . GLY A 1 176 ? 22.366 14.662 -21.576 1.00 81.94 176 GLY A O 1
ATOM 1374 N N . ASN A 1 177 ? 24.305 13.907 -20.697 1.00 87.56 177 ASN A N 1
ATOM 1375 C CA . ASN A 1 177 ? 24.587 12.860 -21.684 1.00 87.56 177 ASN A CA 1
ATOM 1376 C C . ASN A 1 177 ? 24.803 11.508 -20.987 1.00 87.56 177 ASN A C 1
ATOM 1378 O O . ASN A 1 177 ? 25.257 11.462 -19.844 1.00 87.56 177 ASN A O 1
ATOM 1382 N N . TYR A 1 178 ? 24.541 10.412 -21.700 1.00 92.25 178 TYR A N 1
ATOM 1383 C CA . TYR A 1 178 ? 24.933 9.071 -21.262 1.00 92.25 178 TYR A CA 1
ATOM 1384 C C . TYR A 1 178 ? 26.459 8.910 -21.223 1.00 92.25 178 TYR A C 1
ATOM 1386 O O . TYR A 1 178 ? 27.177 9.521 -22.018 1.00 92.25 178 TYR A O 1
ATOM 1394 N N . ASN A 1 179 ? 26.956 8.063 -20.317 1.00 93.19 179 ASN A N 1
ATOM 1395 C CA . ASN A 1 179 ? 28.391 7.839 -20.153 1.00 93.19 179 ASN A CA 1
ATOM 1396 C C . ASN A 1 179 ? 28.879 6.740 -21.088 1.00 93.19 179 ASN A C 1
ATOM 1398 O O . ASN A 1 179 ? 28.320 5.644 -21.108 1.00 93.19 179 ASN A O 1
ATOM 1402 N N . TYR A 1 180 ? 29.952 7.020 -21.817 1.00 95.06 180 TYR A N 1
ATOM 1403 C CA . TYR A 1 180 ? 30.515 6.124 -22.816 1.00 95.06 180 TYR A CA 1
ATOM 1404 C C . TYR A 1 180 ? 31.978 5.821 -22.517 1.00 95.06 180 TYR A C 1
ATOM 1406 O O . TYR A 1 180 ? 32.766 6.731 -22.258 1.00 95.06 180 TYR A O 1
ATOM 1414 N N . LEU A 1 181 ? 32.337 4.543 -22.598 1.00 94.38 181 LEU A N 1
ATOM 1415 C CA . LEU A 1 181 ? 33.713 4.072 -22.542 1.00 94.38 181 LEU A CA 1
ATOM 1416 C C . LEU A 1 181 ? 34.044 3.353 -23.834 1.00 94.38 181 LEU A C 1
ATOM 1418 O O . LEU A 1 181 ? 33.314 2.467 -24.272 1.00 94.38 181 LEU A O 1
ATOM 1422 N N . ARG A 1 182 ? 35.190 3.715 -24.397 1.00 93.56 182 ARG A N 1
ATOM 1423 C CA . ARG A 1 182 ? 35.825 3.011 -25.503 1.00 93.56 182 ARG A CA 1
ATOM 1424 C C . ARG A 1 182 ? 37.079 2.334 -24.957 1.00 93.56 182 ARG A C 1
ATOM 1426 O O . ARG A 1 182 ? 37.982 3.018 -24.482 1.00 93.56 182 ARG A O 1
ATOM 1433 N N . CYS A 1 183 ? 37.116 1.011 -25.017 1.00 88.56 183 CYS A N 1
ATOM 1434 C CA . CYS A 1 183 ? 38.127 0.161 -24.389 1.00 88.56 183 CYS A CA 1
ATOM 1435 C C . CYS A 1 183 ? 38.924 -0.627 -25.440 1.00 88.56 183 CYS A C 1
ATOM 1437 O O . CYS A 1 183 ? 38.584 -0.605 -26.625 1.00 88.56 183 CYS A O 1
ATOM 1439 N N . ASP A 1 184 ? 39.992 -1.308 -25.011 1.00 79.12 184 ASP A N 1
ATOM 1440 C CA . ASP A 1 184 ? 40.796 -2.243 -25.815 1.00 79.12 184 ASP A CA 1
ATOM 1441 C C . ASP A 1 184 ? 41.107 -1.719 -27.227 1.00 79.12 184 ASP A C 1
ATOM 1443 O O . ASP A 1 184 ? 40.779 -2.322 -28.252 1.00 79.12 184 ASP A O 1
ATOM 1447 N N . ASN A 1 185 ? 41.700 -0.519 -27.275 1.00 83.75 185 ASN A N 1
ATOM 1448 C CA . ASN A 1 185 ? 42.065 0.205 -28.500 1.00 83.75 185 ASN A CA 1
ATOM 1449 C C . ASN A 1 185 ? 40.894 0.488 -29.466 1.00 83.75 185 ASN A C 1
ATOM 1451 O O . ASN A 1 185 ? 41.104 0.762 -30.646 1.00 83.75 185 ASN A O 1
ATOM 1455 N N . GLY A 1 186 ? 39.660 0.475 -28.961 1.00 87.75 186 GLY A N 1
ATOM 1456 C CA . GLY A 1 186 ? 38.437 0.700 -29.725 1.00 87.75 186 GLY A CA 1
ATOM 1457 C C . GLY A 1 186 ? 37.704 -0.564 -30.146 1.00 87.75 186 GLY A C 1
ATOM 1458 O O . GLY A 1 186 ? 36.710 -0.445 -30.852 1.00 87.75 186 GLY A O 1
ATOM 1459 N N . THR A 1 187 ? 38.154 -1.751 -29.741 1.00 90.56 187 THR A N 1
ATOM 1460 C CA . THR A 1 187 ? 37.473 -3.019 -30.066 1.00 90.56 187 THR A CA 1
ATOM 1461 C C . THR A 1 187 ? 36.422 -3.428 -29.038 1.00 90.56 187 THR A C 1
ATOM 1463 O O . THR A 1 187 ? 35.602 -4.297 -29.318 1.00 90.56 187 THR A O 1
ATOM 1466 N N . GLU A 1 188 ? 36.391 -2.760 -27.885 1.00 93.12 188 GLU A N 1
ATOM 1467 C CA . GLU A 1 188 ? 35.360 -2.914 -26.865 1.00 93.12 188 GLU A CA 1
ATOM 1468 C C . GLU A 1 188 ? 34.757 -1.548 -26.512 1.00 93.12 188 GLU A C 1
ATOM 1470 O O . GLU A 1 188 ? 35.408 -0.506 -26.627 1.00 93.12 188 GLU A O 1
ATOM 1475 N N . ALA A 1 189 ? 33.501 -1.542 -26.082 1.00 94.56 189 ALA A N 1
ATOM 1476 C CA . ALA A 1 189 ? 32.813 -0.349 -25.636 1.00 94.56 189 ALA A CA 1
ATOM 1477 C C . ALA A 1 189 ? 31.741 -0.657 -24.587 1.00 94.56 189 ALA A C 1
ATOM 1479 O O . ALA A 1 189 ? 31.154 -1.744 -24.548 1.00 94.56 189 ALA A O 1
ATOM 1480 N N . ALA A 1 190 ? 31.450 0.348 -23.769 1.00 94.12 190 ALA A N 1
ATOM 1481 C CA . ALA A 1 190 ? 30.356 0.327 -22.817 1.00 94.12 190 ALA A CA 1
ATOM 1482 C C . ALA A 1 190 ? 29.587 1.649 -22.833 1.00 94.12 190 ALA A C 1
ATOM 1484 O O . ALA A 1 190 ? 30.164 2.723 -22.990 1.00 94.12 190 ALA A O 1
ATOM 1485 N N . ILE A 1 191 ? 28.274 1.561 -22.642 1.00 94.75 191 ILE A N 1
ATOM 1486 C CA . ILE A 1 191 ? 27.386 2.709 -22.438 1.00 94.75 191 ILE A CA 1
ATOM 1487 C C . ILE A 1 191 ? 26.610 2.470 -21.148 1.00 94.75 191 ILE A C 1
ATOM 1489 O O . ILE A 1 191 ? 26.088 1.373 -20.936 1.00 94.75 191 ILE A O 1
ATOM 1493 N N . PHE A 1 192 ? 26.571 3.462 -20.263 1.00 92.81 192 PHE A N 1
ATOM 1494 C CA . PHE A 1 192 ? 25.959 3.299 -18.949 1.00 92.81 192 PHE A CA 1
ATOM 1495 C C . PHE A 1 192 ? 25.367 4.586 -18.380 1.00 92.81 192 PHE A C 1
ATOM 1497 O O . PHE A 1 192 ? 25.756 5.709 -18.716 1.00 92.81 192 PHE A O 1
ATOM 1504 N N . ALA A 1 193 ? 24.429 4.396 -17.461 1.00 91.69 193 ALA A N 1
ATOM 1505 C CA . ALA A 1 193 ? 23.834 5.449 -16.653 1.00 91.69 193 ALA A CA 1
ATOM 1506 C C . ALA A 1 193 ? 23.479 4.918 -15.264 1.00 91.69 193 ALA A C 1
ATOM 1508 O O . ALA A 1 193 ? 23.360 3.709 -15.049 1.00 91.69 193 ALA A O 1
ATOM 1509 N N . LYS A 1 194 ? 23.366 5.840 -14.308 1.00 88.69 194 LYS A N 1
ATOM 1510 C CA . LYS A 1 194 ? 22.961 5.526 -12.942 1.00 88.69 194 LYS A CA 1
ATOM 1511 C C . LYS A 1 194 ? 21.435 5.497 -12.879 1.00 88.69 194 LYS A C 1
ATOM 1513 O O . LYS A 1 194 ? 20.796 6.438 -13.331 1.00 88.69 194 LYS A O 1
ATOM 1518 N N . SER A 1 195 ? 20.889 4.417 -12.339 1.00 83.00 195 SER A N 1
ATOM 1519 C CA . SER A 1 195 ? 19.465 4.254 -12.051 1.00 83.00 195 SER A CA 1
ATOM 1520 C C . SER A 1 195 ? 19.096 5.135 -10.863 1.00 83.00 195 SER A C 1
ATOM 1522 O O . SER A 1 195 ? 19.743 5.064 -9.813 1.00 83.00 195 SER A O 1
ATOM 1524 N N . GLU A 1 196 ? 18.064 5.955 -11.034 1.00 77.75 196 GLU A N 1
ATOM 1525 C CA . GLU A 1 196 ? 17.545 6.822 -9.973 1.00 77.75 196 GLU A CA 1
ATOM 1526 C C . GLU A 1 196 ? 16.749 6.006 -8.943 1.00 77.75 196 GLU A C 1
ATOM 1528 O O . GLU A 1 196 ? 16.694 6.371 -7.767 1.00 77.75 196 GLU A O 1
ATOM 1533 N N . GLU A 1 197 ? 16.161 4.875 -9.355 1.00 72.38 197 GLU A N 1
ATOM 1534 C CA . GLU A 1 197 ? 15.430 3.973 -8.460 1.00 72.38 197 GLU A CA 1
ATOM 1535 C C . GLU A 1 197 ? 16.371 3.210 -7.527 1.00 72.38 197 GLU A C 1
ATOM 1537 O O . GLU A 1 197 ? 16.187 3.227 -6.314 1.00 72.38 197 GLU A O 1
ATOM 1542 N N . THR A 1 198 ? 17.395 2.559 -8.080 1.00 73.19 198 THR A N 1
ATOM 1543 C CA . THR A 1 198 ? 18.241 1.614 -7.326 1.00 73.19 198 THR A CA 1
ATOM 1544 C C . THR A 1 198 ? 19.574 2.216 -6.877 1.00 73.19 198 THR A C 1
ATOM 1546 O O . THR A 1 198 ? 20.290 1.622 -6.072 1.00 73.19 198 THR A O 1
ATOM 1549 N N . GLY A 1 199 ? 19.976 3.358 -7.442 1.00 78.00 199 GLY A N 1
ATOM 1550 C CA . GLY A 1 199 ? 21.307 3.941 -7.253 1.00 78.00 199 GLY A CA 1
ATOM 1551 C C . GLY A 1 199 ? 22.449 3.153 -7.912 1.00 78.00 199 GLY A C 1
ATOM 1552 O O . GLY A 1 199 ? 23.609 3.562 -7.807 1.00 78.00 199 GLY A O 1
ATOM 1553 N N . ARG A 1 200 ? 22.149 2.041 -8.594 1.00 84.00 200 ARG A N 1
ATOM 1554 C CA . ARG A 1 200 ? 23.117 1.188 -9.299 1.00 84.00 200 ARG A CA 1
ATOM 1555 C C . ARG A 1 200 ? 23.328 1.671 -10.729 1.00 84.00 200 ARG A C 1
ATOM 1557 O O . ARG A 1 200 ? 22.507 2.401 -11.273 1.00 84.00 200 ARG A O 1
ATOM 1564 N N . TYR A 1 201 ? 24.402 1.232 -11.376 1.00 88.69 201 TYR A N 1
ATOM 1565 C CA . TYR A 1 201 ? 24.613 1.530 -12.793 1.00 88.69 201 TYR A CA 1
ATOM 1566 C C . TYR A 1 201 ? 24.016 0.445 -13.683 1.00 88.69 201 TYR A C 1
ATOM 1568 O O . TYR A 1 201 ? 24.298 -0.742 -13.510 1.00 88.69 201 TYR A O 1
ATOM 1576 N N . TRP A 1 202 ? 23.214 0.873 -14.654 1.00 90.31 202 TRP A N 1
ATOM 1577 C CA . TRP A 1 202 ? 22.783 0.056 -15.778 1.00 90.31 202 TRP A CA 1
ATOM 1578 C C . TRP A 1 202 ? 23.749 0.268 -16.937 1.00 90.31 202 TRP A C 1
ATOM 1580 O O . TRP A 1 202 ? 23.959 1.406 -17.363 1.00 90.31 202 TRP A O 1
ATOM 1590 N N . ALA A 1 203 ? 24.333 -0.812 -17.446 1.00 92.19 203 ALA A N 1
ATOM 1591 C CA . ALA A 1 203 ? 25.345 -0.748 -18.488 1.00 92.19 203 ALA A CA 1
ATOM 1592 C C . ALA A 1 203 ? 25.100 -1.794 -19.573 1.00 92.19 203 ALA A C 1
ATOM 1594 O O . ALA A 1 203 ? 24.755 -2.940 -19.282 1.00 92.19 203 ALA A O 1
ATOM 1595 N N . PHE A 1 204 ? 25.346 -1.411 -20.821 1.00 92.75 204 PHE A N 1
ATOM 1596 C CA . PHE A 1 204 ? 25.629 -2.346 -21.902 1.00 92.75 204 PHE A CA 1
ATOM 1597 C C . PHE A 1 204 ? 27.140 -2.545 -22.018 1.00 92.75 204 PHE A C 1
ATOM 1599 O O . PHE A 1 204 ? 27.892 -1.570 -22.006 1.00 92.75 204 PHE A O 1
ATOM 1606 N N . SER A 1 205 ? 27.568 -3.799 -22.161 1.00 91.44 205 SER A N 1
ATOM 1607 C CA . SER A 1 205 ? 28.956 -4.173 -22.439 1.00 91.44 205 SER A CA 1
ATOM 1608 C C . SER A 1 205 ? 29.028 -4.883 -23.785 1.00 91.44 205 SER A C 1
ATOM 1610 O O . SER A 1 205 ? 28.378 -5.917 -23.970 1.00 91.44 205 SER A O 1
ATOM 1612 N N . SER A 1 206 ? 29.840 -4.366 -24.712 1.00 91.44 206 SER A N 1
ATOM 1613 C CA . SER A 1 206 ? 30.067 -5.036 -25.994 1.00 91.44 206 SER A CA 1
ATOM 1614 C C . SER A 1 206 ? 30.773 -6.380 -25.828 1.00 91.44 206 SER A C 1
ATOM 1616 O O . SER A 1 206 ? 30.426 -7.334 -26.518 1.00 91.44 206 SER A O 1
ATOM 1618 N N . LYS A 1 207 ? 31.705 -6.470 -24.870 1.00 88.81 207 LYS A N 1
ATOM 1619 C CA . LYS A 1 207 ? 32.448 -7.686 -24.517 1.00 88.81 207 LYS A CA 1
ATOM 1620 C C . LYS A 1 207 ? 31.518 -8.828 -24.114 1.00 88.81 207 LYS A C 1
ATOM 1622 O O . LYS A 1 207 ? 31.722 -9.972 -24.505 1.00 88.81 207 LYS A O 1
ATOM 1627 N N . LEU A 1 208 ? 30.482 -8.510 -23.333 1.00 85.81 208 LEU A N 1
ATOM 1628 C CA . LEU A 1 208 ? 29.483 -9.480 -22.868 1.00 85.81 208 LEU A CA 1
ATOM 1629 C C . LEU A 1 208 ? 28.278 -9.610 -23.813 1.00 85.81 208 LEU A C 1
ATOM 1631 O O . LEU A 1 208 ? 27.457 -10.507 -23.624 1.00 85.81 208 LEU A O 1
ATOM 1635 N N . GLY A 1 209 ? 28.132 -8.699 -24.779 1.00 86.31 209 GLY A N 1
ATOM 1636 C CA . GLY A 1 209 ? 27.021 -8.665 -25.730 1.00 86.31 209 GLY A CA 1
ATOM 1637 C C . GLY A 1 209 ? 25.644 -8.441 -25.096 1.00 86.31 209 GLY A C 1
ATOM 1638 O O . GLY A 1 209 ? 24.638 -8.847 -25.675 1.00 86.31 209 GLY A O 1
ATOM 1639 N N . ARG A 1 210 ? 25.568 -7.842 -23.899 1.00 85.31 210 ARG A N 1
ATOM 1640 C CA . ARG A 1 210 ? 24.305 -7.677 -23.156 1.00 85.31 210 ARG A CA 1
ATOM 1641 C C . ARG A 1 210 ? 24.287 -6.439 -22.266 1.00 85.31 210 ARG A C 1
ATOM 1643 O O . ARG A 1 210 ? 25.340 -5.914 -21.902 1.00 85.31 210 ARG A O 1
ATOM 1650 N N . ALA A 1 211 ? 23.079 -6.023 -21.883 1.00 88.31 211 ALA A N 1
ATOM 1651 C CA . ALA A 1 211 ? 22.836 -4.945 -20.930 1.00 88.31 211 ALA A CA 1
ATOM 1652 C C . ALA A 1 211 ? 22.252 -5.455 -19.605 1.00 88.31 211 ALA A C 1
ATOM 1654 O O . ALA A 1 211 ? 21.517 -6.444 -19.581 1.00 88.31 211 ALA A O 1
ATOM 1655 N N . GLY A 1 212 ? 22.570 -4.769 -18.511 1.00 87.00 212 GLY A N 1
ATOM 1656 C CA . GLY A 1 212 ? 22.035 -5.057 -17.183 1.00 87.00 212 GLY A CA 1
ATOM 1657 C C . GLY A 1 212 ? 22.689 -4.215 -16.090 1.00 87.00 212 GLY A C 1
ATOM 1658 O O . GLY A 1 212 ? 23.552 -3.380 -16.365 1.00 87.00 212 GLY A O 1
ATOM 1659 N N . TYR A 1 213 ? 22.293 -4.449 -14.839 1.00 87.38 213 TYR A N 1
ATOM 1660 C CA . TYR A 1 213 ? 22.947 -3.821 -13.693 1.00 87.38 213 TYR A CA 1
ATOM 1661 C C . TYR A 1 213 ? 24.358 -4.369 -13.498 1.00 87.38 213 TYR A C 1
ATOM 1663 O O . TYR A 1 213 ? 24.574 -5.579 -13.592 1.00 87.38 213 TYR A O 1
ATOM 1671 N N . ILE A 1 214 ? 25.309 -3.490 -13.194 1.00 88.19 214 ILE A N 1
ATOM 1672 C CA . ILE A 1 214 ? 26.675 -3.898 -12.861 1.00 88.19 214 ILE A CA 1
ATOM 1673 C C . ILE A 1 214 ? 26.799 -4.287 -11.386 1.00 88.19 214 ILE A C 1
ATOM 1675 O O . ILE A 1 214 ? 25.985 -3.889 -10.542 1.00 88.19 214 ILE A O 1
ATOM 1679 N N . ASP A 1 215 ? 27.825 -5.071 -11.078 1.00 74.44 215 ASP A N 1
ATOM 1680 C CA . ASP A 1 215 ? 28.211 -5.378 -9.703 1.00 74.44 215 ASP A CA 1
ATOM 1681 C C . ASP A 1 215 ? 28.933 -4.167 -9.074 1.00 74.44 215 ASP A C 1
ATOM 1683 O O . ASP A 1 215 ? 29.996 -3.761 -9.545 1.00 74.44 215 ASP A O 1
ATOM 1687 N N . GLY A 1 216 ? 28.324 -3.543 -8.059 1.00 69.81 216 GLY A N 1
ATOM 1688 C CA . GLY A 1 216 ? 28.840 -2.345 -7.379 1.00 69.81 216 GLY A CA 1
ATOM 1689 C C . GLY A 1 216 ? 28.066 -1.036 -7.622 1.00 69.81 216 GLY A C 1
ATOM 1690 O O . GLY A 1 216 ? 27.122 -0.958 -8.408 1.00 69.81 216 GLY A O 1
ATOM 1691 N N . THR A 1 217 ? 28.466 0.012 -6.891 1.00 72.31 217 THR A N 1
ATOM 1692 C CA . THR A 1 217 ? 27.837 1.352 -6.884 1.00 72.31 217 THR A CA 1
ATOM 1693 C C . THR A 1 217 ? 28.687 2.441 -7.544 1.00 72.31 217 THR A C 1
ATOM 1695 O O . THR A 1 217 ? 28.246 3.586 -7.644 1.00 72.31 217 THR A O 1
ATOM 1698 N N . ASN A 1 218 ? 29.894 2.101 -8.002 1.00 83.69 218 ASN A N 1
ATOM 1699 C CA . ASN A 1 218 ? 30.805 3.014 -8.688 1.00 83.69 218 ASN A CA 1
ATOM 1700 C C . ASN A 1 218 ? 30.614 2.930 -10.211 1.00 83.69 218 ASN A C 1
ATOM 1702 O O . ASN A 1 218 ? 30.263 1.860 -10.711 1.00 83.69 218 ASN A O 1
ATOM 1706 N N . PRO A 1 219 ? 30.840 4.026 -10.958 1.00 87.75 219 PRO A N 1
ATOM 1707 C CA . PRO A 1 219 ? 30.792 3.979 -12.414 1.00 87.75 219 PRO A CA 1
ATOM 1708 C C . PRO A 1 219 ? 31.887 3.042 -12.954 1.00 87.75 219 PRO A C 1
ATOM 1710 O O . PRO A 1 219 ? 32.991 3.027 -12.397 1.00 87.75 219 PRO A O 1
ATOM 1713 N N . PRO A 1 220 ? 31.629 2.290 -14.040 1.00 88.50 220 PRO A N 1
ATOM 1714 C CA . PRO A 1 220 ? 32.679 1.581 -14.758 1.00 88.50 220 PRO A CA 1
ATOM 1715 C C . PRO A 1 220 ? 33.803 2.538 -15.166 1.00 88.50 220 PRO A C 1
ATOM 1717 O O . PRO A 1 220 ? 33.540 3.664 -15.590 1.00 88.50 220 PRO A O 1
ATOM 1720 N N . VAL A 1 221 ? 35.051 2.087 -15.045 1.00 88.31 221 VAL A N 1
ATOM 1721 C CA . VAL A 1 221 ? 36.246 2.824 -15.504 1.00 88.31 221 VAL A CA 1
ATOM 1722 C C . VAL A 1 221 ? 36.914 2.159 -16.709 1.00 88.31 221 VAL A C 1
ATOM 1724 O O . VAL A 1 221 ? 37.692 2.795 -17.413 1.00 88.31 221 VAL A O 1
ATOM 1727 N N . ASP A 1 222 ? 36.577 0.896 -16.969 1.00 87.75 222 ASP A N 1
ATOM 1728 C CA . ASP A 1 222 ? 36.968 0.111 -18.135 1.00 87.75 222 ASP A CA 1
ATOM 1729 C C . ASP A 1 222 ? 35.801 -0.805 -18.565 1.00 87.75 222 ASP A C 1
ATOM 1731 O O . ASP A 1 222 ? 34.687 -0.689 -18.047 1.00 87.75 222 ASP A O 1
ATOM 1735 N N . CYS A 1 223 ? 36.034 -1.701 -19.528 1.00 86.81 223 CYS A N 1
ATOM 1736 C CA . CYS A 1 223 ? 35.035 -2.662 -20.008 1.00 86.81 223 CYS A CA 1
ATOM 1737 C C . CYS A 1 223 ? 35.077 -4.016 -19.268 1.00 86.81 223 CYS A C 1
ATOM 1739 O O . CYS A 1 223 ? 34.338 -4.936 -19.628 1.00 86.81 223 CYS A O 1
ATOM 1741 N N . ASN A 1 224 ? 35.891 -4.145 -18.212 1.00 87.12 224 ASN A N 1
ATOM 1742 C CA . ASN A 1 224 ? 36.051 -5.358 -17.405 1.00 87.12 224 ASN A CA 1
ATOM 1743 C C . ASN A 1 224 ? 35.148 -5.332 -16.163 1.00 87.12 224 ASN A C 1
ATOM 1745 O O . ASN A 1 224 ? 35.580 -5.604 -15.043 1.00 87.12 224 ASN A O 1
ATOM 1749 N N . PHE A 1 225 ? 33.867 -5.033 -16.364 1.00 86.62 225 PHE A N 1
ATOM 1750 C CA . PHE A 1 225 ? 32.847 -5.134 -15.324 1.00 86.62 225 PHE A CA 1
ATOM 1751 C C . PHE A 1 225 ? 31.895 -6.295 -15.602 1.00 86.62 225 PHE A C 1
ATOM 1753 O O . PHE A 1 225 ? 31.628 -6.669 -16.746 1.00 86.62 225 PHE A O 1
ATOM 1760 N N . ASN A 1 226 ? 31.330 -6.845 -14.532 1.00 85.94 226 ASN A N 1
ATOM 1761 C CA . ASN A 1 226 ? 30.307 -7.872 -14.635 1.00 85.94 226 ASN A CA 1
ATOM 1762 C C . ASN A 1 226 ? 28.927 -7.231 -14.764 1.00 85.94 226 ASN A C 1
ATOM 1764 O O . ASN A 1 226 ? 28.552 -6.383 -13.960 1.00 85.94 226 ASN A O 1
ATOM 1768 N N . VAL A 1 227 ? 28.152 -7.694 -15.745 1.00 84.38 227 VAL A N 1
ATOM 1769 C CA . VAL A 1 227 ? 26.710 -7.434 -15.823 1.00 84.38 227 VAL A CA 1
ATOM 1770 C C . VAL A 1 227 ? 25.989 -8.578 -15.121 1.00 84.38 227 VAL A C 1
ATOM 1772 O O . VAL A 1 227 ? 26.104 -9.734 -15.555 1.00 84.38 227 VAL A O 1
ATOM 1775 N N . LEU A 1 228 ? 25.253 -8.269 -14.053 1.00 78.56 228 LEU A N 1
ATOM 1776 C CA . LEU A 1 228 ? 24.447 -9.244 -13.329 1.00 78.56 228 LEU A CA 1
ATOM 1777 C C . LEU A 1 228 ? 23.380 -9.843 -14.251 1.00 78.56 228 LEU A C 1
ATOM 1779 O O . LEU A 1 228 ? 22.818 -9.161 -15.112 1.00 78.56 228 LEU A O 1
ATOM 1783 N N . LYS A 1 229 ? 23.083 -11.136 -14.072 1.00 63.88 229 LYS A N 1
ATOM 1784 C CA . LYS A 1 229 ? 21.885 -11.723 -14.687 1.00 63.88 229 LYS A CA 1
ATOM 1785 C C . LYS A 1 229 ? 20.675 -10.962 -14.144 1.00 63.88 229 LYS A C 1
ATOM 1787 O O . LYS A 1 229 ? 20.593 -10.782 -12.934 1.00 63.88 229 LYS A O 1
ATOM 1792 N N . GLN A 1 230 ? 19.770 -10.525 -15.023 1.00 57.53 230 GLN A N 1
ATOM 1793 C CA . GLN A 1 230 ? 18.507 -9.915 -14.607 1.00 57.53 230 GLN A CA 1
ATOM 1794 C C . GLN A 1 230 ? 17.760 -10.901 -13.704 1.00 57.53 230 GLN A C 1
ATOM 1796 O O . GLN A 1 230 ? 17.208 -11.894 -14.174 1.00 57.53 230 GLN A O 1
ATOM 1801 N N . THR A 1 231 ? 17.780 -10.647 -12.403 1.00 53.50 231 THR A N 1
ATOM 1802 C CA . THR A 1 231 ? 16.781 -11.164 -11.475 1.00 53.50 231 THR A CA 1
ATOM 1803 C C . THR A 1 231 ? 15.622 -10.169 -11.462 1.00 53.50 231 THR A C 1
ATOM 1805 O O . THR A 1 231 ? 15.877 -8.974 -11.631 1.00 53.50 231 THR A O 1
ATOM 1808 N N . PRO A 1 232 ? 14.364 -10.617 -11.305 1.00 53.78 232 PRO A N 1
ATOM 1809 C CA . PRO A 1 232 ? 13.245 -9.702 -11.108 1.00 53.78 232 PRO A CA 1
ATOM 1810 C C . PRO A 1 232 ? 13.601 -8.711 -10.000 1.00 53.78 232 PRO A C 1
ATOM 1812 O O . PRO A 1 232 ? 14.100 -9.135 -8.958 1.00 53.78 232 PRO A O 1
ATOM 1815 N N . GLU A 1 233 ? 13.397 -7.414 -10.240 1.00 54.94 233 GLU A N 1
ATOM 1816 C CA . GLU A 1 233 ? 13.545 -6.410 -9.188 1.00 54.94 233 GLU A CA 1
ATOM 1817 C C . GLU A 1 233 ? 12.621 -6.803 -8.041 1.00 54.94 233 GLU A C 1
ATOM 1819 O O . GLU A 1 233 ? 11.420 -7.032 -8.208 1.00 54.94 233 GLU A O 1
ATOM 1824 N N . THR A 1 234 ? 13.217 -6.945 -6.873 1.00 56.94 234 THR A N 1
ATOM 1825 C CA . THR A 1 234 ? 12.505 -7.357 -5.674 1.00 56.94 234 THR A CA 1
ATOM 1826 C C . THR A 1 234 ? 12.194 -6.126 -4.831 1.00 56.94 234 THR A C 1
ATOM 1828 O O . THR A 1 234 ? 12.830 -5.082 -4.974 1.00 56.94 234 THR A O 1
ATOM 1831 N N . LEU A 1 235 ? 11.246 -6.231 -3.894 1.00 57.53 235 LEU A N 1
ATOM 1832 C CA . LEU A 1 235 ? 11.016 -5.166 -2.904 1.00 57.53 235 LEU A CA 1
ATOM 1833 C C . LEU A 1 235 ? 12.300 -4.808 -2.117 1.00 57.53 235 LEU A C 1
ATOM 1835 O O . LEU A 1 235 ? 12.384 -3.715 -1.564 1.00 57.53 235 LEU A O 1
ATOM 1839 N N . PHE A 1 236 ? 13.310 -5.691 -2.109 1.00 58.59 236 PHE A N 1
ATOM 1840 C CA . PHE A 1 236 ? 14.618 -5.486 -1.484 1.00 58.59 236 PHE A CA 1
ATOM 1841 C C . PHE A 1 236 ? 15.417 -4.333 -2.084 1.00 58.59 236 PHE A C 1
ATOM 1843 O O . PHE A 1 236 ? 16.080 -3.613 -1.334 1.00 58.59 236 PHE A O 1
ATOM 1850 N N . ASP A 1 237 ? 15.339 -4.169 -3.405 1.00 59.50 237 ASP A N 1
ATOM 1851 C CA . ASP A 1 237 ? 16.174 -3.241 -4.172 1.00 59.50 237 ASP A CA 1
ATOM 1852 C C . ASP A 1 237 ? 15.645 -1.801 -4.129 1.00 59.50 237 ASP A C 1
ATOM 1854 O O . ASP A 1 237 ? 16.313 -0.874 -4.593 1.00 59.50 237 ASP A O 1
ATOM 1858 N N . LYS A 1 238 ? 14.445 -1.602 -3.568 1.00 67.94 238 LYS A N 1
ATOM 1859 C CA . LYS A 1 238 ? 13.795 -0.296 -3.532 1.00 67.94 238 LYS A CA 1
ATOM 1860 C C . LYS A 1 238 ? 14.275 0.549 -2.349 1.00 67.94 238 LYS A C 1
ATOM 1862 O O . LYS A 1 238 ? 14.455 0.031 -1.238 1.00 67.94 238 LYS A O 1
ATOM 1867 N N . PRO A 1 239 ? 14.446 1.867 -2.555 1.00 72.81 239 PRO A N 1
ATOM 1868 C CA . PRO A 1 239 ? 14.827 2.778 -1.494 1.00 72.81 239 PRO A CA 1
ATOM 1869 C C . PRO A 1 239 ? 13.732 2.808 -0.430 1.00 72.81 239 PRO A C 1
ATOM 1871 O O . PRO A 1 239 ? 12.540 2.698 -0.728 1.00 72.81 239 PRO A O 1
ATOM 1874 N N . ARG A 1 240 ? 14.155 2.940 0.826 1.00 79.50 240 ARG A N 1
ATOM 1875 C CA . ARG A 1 240 ? 13.262 3.036 1.979 1.00 79.50 240 ARG A CA 1
ATOM 1876 C C . ARG A 1 240 ? 13.252 4.462 2.505 1.00 79.50 240 ARG A C 1
ATOM 1878 O O . ARG A 1 240 ? 14.277 5.140 2.459 1.00 79.50 240 ARG A O 1
ATOM 1885 N N . ILE A 1 241 ? 12.102 4.887 3.006 1.00 83.75 241 ILE A N 1
ATOM 1886 C CA . ILE A 1 241 ? 11.910 6.195 3.623 1.00 83.75 241 ILE A CA 1
ATOM 1887 C C . ILE A 1 241 ? 11.971 6.097 5.146 1.00 83.75 241 ILE A C 1
ATOM 1889 O O . ILE A 1 241 ? 11.500 5.134 5.760 1.00 83.75 241 ILE A O 1
ATOM 1893 N N . GLU A 1 242 ? 12.561 7.129 5.738 1.00 87.19 242 GLU A N 1
ATOM 1894 C CA . GLU A 1 242 ? 12.411 7.448 7.153 1.00 87.19 242 GLU A CA 1
ATOM 1895 C C . GLU A 1 242 ? 11.046 8.118 7.377 1.00 87.19 242 GLU A C 1
ATOM 1897 O O . GLU A 1 242 ? 10.547 8.787 6.464 1.00 87.19 242 GLU A O 1
ATOM 1902 N N . PRO A 1 243 ? 10.431 7.967 8.562 1.00 92.94 243 PRO A N 1
ATOM 1903 C CA . PRO A 1 243 ? 9.203 8.682 8.866 1.00 92.94 243 PRO A CA 1
ATOM 1904 C C . PRO A 1 243 ? 9.436 10.190 8.931 1.00 92.94 243 PRO A C 1
ATOM 1906 O O . PRO A 1 243 ? 10.428 10.665 9.486 1.00 92.94 243 PRO A O 1
ATOM 1909 N N . GLU A 1 244 ? 8.441 10.947 8.489 1.00 93.56 244 GLU A N 1
ATOM 1910 C CA . GLU A 1 244 ? 8.263 12.327 8.919 1.00 93.56 244 GLU A CA 1
ATOM 1911 C C . GLU A 1 244 ? 7.775 12.315 10.374 1.00 93.56 244 GLU A C 1
ATOM 1913 O O . GLU A 1 244 ? 6.765 11.683 10.691 1.00 93.56 244 GLU A O 1
ATOM 1918 N N . ILE A 1 245 ? 8.509 12.975 11.274 1.00 96.62 245 ILE A N 1
ATOM 1919 C CA . ILE A 1 245 ? 8.203 12.985 12.710 1.00 96.62 245 ILE A CA 1
ATOM 1920 C C . ILE A 1 245 ? 7.586 14.332 13.083 1.00 96.62 245 ILE A C 1
ATOM 1922 O O . ILE A 1 245 ? 8.259 15.362 13.036 1.00 96.62 245 ILE A O 1
ATOM 1926 N N . GLU A 1 246 ? 6.325 14.311 13.508 1.00 97.12 246 GLU A N 1
ATOM 1927 C CA . GLU A 1 246 ? 5.604 15.462 14.056 1.00 97.12 246 GLU A CA 1
ATOM 1928 C C . GLU A 1 246 ? 5.531 15.334 15.593 1.00 97.12 246 GLU A C 1
ATOM 1930 O O . GLU A 1 246 ? 4.827 14.457 16.103 1.00 97.12 246 GLU A O 1
ATOM 1935 N N . PRO A 1 247 ? 6.242 16.175 16.369 1.00 96.38 247 PRO A N 1
ATOM 1936 C CA . PRO A 1 247 ? 6.045 16.253 17.815 1.00 96.38 247 PRO A CA 1
ATOM 1937 C C . PRO A 1 247 ? 4.651 16.808 18.138 1.00 96.38 247 PRO A C 1
ATOM 1939 O O . PRO A 1 247 ? 4.277 17.863 17.624 1.00 96.38 247 PRO A O 1
ATOM 1942 N N . TYR A 1 248 ? 3.898 16.139 19.014 1.00 96.00 248 TYR A N 1
ATOM 1943 C CA . TYR A 1 248 ? 2.567 16.588 19.423 1.00 96.00 248 TYR A CA 1
ATOM 1944 C C . TYR A 1 248 ? 2.305 16.277 20.899 1.00 96.00 248 TYR A C 1
ATOM 1946 O O . TYR A 1 248 ? 2.175 15.119 21.294 1.00 96.00 248 TYR A O 1
ATOM 1954 N N . GLN A 1 249 ? 2.219 17.330 21.717 1.00 92.06 249 GLN A N 1
ATOM 1955 C CA . GLN A 1 249 ? 2.134 17.235 23.178 1.00 92.06 249 GLN A CA 1
ATOM 1956 C C . GLN A 1 249 ? 3.239 16.339 23.766 1.00 92.06 249 GLN A C 1
ATOM 1958 O O . GLN A 1 249 ? 4.419 16.642 23.599 1.00 92.06 249 GLN A O 1
ATOM 1963 N N . THR A 1 250 ? 2.875 15.261 24.466 1.00 87.06 250 THR A N 1
ATOM 1964 C CA . THR A 1 250 ? 3.802 14.283 25.054 1.00 87.06 250 THR A CA 1
ATOM 1965 C C . THR A 1 250 ? 4.135 13.120 24.115 1.00 87.06 250 THR A C 1
ATOM 1967 O O . THR A 1 250 ? 4.963 12.283 24.467 1.00 87.06 250 THR A O 1
ATOM 1970 N N . SER A 1 251 ? 3.542 13.081 22.919 1.00 93.88 251 SER A N 1
ATOM 1971 C CA . SER A 1 251 ? 3.698 12.012 21.930 1.00 93.88 251 SER A CA 1
ATOM 1972 C C . SER A 1 251 ? 4.391 12.506 20.654 1.00 93.88 251 SER A C 1
ATOM 1974 O O . SER A 1 251 ? 4.657 13.695 20.449 1.00 93.88 251 SER A O 1
ATOM 1976 N N . LYS A 1 252 ? 4.698 11.564 19.761 1.00 97.06 252 LYS A N 1
ATOM 1977 C CA . LYS A 1 252 ? 5.198 11.832 18.410 1.00 97.06 252 LYS A CA 1
ATOM 1978 C C . LYS A 1 252 ? 4.351 11.071 17.408 1.00 97.06 252 LYS A C 1
ATOM 1980 O O . LYS A 1 252 ? 4.062 9.893 17.613 1.00 97.06 252 LYS A O 1
ATOM 1985 N N . ILE A 1 253 ? 4.004 11.734 16.315 1.00 97.94 253 ILE A N 1
ATOM 1986 C CA . ILE A 1 253 ? 3.314 11.123 15.186 1.00 97.94 253 ILE A CA 1
ATOM 1987 C C . ILE A 1 253 ? 4.358 10.843 14.107 1.00 97.94 253 ILE A C 1
ATOM 1989 O O . ILE A 1 253 ? 4.956 11.763 13.551 1.00 97.94 253 ILE A O 1
ATOM 1993 N N . TYR A 1 254 ? 4.581 9.564 13.828 1.00 97.50 254 TYR A N 1
ATOM 1994 C CA . TYR A 1 254 ? 5.472 9.085 12.776 1.00 97.50 254 TYR A CA 1
ATOM 1995 C C . TYR A 1 254 ? 4.646 8.859 11.513 1.00 97.50 254 TYR A C 1
ATOM 1997 O O . TYR A 1 254 ? 3.678 8.104 11.564 1.00 97.50 254 TYR A O 1
ATOM 2005 N N . SER A 1 255 ? 5.000 9.498 10.398 1.00 95.56 255 SER A N 1
ATOM 2006 C CA . SER A 1 255 ? 4.226 9.457 9.150 1.00 95.56 255 SER A CA 1
ATOM 2007 C C . SER A 1 255 ? 5.056 8.955 7.970 1.00 95.56 255 SER A C 1
ATOM 2009 O O . SER A 1 255 ? 6.148 9.452 7.711 1.00 95.56 255 SER A O 1
ATOM 2011 N N . PHE A 1 256 ? 4.506 8.002 7.221 1.00 91.38 256 PHE A N 1
ATOM 2012 C CA . PHE A 1 256 ? 5.083 7.424 6.008 1.00 91.38 256 PHE A CA 1
ATOM 2013 C C . PHE A 1 256 ? 4.129 7.661 4.836 1.00 91.38 256 PHE A C 1
ATOM 2015 O O . PHE A 1 256 ? 3.098 6.984 4.757 1.00 91.38 256 PHE A O 1
ATOM 2022 N N . PRO A 1 257 ? 4.418 8.612 3.935 1.00 87.38 257 PRO A N 1
ATOM 2023 C CA . PRO A 1 257 ? 3.610 8.828 2.740 1.00 87.38 257 PRO A CA 1
ATOM 2024 C C . PRO A 1 257 ? 3.565 7.569 1.863 1.00 87.38 257 PRO A C 1
ATOM 2026 O O . PRO A 1 257 ? 4.604 6.992 1.546 1.00 87.38 257 PRO A O 1
ATOM 2029 N N . ILE A 1 258 ? 2.363 7.154 1.459 1.00 84.94 258 ILE A N 1
ATOM 2030 C CA . ILE A 1 258 ? 2.146 5.950 0.638 1.00 84.94 258 ILE A CA 1
ATOM 2031 C C . ILE A 1 258 ? 1.688 6.328 -0.764 1.00 84.94 258 ILE A C 1
ATOM 2033 O O . ILE A 1 258 ? 2.144 5.739 -1.745 1.00 84.94 258 ILE A O 1
ATOM 2037 N N . TYR A 1 259 ? 0.750 7.271 -0.857 1.00 80.88 259 TYR A N 1
ATOM 2038 C CA . TYR A 1 259 ? 0.058 7.564 -2.102 1.00 80.88 259 TYR A CA 1
ATOM 2039 C C . TYR A 1 259 ? -0.514 8.984 -2.109 1.00 80.88 259 TYR A C 1
ATOM 2041 O O . TYR A 1 259 ? -0.995 9.463 -1.087 1.00 80.88 259 TYR A O 1
ATOM 2049 N N . ASP A 1 260 ? -0.473 9.642 -3.264 1.00 80.19 260 ASP A N 1
ATOM 2050 C CA . ASP A 1 260 ? -1.108 10.936 -3.509 1.00 80.19 260 ASP A CA 1
ATOM 2051 C C . ASP A 1 260 ? -2.287 10.701 -4.454 1.00 80.19 260 ASP A C 1
ATOM 2053 O O . ASP A 1 260 ? -2.104 10.182 -5.561 1.00 80.19 260 ASP A O 1
ATOM 2057 N N . TYR A 1 261 ? -3.488 11.024 -3.981 1.00 78.38 261 TYR A N 1
ATOM 2058 C CA . TYR A 1 261 ? -4.724 10.895 -4.737 1.00 78.38 261 TYR A CA 1
ATOM 2059 C C . TYR A 1 261 ? -5.372 12.265 -4.894 1.00 78.38 261 TYR A C 1
ATOM 2061 O O . TYR A 1 261 ? -5.986 12.777 -3.956 1.00 78.38 261 TYR A O 1
ATOM 2069 N N . GLU A 1 262 ? -5.228 12.870 -6.076 1.00 77.88 262 GLU A N 1
ATOM 2070 C CA . GLU A 1 262 ? -5.831 14.173 -6.398 1.00 77.88 262 GLU A CA 1
ATOM 2071 C C . GLU A 1 262 ? -5.584 15.229 -5.293 1.00 77.88 262 GLU A C 1
ATOM 2073 O O . GLU A 1 262 ? -6.500 15.923 -4.830 1.00 77.88 262 GLU A O 1
ATOM 2078 N N . GLY A 1 263 ? -4.334 15.294 -4.809 1.00 80.19 263 GLY A N 1
ATOM 2079 C CA . GLY A 1 263 ? -3.865 16.229 -3.784 1.00 80.19 263 GLY A CA 1
ATOM 2080 C C . GLY A 1 263 ? -3.993 15.737 -2.339 1.00 80.19 263 GLY A C 1
ATOM 2081 O O . GLY A 1 263 ? -3.373 16.328 -1.450 1.00 80.19 263 GLY A O 1
ATOM 2082 N N . ASP A 1 264 ? -4.739 14.658 -2.086 1.00 84.81 264 ASP A N 1
ATOM 2083 C CA . ASP A 1 264 ? -4.829 14.047 -0.760 1.00 84.81 264 ASP A CA 1
ATOM 2084 C C . ASP A 1 264 ? -3.710 13.016 -0.581 1.00 84.81 264 ASP A C 1
ATOM 2086 O O . ASP A 1 264 ? -3.701 11.940 -1.186 1.00 84.81 264 ASP A O 1
ATOM 2090 N N . LYS A 1 265 ? -2.750 13.345 0.287 1.00 88.12 265 LYS A N 1
ATOM 2091 C CA . LYS A 1 265 ? -1.592 12.491 0.573 1.00 88.12 265 LYS A CA 1
ATOM 2092 C C . LYS A 1 265 ? -1.915 11.482 1.663 1.00 88.12 265 LYS A C 1
ATOM 2094 O O . LYS A 1 265 ? -1.820 11.770 2.860 1.00 88.12 265 LYS A O 1
ATOM 2099 N N . PHE A 1 266 ? -2.259 10.276 1.238 1.00 90.19 266 PHE A N 1
ATOM 2100 C CA . PHE A 1 266 ? -2.411 9.132 2.118 1.00 90.19 266 PHE A CA 1
ATOM 2101 C C . PHE A 1 266 ? -1.059 8.725 2.698 1.00 90.19 266 PHE A C 1
ATOM 2103 O O . PHE A 1 266 ? -0.068 8.551 1.983 1.00 90.19 266 PHE A O 1
ATOM 2110 N N . ALA A 1 267 ? -1.038 8.530 4.010 1.00 91.81 267 ALA A N 1
ATOM 2111 C CA . ALA A 1 267 ? 0.126 8.047 4.729 1.00 91.81 267 ALA A CA 1
ATOM 2112 C C . ALA A 1 267 ? -0.282 6.978 5.737 1.00 91.81 267 ALA A C 1
ATOM 2114 O O . ALA A 1 267 ? -1.366 7.050 6.322 1.00 91.81 267 ALA A O 1
ATOM 2115 N N . PHE A 1 268 ? 0.619 6.026 5.962 1.00 93.88 268 PHE A N 1
ATOM 2116 C CA . PHE A 1 268 ? 0.589 5.211 7.166 1.00 93.88 268 PHE A CA 1
ATOM 2117 C C . PHE A 1 268 ? 1.213 6.017 8.293 1.00 93.88 268 PHE A C 1
ATOM 2119 O O . PHE A 1 268 ? 2.294 6.586 8.137 1.00 93.88 268 PHE A O 1
ATOM 2126 N N . ARG A 1 269 ? 0.530 6.080 9.426 1.00 96.50 269 ARG A N 1
ATOM 2127 C CA . ARG A 1 269 ? 0.981 6.804 10.604 1.00 96.50 269 ARG A CA 1
ATOM 2128 C C . ARG A 1 269 ? 0.951 5.894 11.805 1.00 96.50 269 ARG A C 1
ATOM 2130 O O . ARG A 1 269 ? 0.050 5.065 11.921 1.00 96.50 269 ARG A O 1
ATOM 2137 N N . PHE A 1 270 ? 1.875 6.105 12.729 1.00 97.44 270 PHE A N 1
ATOM 2138 C CA . PHE A 1 270 ? 1.725 5.573 14.070 1.00 97.44 270 PHE A CA 1
ATOM 2139 C C . PHE A 1 270 ? 2.064 6.600 15.142 1.00 97.44 270 PHE A C 1
ATOM 2141 O O . PHE A 1 270 ? 2.870 7.507 14.937 1.00 97.44 270 PHE A O 1
ATOM 2148 N N . THR A 1 271 ? 1.438 6.441 16.302 1.00 97.88 271 THR A N 1
ATOM 2149 C CA . THR A 1 271 ? 1.772 7.170 17.525 1.00 97.88 271 THR A CA 1
ATOM 2150 C C . THR A 1 271 ? 1.645 6.242 18.725 1.00 97.88 271 THR A C 1
ATOM 2152 O O . THR A 1 271 ? 0.879 5.272 18.701 1.00 97.88 271 THR A O 1
ATOM 2155 N N . VAL A 1 272 ? 2.406 6.550 19.770 1.00 96.94 272 VAL A N 1
ATOM 2156 C CA . VAL A 1 272 ? 2.379 5.852 21.053 1.00 96.94 272 VAL A CA 1
ATOM 2157 C C . VAL A 1 272 ? 2.032 6.873 22.135 1.00 96.94 272 VAL A C 1
ATOM 2159 O O . VAL A 1 272 ? 2.649 7.938 22.229 1.00 96.94 272 VAL A O 1
ATOM 2162 N N . THR A 1 273 ? 1.009 6.561 22.924 1.00 93.75 273 THR A N 1
ATOM 2163 C CA . THR A 1 273 ? 0.561 7.331 24.091 1.00 93.75 273 THR A CA 1
ATOM 2164 C C . THR A 1 273 ? 0.859 6.550 25.370 1.00 93.75 273 THR A C 1
ATOM 2166 O O . THR A 1 273 ? 1.375 5.435 25.324 1.00 93.75 273 THR A O 1
ATOM 2169 N N . ASP A 1 274 ? 0.480 7.093 26.527 1.00 90.75 274 ASP A N 1
ATOM 2170 C CA . ASP A 1 274 ? 0.673 6.436 27.826 1.00 90.75 274 ASP A CA 1
ATOM 2171 C C . ASP A 1 274 ? -0.000 5.058 27.944 1.00 90.75 274 ASP A C 1
ATOM 2173 O O . ASP A 1 274 ? 0.376 4.258 28.798 1.00 90.75 274 ASP A O 1
ATOM 2177 N N . SER A 1 275 ? -1.035 4.787 27.143 1.00 90.75 275 SER A N 1
ATOM 2178 C CA . SER A 1 275 ? -1.813 3.542 27.252 1.00 90.75 275 SER A CA 1
ATOM 2179 C C . SER A 1 275 ? -2.290 2.963 25.928 1.00 90.75 275 SER A C 1
ATOM 2181 O O . SER A 1 275 ? -2.835 1.858 25.924 1.00 90.75 275 SER A O 1
ATOM 2183 N N . LEU A 1 276 ? -2.071 3.665 24.811 1.00 94.19 276 LEU A N 1
ATOM 2184 C CA . LEU A 1 276 ? -2.487 3.230 23.485 1.00 94.19 276 LEU A CA 1
ATOM 2185 C C . LEU A 1 276 ? -1.334 3.319 22.484 1.00 94.19 276 LEU A C 1
ATOM 2187 O O . LEU A 1 276 ? -0.526 4.242 22.514 1.00 94.19 276 LEU A O 1
ATOM 2191 N N . THR A 1 277 ? -1.305 2.387 21.542 1.00 96.38 277 THR A N 1
ATOM 2192 C CA . THR A 1 277 ? -0.617 2.549 20.258 1.00 96.38 277 THR A CA 1
ATOM 2193 C C . THR A 1 277 ? -1.663 2.633 19.167 1.00 96.38 277 THR A C 1
ATOM 2195 O O . THR A 1 277 ? -2.597 1.834 19.141 1.00 96.38 277 THR A O 1
ATOM 2198 N N . ILE A 1 278 ? -1.521 3.605 18.273 1.00 97.06 278 ILE A N 1
ATOM 2199 C CA . ILE A 1 278 ? -2.493 3.865 17.213 1.00 97.06 278 ILE A CA 1
ATOM 2200 C C . ILE A 1 278 ? -1.762 3.798 15.885 1.00 97.06 278 ILE A C 1
ATOM 2202 O O . ILE A 1 278 ? -0.811 4.548 15.677 1.00 97.06 278 ILE A O 1
ATOM 2206 N N . PHE A 1 279 ? -2.223 2.931 14.991 1.00 97.19 279 PHE A N 1
ATOM 2207 C CA . PHE A 1 279 ? -1.877 2.950 13.575 1.00 97.19 279 PHE A CA 1
ATOM 2208 C C . PHE A 1 279 ? -3.018 3.595 12.801 1.00 97.19 279 PHE A C 1
ATOM 2210 O O . PHE A 1 279 ? -4.180 3.332 13.098 1.00 97.19 279 PHE A O 1
ATOM 2217 N N . SER A 1 280 ? -2.704 4.411 11.802 1.00 96.88 280 SER A N 1
ATOM 2218 C CA . SER A 1 280 ? -3.692 4.985 10.888 1.00 96.88 280 SER A CA 1
ATOM 2219 C C . SER A 1 280 ? -3.214 4.902 9.450 1.00 96.88 280 SER A C 1
ATOM 2221 O O . SER A 1 280 ? -2.026 5.058 9.174 1.00 96.88 280 SER A O 1
ATOM 2223 N N . VAL A 1 281 ? -4.151 4.683 8.534 1.00 95.12 281 VAL A N 1
ATOM 2224 C CA . VAL A 1 281 ? -3.982 4.922 7.104 1.00 95.12 281 VAL A CA 1
ATOM 2225 C C . VAL A 1 281 ? -5.064 5.903 6.672 1.00 95.12 281 VAL A C 1
ATOM 2227 O O . VAL A 1 281 ? -6.248 5.582 6.727 1.00 95.12 281 VAL A O 1
ATOM 2230 N N . GLY A 1 282 ? -4.656 7.090 6.229 1.00 93.00 282 GLY A N 1
ATOM 2231 C CA . GLY A 1 282 ? -5.564 8.160 5.804 1.00 93.00 282 GLY A CA 1
ATOM 2232 C C . GLY A 1 282 ? -4.808 9.392 5.311 1.00 93.00 282 GLY A C 1
ATOM 2233 O O . GLY A 1 282 ? -3.574 9.401 5.291 1.00 93.00 282 GLY A O 1
ATOM 2234 N N . ALA A 1 283 ? -5.520 10.456 4.935 1.00 92.75 283 ALA A N 1
ATOM 2235 C CA . ALA A 1 283 ? -4.899 11.693 4.438 1.00 92.75 283 ALA A CA 1
ATOM 2236 C C . ALA A 1 283 ? -4.596 12.745 5.527 1.00 92.75 283 ALA A C 1
ATOM 2238 O O . ALA A 1 283 ? -3.961 13.756 5.246 1.00 92.75 283 ALA A O 1
ATOM 2239 N N . SER A 1 284 ? -5.013 12.515 6.776 1.00 93.69 284 SER A N 1
ATOM 2240 C CA . SER A 1 284 ? -4.899 13.471 7.888 1.00 93.69 284 SER A CA 1
ATOM 2241 C C . SER A 1 284 ? -4.289 12.813 9.130 1.00 93.69 284 SER A C 1
ATOM 2243 O O . SER A 1 284 ? -4.442 11.611 9.329 1.00 93.69 284 SER A O 1
ATOM 2245 N N . SER A 1 285 ? -3.591 13.587 9.971 1.00 95.19 285 SER A N 1
ATOM 2246 C CA . SER A 1 285 ? -3.161 13.153 11.315 1.00 95.19 285 SER A CA 1
ATOM 2247 C C . SER A 1 285 ? -4.154 13.548 12.417 1.00 95.19 285 SER A C 1
ATOM 2249 O O . SER A 1 285 ? -3.904 13.296 13.596 1.00 95.19 285 SER A O 1
ATOM 2251 N N . GLN A 1 286 ? -5.288 14.160 12.057 1.00 95.31 286 GLN A N 1
ATOM 2252 C CA . GLN A 1 286 ? -6.223 14.747 13.015 1.00 95.31 286 GLN A CA 1
ATOM 2253 C C . GLN A 1 286 ? -6.856 13.713 13.955 1.00 95.31 286 GLN A C 1
ATOM 2255 O O . GLN A 1 286 ? -6.937 13.972 15.151 1.00 95.31 286 GLN A O 1
ATOM 2260 N N . SER A 1 287 ? -7.221 12.521 13.473 1.00 94.75 287 SER A N 1
ATOM 2261 C CA . SER A 1 287 ? -7.768 11.472 14.346 1.00 94.75 287 SER A CA 1
ATOM 2262 C C . SER A 1 287 ? -6.758 10.961 15.378 1.00 94.75 287 SER A C 1
ATOM 2264 O O . SER A 1 287 ? -7.145 10.614 16.490 1.00 94.75 287 SER A O 1
ATOM 2266 N N . LEU A 1 288 ? -5.455 10.963 15.061 1.00 95.94 288 LEU A N 1
ATOM 2267 C CA . LEU A 1 288 ? -4.411 10.642 16.044 1.00 95.94 288 LEU A CA 1
ATOM 2268 C C . LEU A 1 288 ? -4.335 11.720 17.123 1.00 95.94 288 LEU A C 1
ATOM 2270 O O . LEU A 1 288 ? -4.224 11.385 18.297 1.00 95.94 288 LEU A O 1
ATOM 2274 N N . LYS A 1 289 ? -4.413 12.998 16.734 1.00 95.62 289 LYS A N 1
ATOM 2275 C CA . LYS A 1 289 ? -4.408 14.134 17.669 1.00 95.62 289 LYS A CA 1
ATOM 2276 C C . LYS A 1 289 ? -5.618 14.087 18.597 1.00 95.62 289 LYS A C 1
ATOM 2278 O O . LYS A 1 289 ? -5.455 14.170 19.804 1.00 95.62 289 LYS A O 1
ATOM 2283 N N . GLU A 1 290 ? -6.804 13.830 18.050 1.00 93.56 290 GLU A N 1
ATOM 2284 C CA . GLU A 1 290 ? -8.028 13.646 18.837 1.00 93.56 290 GLU A CA 1
ATOM 2285 C C . GLU A 1 290 ? -7.914 12.494 19.839 1.00 93.56 290 GLU A C 1
ATOM 2287 O O . GLU A 1 290 ? -8.385 12.625 20.963 1.00 93.56 290 GLU A O 1
ATOM 2292 N N . LEU A 1 291 ? -7.274 11.384 19.460 1.00 93.06 291 LEU A N 1
ATOM 2293 C CA . LEU A 1 291 ? -7.043 10.250 20.358 1.00 93.06 291 LEU A CA 1
ATOM 2294 C C . LEU A 1 291 ? -5.978 10.528 21.426 1.00 93.06 291 LEU A C 1
ATOM 2296 O O . LEU A 1 291 ? -6.092 10.005 22.531 1.00 93.06 291 LEU A O 1
ATOM 2300 N N . ILE A 1 292 ? -4.960 11.335 21.116 1.00 93.12 292 ILE A N 1
ATOM 2301 C CA . ILE A 1 292 ? -3.977 11.814 22.101 1.00 93.12 292 ILE A CA 1
ATOM 2302 C C . ILE A 1 292 ? -4.668 12.727 23.124 1.00 93.12 292 ILE A C 1
ATOM 2304 O O . ILE A 1 292 ? -4.430 12.597 24.323 1.00 93.12 292 ILE A O 1
ATOM 2308 N N . ASP A 1 293 ? -5.564 13.592 22.651 1.00 91.69 293 ASP A N 1
ATOM 2309 C CA . ASP A 1 293 ? -6.294 14.566 23.468 1.00 91.69 293 ASP A CA 1
ATOM 2310 C C . ASP A 1 293 ? -7.482 13.953 24.220 1.00 91.69 293 ASP A C 1
ATOM 2312 O O . ASP A 1 293 ? -8.071 14.601 25.093 1.00 91.69 293 ASP A O 1
ATOM 2316 N N . PHE A 1 294 ? -7.873 12.721 23.878 1.00 90.00 294 PHE A N 1
ATOM 2317 C CA . PHE A 1 294 ? -9.092 12.123 24.397 1.00 90.00 294 PHE A CA 1
ATOM 2318 C C . PHE A 1 294 ? -8.964 11.838 25.902 1.00 90.00 294 PHE A C 1
ATOM 2320 O O . PHE A 1 294 ? -8.079 11.088 26.329 1.00 90.00 294 PHE A O 1
ATOM 2327 N N . PRO A 1 295 ? -9.847 12.404 26.743 1.00 83.31 295 PRO A N 1
ATOM 2328 C CA . PRO A 1 295 ? -9.737 12.246 28.182 1.00 83.31 295 PRO A CA 1
ATOM 2329 C C . PRO A 1 295 ? -10.050 10.807 28.610 1.00 83.31 295 PRO A C 1
ATOM 2331 O O . PRO A 1 295 ? -10.919 10.142 28.046 1.00 83.31 295 PRO A O 1
ATOM 2334 N N . LYS A 1 296 ? -9.374 10.344 29.672 1.00 74.69 296 LYS A N 1
ATOM 2335 C CA . LYS A 1 296 ? -9.560 8.993 30.241 1.00 74.69 296 LYS A CA 1
ATOM 2336 C C . LYS A 1 296 ? -11.002 8.716 30.673 1.00 74.69 296 LYS A C 1
ATOM 2338 O O . LYS A 1 296 ? -11.446 7.573 30.611 1.00 74.69 296 LYS A O 1
ATOM 2343 N N . GLU A 1 297 ? -11.711 9.754 31.106 1.00 76.94 297 GLU A N 1
ATOM 2344 C CA . GLU A 1 297 ? -13.133 9.714 31.430 1.00 76.94 297 GLU A CA 1
ATOM 2345 C C . GLU A 1 297 ? -13.864 10.693 30.510 1.00 76.94 297 GLU A C 1
ATOM 2347 O O . GLU A 1 297 ? -13.610 11.897 30.538 1.00 76.94 297 GLU A O 1
ATOM 2352 N N . SER A 1 298 ? -14.745 10.163 29.660 1.00 79.44 298 SER A N 1
ATOM 2353 C CA . SER A 1 298 ? -15.518 10.940 28.693 1.00 79.44 298 SER A CA 1
ATOM 2354 C C . SER A 1 298 ? -16.966 10.463 28.643 1.00 79.44 298 SER A C 1
ATOM 2356 O O . SER A 1 298 ? -17.271 9.266 28.738 1.00 79.44 298 SER A O 1
ATOM 2358 N N . ASP A 1 299 ? -17.877 11.411 28.452 1.00 75.69 299 ASP A N 1
ATOM 2359 C CA . ASP A 1 299 ? -19.283 11.132 28.164 1.00 75.69 299 ASP A CA 1
ATOM 2360 C C . ASP A 1 299 ? -19.584 11.002 26.669 1.00 75.69 299 ASP A C 1
ATOM 2362 O O . ASP A 1 299 ? -20.644 10.501 26.307 1.00 75.69 299 ASP A O 1
ATOM 2366 N N . SER A 1 300 ? -18.627 11.353 25.807 1.00 83.81 300 SER A N 1
ATOM 2367 C CA . SER A 1 300 ? -18.745 11.258 24.348 1.00 83.81 300 SER A CA 1
ATOM 2368 C C . SER A 1 300 ? -17.884 10.116 23.803 1.00 83.81 300 SER A C 1
ATOM 2370 O O . SER A 1 300 ? -16.895 10.326 23.097 1.00 83.81 300 SER A O 1
ATOM 2372 N N . THR A 1 301 ? -18.221 8.890 24.201 1.00 89.19 301 THR A N 1
ATOM 2373 C CA . THR A 1 301 ? -17.502 7.674 23.799 1.00 89.19 301 THR A CA 1
ATOM 2374 C C . THR A 1 301 ? -18.284 6.885 22.757 1.00 89.19 301 THR A C 1
ATOM 2376 O O . THR A 1 301 ? -19.510 6.974 22.680 1.00 89.19 301 THR A O 1
ATOM 2379 N N . LEU A 1 302 ? -17.579 6.062 21.984 1.00 87.44 302 LEU A N 1
ATOM 2380 C CA . LEU A 1 302 ? -18.155 5.196 20.949 1.00 87.44 302 LEU A CA 1
ATOM 2381 C C . LEU A 1 302 ? -19.301 4.312 21.475 1.00 87.44 302 LEU A C 1
ATOM 2383 O O . LEU A 1 302 ? -20.312 4.142 20.802 1.00 87.44 302 LEU A O 1
ATOM 2387 N N . ILE A 1 303 ? -19.183 3.788 22.699 1.00 84.12 303 ILE A N 1
ATOM 2388 C CA . ILE A 1 303 ? -20.228 2.949 23.311 1.00 84.12 303 ILE A CA 1
ATOM 2389 C C . ILE A 1 303 ? -21.490 3.736 23.710 1.00 84.12 303 ILE A C 1
ATOM 2391 O O . ILE A 1 303 ? -22.582 3.169 23.757 1.00 84.12 303 ILE A O 1
ATOM 2395 N N . LYS A 1 304 ? -21.335 5.028 24.031 1.00 83.12 304 LYS A N 1
ATOM 2396 C CA . LYS A 1 304 ? -22.423 5.933 24.436 1.00 83.12 304 LYS A CA 1
ATOM 2397 C C . LYS A 1 304 ? -23.105 6.581 23.228 1.00 83.12 304 LYS A C 1
ATOM 2399 O O . LYS A 1 304 ? -24.174 7.167 23.379 1.00 83.12 304 LYS A O 1
ATOM 2404 N N . ASP A 1 305 ? -22.513 6.471 22.042 1.00 82.44 305 ASP A N 1
ATOM 2405 C CA . ASP A 1 305 ? -23.090 6.986 20.810 1.00 82.44 305 ASP A CA 1
ATOM 2406 C C . ASP A 1 305 ? -24.400 6.236 20.482 1.00 82.44 305 ASP A C 1
ATOM 2408 O O . ASP A 1 305 ? -24.396 5.002 20.374 1.00 82.44 305 ASP A O 1
ATOM 2412 N N . PRO A 1 306 ? -25.528 6.950 20.299 1.00 78.12 306 PRO A N 1
ATOM 2413 C CA . PRO A 1 306 ? -26.827 6.343 20.023 1.00 78.12 306 PRO A CA 1
ATOM 2414 C C . PRO A 1 306 ? -26.816 5.338 18.865 1.00 78.12 306 PRO A C 1
ATOM 2416 O O . PRO A 1 306 ? -27.499 4.319 18.955 1.00 78.12 306 PRO A O 1
ATOM 2419 N N . ARG A 1 307 ? -25.995 5.570 17.829 1.00 74.25 307 ARG A N 1
ATOM 2420 C CA . ARG A 1 307 ? -25.874 4.707 16.637 1.00 74.25 307 ARG A CA 1
ATOM 2421 C C . ARG A 1 307 ? -25.354 3.306 16.960 1.00 74.25 307 ARG A C 1
ATOM 2423 O O . ARG A 1 307 ? -25.659 2.351 16.246 1.00 74.25 307 ARG A O 1
ATOM 2430 N N . TRP A 1 308 ? -24.590 3.180 18.043 1.00 74.38 308 TRP A N 1
ATOM 2431 C CA . TRP A 1 308 ? -23.972 1.924 18.462 1.00 74.38 308 TRP A CA 1
ATOM 2432 C C . TRP A 1 308 ? -24.541 1.382 19.769 1.00 74.38 308 TRP A C 1
ATOM 2434 O O . TRP A 1 308 ? -24.445 0.182 20.018 1.00 74.38 308 TRP A O 1
ATOM 2444 N N . SER A 1 309 ? -25.140 2.241 20.595 1.00 70.25 309 SER A N 1
ATOM 2445 C CA . SER A 1 309 ? -25.611 1.919 21.946 1.00 70.25 309 SER A CA 1
ATOM 2446 C C . SER A 1 309 ? -26.481 0.658 22.015 1.00 70.25 309 SER A C 1
ATOM 2448 O O . SER A 1 309 ? -26.283 -0.183 22.891 1.00 70.25 309 SER A O 1
ATOM 2450 N N . GLU A 1 310 ? -27.385 0.465 21.051 1.00 71.00 310 GLU A N 1
ATOM 2451 C CA . GLU A 1 310 ? -28.235 -0.725 20.975 1.00 71.00 310 GLU A CA 1
ATOM 2452 C C . G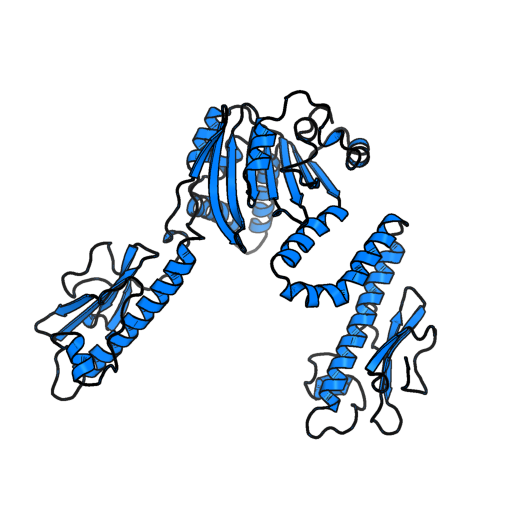LU A 1 310 ? -27.444 -1.976 20.559 1.00 71.00 310 GLU A C 1
ATOM 2454 O O . GLU A 1 310 ? -27.678 -3.065 21.089 1.00 71.00 310 GLU A O 1
ATOM 2459 N N . GLN A 1 311 ? -26.473 -1.825 19.654 1.00 71.81 311 GLN A N 1
ATOM 2460 C CA . GLN A 1 311 ? -25.603 -2.918 19.215 1.00 71.81 311 GLN A CA 1
ATOM 2461 C C . GLN A 1 311 ? -24.699 -3.387 20.366 1.00 71.81 311 GLN A C 1
ATOM 2463 O O . GLN A 1 311 ? -24.614 -4.585 20.639 1.00 71.81 311 GLN A O 1
ATOM 2468 N N . PHE A 1 312 ? -24.116 -2.446 21.115 1.00 73.75 312 PHE A N 1
ATOM 2469 C CA . PHE A 1 312 ? -23.339 -2.740 22.318 1.00 73.75 312 PHE A CA 1
ATOM 2470 C C . PHE A 1 312 ? -24.199 -3.325 23.443 1.00 73.75 312 PHE A C 1
ATOM 2472 O O . PHE A 1 312 ? -23.787 -4.303 24.065 1.00 73.75 312 PHE A O 1
ATOM 2479 N N . ALA A 1 313 ? -25.413 -2.814 23.676 1.00 70.81 313 ALA A N 1
ATOM 2480 C CA . ALA A 1 313 ? -26.315 -3.340 24.706 1.00 70.81 313 ALA A CA 1
ATOM 2481 C C . ALA A 1 313 ? -26.681 -4.820 24.488 1.00 70.81 313 ALA A C 1
ATOM 2483 O O . ALA A 1 313 ? -26.880 -5.558 25.455 1.00 70.81 313 ALA A O 1
ATOM 2484 N N . ARG A 1 314 ? -26.747 -5.259 23.226 1.00 69.12 314 ARG A N 1
ATOM 2485 C CA . ARG A 1 314 ? -27.048 -6.646 22.838 1.00 69.12 314 ARG A CA 1
ATOM 2486 C C . ARG A 1 314 ? -25.827 -7.569 22.871 1.00 69.12 314 ARG A C 1
ATOM 2488 O O . ARG A 1 314 ? -25.988 -8.778 22.704 1.00 69.12 314 ARG A O 1
ATOM 2495 N N . SER A 1 315 ? -24.626 -7.035 23.089 1.00 65.12 315 SER A N 1
ATOM 2496 C CA . SER A 1 315 ? -23.409 -7.837 23.035 1.00 65.12 315 SER A CA 1
ATOM 2497 C C . SER A 1 315 ? -23.234 -8.767 24.238 1.00 65.12 315 SER A C 1
ATOM 2499 O O . SER A 1 315 ? -23.563 -8.392 25.371 1.00 65.12 315 SER A O 1
ATOM 2501 N N . PRO A 1 316 ? -22.667 -9.973 24.036 1.00 60.12 316 PRO A N 1
ATOM 2502 C CA . PRO A 1 316 ? -22.345 -10.884 25.128 1.00 60.12 316 PRO A CA 1
ATOM 2503 C C . PRO A 1 316 ? -21.462 -10.206 26.186 1.00 60.12 316 PRO A C 1
ATOM 2505 O O . PRO A 1 316 ? -20.577 -9.414 25.871 1.00 60.12 316 PRO A O 1
ATOM 2508 N N . LYS A 1 317 ? -21.665 -10.528 27.471 1.00 56.22 317 LYS A N 1
ATOM 2509 C CA . LYS A 1 317 ? -20.868 -9.935 28.566 1.00 56.22 317 LYS A CA 1
ATOM 2510 C C . LYS A 1 317 ? -19.393 -10.363 28.530 1.00 56.22 317 LYS A C 1
ATOM 2512 O O . LYS A 1 317 ? -18.536 -9.604 28.985 1.00 56.22 317 LYS A O 1
ATOM 2517 N N . THR A 1 318 ? -19.115 -11.536 27.967 1.00 52.59 318 THR A N 1
ATOM 2518 C CA . THR A 1 318 ? -17.781 -12.111 27.759 1.00 52.59 318 THR A CA 1
ATOM 2519 C C . THR A 1 318 ? -17.507 -12.154 26.259 1.00 52.59 318 THR A C 1
ATOM 2521 O O . THR A 1 318 ? -18.117 -12.931 25.533 1.00 52.59 318 THR A O 1
ATOM 2524 N N . ILE A 1 319 ? -16.625 -11.272 25.794 1.00 52.28 319 ILE A N 1
ATOM 2525 C CA . ILE A 1 319 ? -16.309 -11.069 24.378 1.00 52.28 319 ILE A CA 1
ATOM 2526 C C . ILE A 1 319 ? -14.923 -11.660 24.101 1.00 52.28 319 ILE A C 1
ATOM 2528 O O . ILE A 1 319 ? -13.965 -11.256 24.758 1.00 52.28 319 ILE A O 1
ATOM 2532 N N . GLY A 1 320 ? -14.826 -12.581 23.135 1.00 55.50 320 GLY A N 1
ATOM 2533 C CA . GLY A 1 320 ? -13.564 -12.902 22.446 1.00 55.50 320 GLY A CA 1
ATOM 2534 C C . GLY A 1 320 ? -13.250 -11.877 21.344 1.00 55.50 320 GLY A C 1
ATOM 2535 O O . GLY A 1 320 ? -12.120 -11.414 21.231 1.00 55.50 320 GLY A O 1
ATOM 2536 N N . GLY A 1 321 ? -14.288 -11.428 20.627 1.00 61.09 321 GLY A N 1
ATOM 2537 C CA . GLY A 1 321 ? -14.285 -10.249 19.757 1.00 61.09 321 GLY A CA 1
ATOM 2538 C C . GLY A 1 321 ? -15.710 -9.809 19.381 1.00 61.09 321 GLY A C 1
ATOM 2539 O O . GLY A 1 321 ? -16.643 -10.609 19.476 1.00 61.09 321 GLY A O 1
ATOM 2540 N N . VAL A 1 322 ? -15.891 -8.540 19.012 1.00 68.00 322 VAL A N 1
ATOM 2541 C CA . VAL A 1 322 ? -17.142 -7.965 18.479 1.00 68.00 322 VAL A CA 1
ATOM 2542 C C . VAL A 1 322 ? -16.847 -7.197 17.200 1.00 68.00 322 VAL A C 1
ATOM 2544 O O . VAL A 1 322 ? -15.787 -6.594 17.078 1.00 68.00 322 VAL A O 1
ATOM 2547 N N . ALA A 1 323 ? -17.781 -7.198 16.254 1.00 73.94 323 ALA A N 1
ATOM 2548 C CA . ALA A 1 323 ? -17.710 -6.358 15.068 1.00 73.94 323 ALA A CA 1
ATOM 2549 C C . ALA A 1 323 ? -19.085 -5.767 14.778 1.00 73.94 323 ALA A C 1
ATOM 2551 O O . ALA A 1 323 ? -20.097 -6.467 14.832 1.00 73.94 323 ALA A O 1
ATOM 2552 N N . TYR A 1 324 ? -19.101 -4.482 14.462 1.00 71.50 324 TYR A N 1
ATOM 2553 C CA . TYR A 1 324 ? -20.294 -3.717 14.169 1.00 71.50 324 TYR A CA 1
ATOM 2554 C C . TYR A 1 324 ? -20.070 -2.882 12.915 1.00 71.50 324 TYR A C 1
ATOM 2556 O O . TYR A 1 324 ? -18.968 -2.391 12.655 1.00 71.50 324 TYR A O 1
ATOM 2564 N N . ILE A 1 325 ? -21.147 -2.697 12.158 1.00 70.50 325 ILE A N 1
ATOM 2565 C CA . ILE A 1 325 ? -21.149 -1.950 10.904 1.00 70.50 325 ILE A CA 1
ATOM 2566 C C . ILE A 1 325 ? -22.327 -0.981 10.941 1.00 70.50 325 ILE A C 1
ATOM 2568 O O . ILE A 1 325 ? -23.425 -1.358 11.352 1.00 70.50 325 ILE A O 1
ATOM 2572 N N . VAL A 1 326 ? -22.103 0.250 10.494 1.00 68.38 326 VAL A N 1
ATOM 2573 C CA . VAL A 1 326 ? -23.139 1.236 10.170 1.00 68.38 326 VAL A CA 1
ATOM 2574 C C . VAL A 1 326 ? -23.123 1.391 8.647 1.00 68.38 326 VAL A C 1
ATOM 2576 O O . VAL A 1 326 ? -22.332 2.181 8.127 1.00 68.38 326 VAL A O 1
ATOM 2579 N N . PRO A 1 327 ? -23.932 0.599 7.913 1.00 61.47 327 PRO A N 1
ATOM 2580 C CA . PRO A 1 327 ? -23.857 0.516 6.454 1.00 61.47 327 PRO A CA 1
ATOM 2581 C C . PRO A 1 327 ? -24.073 1.859 5.755 1.00 61.47 327 PRO A C 1
ATOM 2583 O O . PRO A 1 327 ? -23.428 2.120 4.748 1.00 61.47 327 PRO A O 1
ATOM 2586 N N . GLU A 1 328 ? -24.904 2.732 6.330 1.00 63.53 328 GLU A N 1
ATOM 2587 C CA . GLU A 1 328 ? -25.189 4.081 5.820 1.00 63.53 328 GLU A CA 1
ATOM 2588 C C . GLU A 1 328 ? -23.906 4.910 5.613 1.00 63.53 328 GLU A C 1
ATOM 2590 O O . GLU A 1 328 ? -23.795 5.680 4.661 1.00 63.53 328 GLU A O 1
ATOM 2595 N N . ASN A 1 329 ? -22.885 4.702 6.453 1.00 68.69 329 ASN A N 1
ATOM 2596 C CA . ASN A 1 329 ? -21.620 5.434 6.370 1.00 68.69 329 ASN A CA 1
ATOM 2597 C C . ASN A 1 329 ? -20.682 4.905 5.268 1.00 68.69 329 ASN A C 1
ATOM 2599 O O . ASN A 1 329 ? -19.692 5.566 4.953 1.00 68.69 329 ASN A O 1
ATOM 2603 N N . LEU A 1 330 ? -20.982 3.756 4.641 1.00 71.44 330 LEU A N 1
ATOM 2604 C CA . LEU A 1 330 ? -20.255 3.279 3.455 1.00 71.44 330 LEU A CA 1
ATOM 2605 C C . LEU A 1 330 ? -20.330 4.304 2.317 1.00 71.44 330 LEU A C 1
ATOM 2607 O O . LEU A 1 330 ? -19.369 4.459 1.561 1.00 71.44 330 LEU A O 1
ATOM 2611 N N . MET A 1 331 ? -21.437 5.048 2.248 1.00 68.12 331 MET A N 1
ATOM 2612 C CA . MET A 1 331 ? -21.626 6.085 1.241 1.00 68.12 331 MET A CA 1
ATOM 2613 C C . MET A 1 331 ? -20.625 7.221 1.338 1.00 68.12 331 MET A C 1
ATOM 2615 O O . MET A 1 331 ? -20.244 7.756 0.305 1.00 68.12 331 MET A O 1
ATOM 2619 N N . GLY A 1 332 ? -20.087 7.504 2.528 1.00 69.38 332 GLY A N 1
ATOM 2620 C CA . GLY A 1 332 ? -19.001 8.470 2.665 1.00 69.38 332 GLY A CA 1
ATOM 2621 C C . GLY A 1 332 ? -17.784 8.108 1.805 1.00 69.38 332 GLY A C 1
ATOM 2622 O O . GLY A 1 332 ? -17.216 8.980 1.158 1.00 69.38 332 GLY A O 1
ATOM 2623 N N . ILE A 1 333 ? -17.423 6.820 1.718 1.00 74.38 333 ILE A N 1
ATOM 2624 C CA . ILE A 1 333 ? -16.292 6.370 0.886 1.00 74.38 333 ILE A CA 1
ATOM 2625 C C . ILE A 1 333 ? -16.597 6.594 -0.595 1.00 74.38 333 ILE A C 1
ATOM 2627 O O . ILE A 1 333 ? -15.778 7.154 -1.322 1.00 74.38 333 ILE A O 1
ATOM 2631 N N . VAL A 1 334 ? -17.772 6.149 -1.040 1.00 69.94 334 VAL A N 1
ATOM 2632 C CA . VAL A 1 334 ? -18.182 6.236 -2.447 1.00 69.94 334 VAL A CA 1
ATOM 2633 C C . VAL A 1 334 ? -18.287 7.699 -2.885 1.00 69.94 334 VAL A C 1
ATOM 2635 O O . VAL A 1 334 ? -17.710 8.076 -3.905 1.00 69.94 334 VAL A O 1
ATOM 2638 N N . ASP A 1 335 ? -18.953 8.534 -2.087 1.00 72.81 335 ASP A N 1
ATOM 2639 C CA . ASP A 1 335 ? -19.158 9.953 -2.379 1.00 72.81 335 ASP A CA 1
ATOM 2640 C C . ASP A 1 335 ? -17.837 10.725 -2.432 1.00 72.81 335 ASP A C 1
ATOM 2642 O O . ASP A 1 335 ? -17.663 11.578 -3.307 1.00 72.81 335 ASP A O 1
ATOM 2646 N N . TYR A 1 336 ? -16.877 10.398 -1.560 1.00 79.94 336 TYR A N 1
ATOM 2647 C CA . TYR A 1 336 ? -15.540 10.989 -1.599 1.00 79.94 336 TYR A CA 1
ATOM 2648 C C . TYR A 1 336 ? -14.848 10.733 -2.948 1.00 79.94 336 TYR A C 1
ATOM 2650 O O . TYR A 1 336 ? -14.406 11.679 -3.609 1.00 79.94 336 TYR A O 1
ATOM 2658 N N . PHE A 1 337 ? -14.806 9.475 -3.408 1.00 75.75 337 PHE A N 1
ATOM 2659 C CA . PHE A 1 337 ? -14.164 9.135 -4.683 1.00 75.75 337 PHE A CA 1
ATOM 2660 C C . PHE A 1 337 ? -14.898 9.746 -5.885 1.00 75.75 337 PHE A C 1
ATOM 2662 O O . PHE A 1 337 ? -14.254 10.294 -6.781 1.00 75.75 337 PHE A O 1
ATOM 2669 N N . LEU A 1 338 ? -16.234 9.751 -5.872 1.00 71.56 338 LEU A N 1
ATOM 2670 C CA . LEU A 1 338 ? -17.042 10.388 -6.918 1.00 71.56 338 LEU A CA 1
ATOM 2671 C C . LEU A 1 338 ? -16.885 11.910 -6.970 1.00 71.56 338 LEU A C 1
ATOM 2673 O O . LEU A 1 338 ? -17.034 12.507 -8.037 1.00 71.56 338 LEU A O 1
ATOM 2677 N N . THR A 1 339 ? -16.614 12.551 -5.833 1.00 76.56 339 THR A N 1
ATOM 2678 C CA . THR A 1 339 ? -16.369 13.997 -5.773 1.00 76.56 339 THR A CA 1
ATOM 2679 C C . THR A 1 339 ? -15.009 14.353 -6.367 1.00 76.56 339 THR A C 1
ATOM 2681 O O . THR A 1 339 ? -14.891 15.382 -7.029 1.00 76.56 339 THR A O 1
ATOM 2684 N N . LYS A 1 340 ? -13.996 13.502 -6.171 1.00 75.75 340 LYS A N 1
ATOM 2685 C CA . LYS A 1 340 ? -12.648 13.702 -6.724 1.00 75.75 340 LYS A CA 1
ATOM 2686 C C . LYS A 1 340 ? -12.569 13.407 -8.218 1.00 75.75 340 LYS A C 1
ATOM 2688 O O . LYS A 1 340 ? -11.873 14.114 -8.936 1.00 75.75 340 LYS A O 1
ATOM 2693 N N . GLU A 1 341 ? -13.314 12.418 -8.699 1.00 70.62 341 GLU A N 1
ATOM 2694 C CA . GLU A 1 341 ? -13.297 12.032 -10.108 1.00 70.62 341 GLU A CA 1
ATOM 2695 C C . GLU A 1 341 ? -14.702 12.108 -10.714 1.00 70.62 341 GLU A C 1
ATOM 2697 O O . GLU A 1 341 ? -15.384 11.106 -10.934 1.00 70.62 341 GLU A O 1
ATOM 2702 N N . GLU A 1 342 ? -15.139 13.332 -11.025 1.00 63.91 342 GLU A N 1
ATOM 2703 C CA . GLU A 1 342 ? -16.506 13.602 -11.493 1.00 63.91 342 GLU A CA 1
ATOM 2704 C C . GLU A 1 342 ? -16.900 12.826 -12.757 1.00 63.91 342 GLU A C 1
ATOM 2706 O O . GLU A 1 342 ? -18.080 12.545 -12.969 1.00 63.91 342 GLU A O 1
ATOM 2711 N N . GLN A 1 343 ? -15.924 12.433 -13.578 1.00 56.72 343 GLN A N 1
ATOM 2712 C CA . GLN A 1 343 ? -16.130 11.572 -14.745 1.00 56.72 343 GLN A CA 1
ATOM 2713 C C . GLN A 1 343 ? -16.768 10.220 -14.386 1.00 56.72 343 GLN A C 1
ATOM 2715 O O . GLN A 1 343 ? -17.523 9.674 -15.189 1.00 56.72 343 GLN A O 1
ATOM 2720 N N . TYR A 1 344 ? -16.541 9.712 -13.167 1.00 53.69 344 TYR A N 1
ATOM 2721 C CA . TYR A 1 344 ? -17.153 8.471 -12.700 1.00 53.69 344 TYR A CA 1
ATOM 2722 C C . TYR A 1 344 ? -18.581 8.632 -12.184 1.00 53.69 344 TYR A C 1
ATOM 2724 O O . TYR A 1 344 ? -19.302 7.637 -12.099 1.00 53.69 344 TYR A O 1
ATOM 2732 N N . LYS A 1 345 ? -19.054 9.868 -11.947 1.00 55.56 345 LYS A N 1
ATOM 2733 C CA . LYS A 1 345 ? -20.460 10.118 -11.579 1.00 55.56 345 LYS A CA 1
ATOM 2734 C C . LYS A 1 345 ? -21.417 9.542 -12.621 1.00 55.56 345 LYS A C 1
ATOM 2736 O O . LYS A 1 345 ? -22.456 9.020 -12.246 1.00 55.56 345 LYS A O 1
ATOM 2741 N N . GLN A 1 346 ? -21.048 9.572 -13.901 1.00 44.62 346 GLN A N 1
ATOM 2742 C CA . GLN A 1 346 ? -21.878 9.082 -15.008 1.00 44.62 346 GLN A CA 1
ATOM 2743 C C . GLN A 1 346 ? -22.059 7.555 -14.973 1.00 44.62 346 GLN A C 1
ATOM 2745 O O . GLN A 1 346 ? -23.146 7.063 -15.241 1.00 44.62 346 GLN A O 1
ATOM 2750 N N . TYR A 1 347 ? -21.023 6.810 -14.572 1.00 45.47 347 TYR A N 1
ATOM 2751 C CA . TYR A 1 347 ? -21.079 5.347 -14.460 1.00 45.47 347 TYR A CA 1
ATOM 2752 C C . TYR A 1 347 ? -21.791 4.869 -13.190 1.00 45.47 347 TYR A C 1
ATOM 2754 O O . TYR A 1 347 ? -22.240 3.729 -13.131 1.00 45.47 347 TYR A O 1
ATOM 2762 N N . VAL A 1 348 ? -21.896 5.730 -12.172 1.00 49.66 348 VAL A N 1
ATOM 2763 C CA . VAL A 1 348 ? -22.574 5.408 -10.909 1.00 49.66 348 VAL A CA 1
ATOM 2764 C C . VAL A 1 348 ? -24.019 5.930 -10.887 1.00 49.66 348 VAL A C 1
ATOM 2766 O O . VAL A 1 348 ? -24.882 5.318 -10.268 1.00 49.66 348 VAL A O 1
ATOM 2769 N N . GLN A 1 349 ? -24.351 7.008 -11.604 1.00 45.31 349 GLN A N 1
ATOM 2770 C CA . GLN A 1 349 ? -25.702 7.592 -11.599 1.00 45.31 349 GLN A CA 1
ATOM 2771 C C . GLN A 1 349 ? -26.797 6.673 -12.165 1.00 45.31 349 GLN A C 1
ATOM 2773 O O . GLN A 1 349 ? -27.908 6.699 -11.632 1.00 45.31 349 GLN A O 1
ATOM 2778 N N . ASP A 1 350 ? -26.498 5.840 -13.165 1.00 41.47 350 ASP A N 1
ATOM 2779 C CA . ASP A 1 350 ? -27.535 5.065 -13.863 1.00 41.47 350 ASP A CA 1
ATOM 2780 C C . ASP A 1 350 ? -27.946 3.766 -13.138 1.00 41.47 350 ASP A C 1
ATOM 2782 O O . ASP A 1 350 ? -29.119 3.396 -13.181 1.00 41.47 350 ASP A O 1
ATOM 2786 N N . ASP A 1 351 ? -27.043 3.129 -12.382 1.00 41.84 351 ASP A N 1
ATOM 2787 C CA . ASP A 1 351 ? -27.345 1.899 -11.624 1.00 41.84 351 ASP A CA 1
ATOM 2788 C C . ASP A 1 351 ? -27.552 2.146 -10.116 1.00 41.84 351 ASP A C 1
ATOM 2790 O O . ASP A 1 351 ? -28.318 1.435 -9.456 1.00 41.84 351 ASP A O 1
ATOM 2794 N N . TRP A 1 352 ? -26.915 3.171 -9.532 1.00 42.84 352 TRP A N 1
ATOM 2795 C CA . TRP A 1 352 ? -26.873 3.316 -8.073 1.00 42.84 352 TRP A CA 1
ATOM 2796 C C . TRP A 1 352 ? -28.037 4.108 -7.466 1.00 42.84 352 TRP A C 1
ATOM 2798 O O . TRP A 1 352 ? -28.355 3.884 -6.304 1.00 42.84 352 TRP A O 1
ATOM 2808 N N . LEU A 1 353 ? -28.751 4.965 -8.208 1.00 38.84 353 LEU A N 1
ATOM 2809 C CA . LEU A 1 353 ? -29.961 5.628 -7.681 1.00 38.84 353 LEU A CA 1
ATOM 2810 C C . LEU A 1 353 ? -31.056 4.612 -7.302 1.00 38.84 353 LEU A C 1
ATOM 2812 O O . LEU A 1 353 ? -31.850 4.869 -6.397 1.00 38.84 353 LEU A O 1
ATOM 2816 N N . ILE A 1 354 ? -31.051 3.431 -7.927 1.00 42.00 354 ILE A N 1
ATOM 2817 C CA . ILE A 1 354 ? -31.885 2.282 -7.548 1.00 42.00 354 ILE A CA 1
ATOM 2818 C C . ILE A 1 354 ? -31.385 1.660 -6.231 1.00 42.00 354 ILE A C 1
ATOM 2820 O O . ILE A 1 354 ? -32.200 1.279 -5.395 1.00 42.00 354 ILE A O 1
ATOM 2824 N N . ILE A 1 355 ? -30.069 1.633 -5.994 1.00 41.00 355 ILE A N 1
ATOM 2825 C CA . ILE A 1 355 ? -29.420 1.136 -4.764 1.00 41.00 355 ILE A CA 1
ATOM 2826 C C . ILE A 1 355 ? -29.576 2.128 -3.589 1.00 41.00 355 ILE A C 1
ATOM 2828 O O . ILE A 1 355 ? -29.868 1.726 -2.467 1.00 41.00 355 ILE A O 1
ATOM 2832 N N . ALA A 1 356 ? -29.507 3.433 -3.840 1.00 38.91 356 ALA A N 1
ATOM 2833 C CA . ALA A 1 356 ? -29.790 4.483 -2.861 1.00 38.91 356 ALA A CA 1
ATOM 2834 C C . ALA A 1 356 ? -31.292 4.578 -2.523 1.00 38.91 356 ALA A C 1
ATOM 2836 O O . ALA A 1 356 ? -31.680 4.868 -1.389 1.00 38.91 356 ALA A O 1
ATOM 2837 N N . ALA A 1 357 ? -32.168 4.308 -3.500 1.00 36.53 357 ALA A N 1
ATOM 2838 C CA . ALA A 1 357 ? -33.598 4.126 -3.257 1.00 36.53 357 ALA A CA 1
ATOM 2839 C C . ALA A 1 357 ? -33.875 2.839 -2.460 1.00 36.53 357 ALA A C 1
ATOM 2841 O O . ALA A 1 357 ? -34.760 2.844 -1.603 1.00 36.53 357 ALA A O 1
ATOM 2842 N N . LEU A 1 358 ? -33.085 1.779 -2.677 1.00 35.84 358 LEU A N 1
ATOM 2843 C CA . LEU A 1 358 ? -33.084 0.570 -1.853 1.00 35.84 358 LEU A CA 1
ATOM 2844 C C . LEU A 1 358 ? -32.674 0.873 -0.400 1.00 35.84 358 LEU A C 1
ATOM 2846 O O . LEU A 1 358 ? -33.287 0.307 0.493 1.00 35.84 358 LEU A O 1
ATOM 2850 N N . ASP A 1 359 ? -31.784 1.835 -0.131 1.00 38.47 359 ASP A N 1
ATOM 2851 C CA . ASP A 1 359 ? -31.419 2.267 1.237 1.00 38.47 359 ASP A CA 1
ATOM 2852 C C . ASP A 1 359 ? -32.578 2.914 2.015 1.00 38.47 359 ASP A C 1
ATOM 2854 O O . ASP A 1 359 ? -32.814 2.609 3.188 1.00 38.47 359 ASP A O 1
ATOM 2858 N N . ARG A 1 360 ? -33.434 3.693 1.338 1.00 37.09 360 ARG A N 1
ATOM 2859 C CA . ARG A 1 360 ? -34.692 4.185 1.946 1.00 37.09 360 ARG A CA 1
ATOM 2860 C C . ARG A 1 360 ? -35.729 3.081 2.169 1.00 37.09 360 ARG A C 1
ATOM 2862 O O . ARG A 1 360 ? -36.639 3.259 2.981 1.00 37.09 360 ARG A O 1
ATOM 2869 N N . VAL A 1 361 ? -35.608 1.956 1.464 1.00 38.09 361 VAL A N 1
ATOM 2870 C CA . VAL A 1 361 ? -36.441 0.757 1.650 1.00 38.09 361 VAL A CA 1
ATOM 2871 C C . VAL A 1 361 ? -35.852 -0.160 2.738 1.00 38.09 361 VAL A C 1
ATOM 2873 O O . VAL A 1 361 ? -36.613 -0.728 3.526 1.00 38.09 361 VAL A O 1
ATOM 2876 N N . PHE A 1 362 ? -34.520 -0.238 2.870 1.00 37.81 362 PHE A N 1
ATOM 2877 C CA . PHE A 1 362 ? -33.806 -1.009 3.897 1.00 37.81 362 PHE A CA 1
ATOM 2878 C C . PHE A 1 362 ? -34.058 -0.484 5.311 1.00 37.81 362 PHE A C 1
ATOM 2880 O O . PHE A 1 362 ? -34.155 -1.287 6.240 1.00 37.81 362 PHE A O 1
ATOM 2887 N N . ALA A 1 363 ? -34.287 0.823 5.463 1.00 42.28 363 ALA A N 1
ATOM 2888 C CA . ALA A 1 363 ? -34.668 1.428 6.737 1.00 42.28 363 ALA A CA 1
ATOM 2889 C C . ALA A 1 363 ? -36.066 1.009 7.247 1.00 42.28 363 ALA A C 1
ATOM 2891 O O . ALA A 1 363 ? -36.414 1.360 8.375 1.00 42.28 363 ALA A O 1
ATOM 2892 N N . LYS A 1 364 ? -36.895 0.294 6.457 1.00 36.88 364 LYS A N 1
ATOM 2893 C CA . LYS A 1 364 ? -38.307 0.090 6.827 1.00 36.88 364 LYS A CA 1
ATOM 2894 C C . LYS A 1 364 ? -38.853 -1.321 6.985 1.00 36.88 364 LYS A C 1
ATOM 2896 O O . LYS A 1 364 ? -39.862 -1.398 7.666 1.00 36.88 364 LYS A O 1
ATOM 2901 N N . ASN A 1 365 ? -38.276 -2.412 6.471 1.00 36.62 365 ASN A N 1
ATOM 2902 C CA . ASN A 1 365 ? -38.860 -3.747 6.718 1.00 36.62 365 ASN A CA 1
ATOM 2903 C C . ASN A 1 365 ? -37.827 -4.889 6.716 1.00 36.62 365 ASN A C 1
ATOM 2905 O O . ASN A 1 365 ? -37.135 -5.147 5.729 1.00 36.62 365 ASN A O 1
ATOM 2909 N N . GLY A 1 366 ? -37.737 -5.588 7.849 1.00 45.72 366 GLY A N 1
ATOM 2910 C CA . GLY A 1 366 ? -36.857 -6.732 8.067 1.00 45.72 366 GLY A CA 1
ATOM 2911 C C . GLY A 1 366 ? -37.482 -8.057 7.644 1.00 45.72 366 GLY A C 1
ATOM 2912 O O . GLY A 1 366 ? -38.095 -8.724 8.468 1.00 45.72 366 GLY A O 1
ATOM 2913 N N . ASP A 1 367 ? -37.255 -8.479 6.400 1.00 46.38 367 ASP A N 1
ATOM 2914 C CA . ASP A 1 367 ? -37.508 -9.867 6.010 1.00 46.38 367 ASP A CA 1
ATOM 2915 C C . ASP A 1 367 ? -36.448 -10.372 5.016 1.00 46.38 367 ASP A C 1
ATOM 2917 O O . ASP A 1 367 ? -36.352 -9.913 3.876 1.00 46.38 367 ASP A O 1
ATOM 2921 N N . VAL A 1 368 ? -35.588 -11.287 5.472 1.00 44.78 368 VAL A N 1
ATOM 2922 C CA . VAL A 1 368 ? -34.448 -11.829 4.707 1.00 44.78 368 VAL A CA 1
ATOM 2923 C C . VAL A 1 368 ? -34.928 -12.663 3.509 1.00 44.78 368 VAL A C 1
ATOM 2925 O O . VAL A 1 368 ? -34.247 -12.703 2.485 1.00 44.78 368 VAL A O 1
ATOM 2928 N N . GLY A 1 369 ? -36.131 -13.248 3.579 1.00 47.06 369 GLY A N 1
ATOM 2929 C CA . GLY A 1 369 ? -36.711 -14.047 2.493 1.00 47.06 369 GLY A CA 1
ATOM 2930 C C . GLY A 1 369 ? -37.010 -13.237 1.229 1.00 47.06 369 GLY A C 1
ATOM 2931 O O . GLY A 1 369 ? -36.677 -13.669 0.126 1.00 47.06 369 GLY A O 1
ATOM 2932 N N . GLN A 1 370 ? -37.544 -12.018 1.369 1.00 53.09 370 GLN A N 1
ATOM 2933 C CA . GLN A 1 370 ? -37.775 -11.139 0.214 1.00 53.09 370 GLN A CA 1
ATOM 2934 C C . GLN A 1 370 ? -36.471 -10.649 -0.431 1.00 53.09 370 GLN A C 1
ATOM 2936 O O . GLN A 1 370 ? -36.440 -10.403 -1.635 1.00 53.09 370 GLN A O 1
ATOM 2941 N N . ARG A 1 371 ? -35.376 -10.562 0.335 1.00 51.91 371 ARG A N 1
ATOM 2942 C CA . ARG A 1 371 ? -34.067 -10.102 -0.161 1.00 51.91 371 ARG A CA 1
ATOM 2943 C C . ARG A 1 371 ? -33.422 -11.109 -1.108 1.00 51.91 371 ARG A C 1
ATOM 2945 O O . ARG A 1 371 ? -32.876 -10.718 -2.135 1.00 51.91 371 ARG A O 1
ATOM 2952 N N . THR A 1 372 ? -33.516 -12.403 -0.802 1.00 56.66 372 THR A N 1
ATOM 2953 C CA . THR A 1 372 ? -33.026 -13.457 -1.705 1.00 56.66 372 THR A CA 1
ATOM 2954 C C . THR A 1 372 ? -33.823 -13.486 -3.010 1.00 56.66 372 THR A C 1
ATOM 2956 O O . THR A 1 372 ? -33.237 -13.639 -4.078 1.00 56.66 372 THR A O 1
ATOM 2959 N N . ILE A 1 373 ? -35.138 -13.269 -2.930 1.00 64.81 373 ILE A N 1
ATOM 2960 C CA . ILE A 1 373 ? -36.034 -13.205 -4.091 1.00 64.81 373 ILE A CA 1
ATOM 2961 C C . ILE A 1 373 ? -35.692 -11.991 -4.976 1.00 64.81 373 ILE A C 1
ATOM 2963 O O . ILE A 1 373 ? -35.524 -12.133 -6.184 1.00 64.81 373 ILE A O 1
ATOM 2967 N N . GLN A 1 374 ? -35.484 -10.809 -4.387 1.00 67.56 374 GLN A N 1
ATOM 2968 C CA . GLN A 1 374 ? -35.100 -9.604 -5.136 1.00 67.56 374 GLN A CA 1
ATOM 2969 C C . GLN A 1 374 ? -33.709 -9.713 -5.778 1.00 67.56 374 GLN A C 1
ATOM 2971 O O . GLN A 1 374 ? -33.516 -9.257 -6.903 1.00 67.56 374 GLN A O 1
ATOM 2976 N N . ALA A 1 375 ? -32.741 -10.339 -5.101 1.00 61.22 375 ALA A N 1
ATOM 2977 C CA . ALA A 1 375 ? -31.419 -10.578 -5.676 1.00 61.22 375 ALA A CA 1
ATOM 2978 C C . ALA A 1 375 ? -31.494 -11.504 -6.902 1.00 61.22 375 ALA A C 1
ATOM 2980 O O . ALA A 1 375 ? -30.860 -11.230 -7.922 1.00 61.22 375 ALA A O 1
ATOM 2981 N N . ARG A 1 376 ? -32.313 -12.564 -6.839 1.00 73.00 376 ARG A N 1
ATOM 2982 C CA . ARG A 1 376 ? -32.567 -13.448 -7.987 1.00 73.00 376 ARG A CA 1
ATOM 2983 C C . ARG A 1 376 ? -33.254 -12.703 -9.130 1.00 73.00 376 ARG A C 1
ATOM 2985 O O . ARG A 1 376 ? -32.837 -12.852 -10.275 1.00 73.00 376 ARG A O 1
ATOM 2992 N N . ASP A 1 377 ? -34.208 -11.828 -8.829 1.00 80.88 377 ASP A N 1
ATOM 2993 C CA . ASP A 1 377 ? -34.869 -10.986 -9.832 1.00 80.88 377 ASP A CA 1
ATOM 2994 C C . ASP A 1 377 ? -33.912 -10.016 -10.527 1.00 80.88 377 ASP A C 1
ATOM 2996 O O . ASP A 1 377 ? -34.012 -9.810 -11.738 1.00 80.88 377 ASP A O 1
ATOM 3000 N N . SER A 1 378 ? -32.945 -9.453 -9.803 1.00 73.44 378 SER A N 1
ATOM 3001 C CA . SER A 1 378 ? -31.894 -8.624 -10.402 1.00 73.44 378 SER A CA 1
ATOM 3002 C C . SER A 1 378 ? -31.016 -9.420 -11.371 1.00 73.44 378 SER A C 1
ATOM 3004 O O . SER A 1 378 ? -30.699 -8.923 -12.453 1.00 73.44 378 SER A O 1
ATOM 3006 N N . VAL A 1 379 ? -30.688 -10.678 -11.048 1.00 74.06 379 VAL A N 1
ATOM 3007 C CA . VAL A 1 379 ? -29.978 -11.578 -11.977 1.00 74.06 379 VAL A CA 1
ATOM 3008 C C . VAL A 1 379 ? -30.842 -11.886 -13.206 1.00 74.06 379 VAL A C 1
ATOM 3010 O O . VAL A 1 379 ? -30.343 -11.840 -14.330 1.00 74.06 379 VAL A O 1
ATOM 3013 N N . VAL A 1 380 ? -32.152 -12.108 -13.031 1.00 76.88 380 VAL A N 1
ATOM 3014 C CA . VAL A 1 380 ? -33.098 -12.290 -14.148 1.00 76.88 380 VAL A CA 1
ATOM 3015 C C . VAL A 1 380 ? -33.096 -11.068 -15.075 1.00 76.88 380 VAL A C 1
ATOM 3017 O O . VAL A 1 380 ? -32.938 -11.227 -16.287 1.00 76.88 380 VAL A O 1
ATOM 3020 N N . LYS A 1 381 ? -33.205 -9.855 -14.522 1.00 83.69 381 LYS A N 1
ATOM 3021 C CA . LYS A 1 381 ? -33.186 -8.596 -15.289 1.00 83.69 381 LYS A CA 1
ATOM 3022 C C . LYS A 1 381 ? -31.865 -8.388 -16.030 1.00 83.69 381 LYS A C 1
ATOM 3024 O O . LYS A 1 381 ? -31.883 -8.032 -17.208 1.00 83.69 381 LYS A O 1
ATOM 3029 N N . SER A 1 382 ? -30.741 -8.657 -15.363 1.00 74.44 382 SER A N 1
ATOM 3030 C CA . SER A 1 382 ? -29.404 -8.562 -15.956 1.00 74.44 382 SER A CA 1
ATOM 3031 C C . SER A 1 382 ? -29.228 -9.545 -17.117 1.00 74.44 382 SER A C 1
ATOM 3033 O O . SER A 1 382 ? -28.817 -9.134 -18.201 1.00 74.44 382 SER A O 1
ATOM 3035 N N . GLY A 1 383 ? -29.629 -10.811 -16.949 1.00 75.94 383 GLY A N 1
ATOM 3036 C CA . GLY A 1 383 ? -29.547 -11.814 -18.015 1.00 75.94 383 GLY A CA 1
ATOM 3037 C C . GLY A 1 383 ? -30.393 -11.460 -19.243 1.00 75.94 383 GLY A C 1
ATOM 3038 O O . GLY A 1 383 ? -29.904 -11.565 -20.368 1.00 75.94 383 GLY A O 1
ATOM 3039 N N . VAL A 1 384 ? -31.613 -10.931 -19.055 1.00 82.25 384 VAL A N 1
ATOM 3040 C CA . VAL A 1 384 ? -32.422 -10.388 -20.169 1.00 82.25 384 VAL A CA 1
ATOM 3041 C C . VAL A 1 384 ? -31.683 -9.247 -20.882 1.00 82.25 384 VAL A C 1
ATOM 3043 O O . VAL A 1 384 ? -31.669 -9.209 -22.112 1.00 82.25 384 VAL A O 1
ATOM 3046 N N . GLY A 1 385 ? -31.031 -8.348 -20.136 1.00 73.69 385 GLY A N 1
ATOM 3047 C CA . GLY A 1 385 ? -30.239 -7.245 -20.692 1.00 73.69 385 GLY A CA 1
ATOM 3048 C C . GLY A 1 385 ? -29.016 -7.705 -21.494 1.00 73.69 385 GLY A C 1
ATOM 3049 O O . GLY A 1 385 ? -28.777 -7.206 -22.593 1.00 73.69 385 GLY A O 1
ATOM 3050 N N . GLN A 1 386 ? -28.274 -8.696 -20.997 1.00 74.88 386 GLN A N 1
ATOM 3051 C CA . GLN A 1 386 ? -27.117 -9.263 -21.702 1.00 74.88 386 GLN A CA 1
ATOM 3052 C C . GLN A 1 386 ? -27.532 -9.938 -23.015 1.00 74.88 386 GLN A C 1
ATOM 3054 O O . GLN A 1 386 ? -26.925 -9.704 -24.062 1.00 74.88 386 GLN A O 1
ATOM 3059 N N . ILE A 1 387 ? -28.611 -10.727 -22.984 1.00 81.19 387 ILE A N 1
ATOM 3060 C CA . ILE A 1 387 ? -29.149 -11.379 -24.182 1.00 81.19 387 ILE A CA 1
ATOM 3061 C C . ILE A 1 387 ? -29.646 -10.328 -25.187 1.00 81.19 387 ILE A C 1
ATOM 3063 O O . ILE A 1 387 ? -29.390 -10.453 -26.383 1.00 81.19 387 ILE A O 1
ATOM 3067 N N . ALA A 1 388 ? -30.310 -9.268 -24.719 1.00 82.00 388 ALA A N 1
ATOM 3068 C CA . ALA A 1 388 ? -30.752 -8.161 -25.562 1.00 82.00 388 ALA A CA 1
ATOM 3069 C C . ALA A 1 388 ? -29.589 -7.478 -26.300 1.00 82.00 388 ALA A C 1
ATOM 3071 O O . ALA A 1 388 ? -29.666 -7.268 -27.513 1.00 82.00 388 ALA A O 1
ATOM 3072 N N . GLN A 1 389 ? -28.490 -7.182 -25.599 1.00 75.69 389 GLN A N 1
ATOM 3073 C CA . GLN A 1 389 ? -27.287 -6.609 -26.211 1.00 75.69 389 GLN A CA 1
ATOM 3074 C C . GLN A 1 389 ? -26.681 -7.553 -27.255 1.00 75.69 389 GLN A C 1
ATOM 3076 O O . GLN A 1 389 ? -26.406 -7.131 -28.379 1.00 75.69 389 GLN A O 1
ATOM 3081 N N . ALA A 1 390 ? -26.541 -8.840 -26.925 1.00 76.00 390 ALA A N 1
ATOM 3082 C CA . ALA A 1 390 ? -26.037 -9.844 -27.859 1.00 76.00 390 ALA A CA 1
ATOM 3083 C C . ALA A 1 390 ? -26.907 -9.951 -29.122 1.00 76.00 390 ALA A C 1
ATOM 3085 O O . ALA A 1 390 ? -26.387 -10.035 -30.236 1.00 76.00 390 ALA A O 1
ATOM 3086 N N . LEU A 1 391 ? -28.232 -9.887 -28.971 1.00 82.19 391 LEU A N 1
ATOM 3087 C CA . LEU A 1 391 ? -29.169 -9.891 -30.095 1.00 82.19 391 LEU A CA 1
ATOM 3088 C C . LEU A 1 391 ? -29.019 -8.641 -30.965 1.00 82.19 391 LEU A C 1
ATOM 3090 O O . LEU A 1 391 ? -29.078 -8.755 -32.189 1.00 82.19 391 LEU A O 1
ATOM 3094 N N . GLN A 1 392 ? -28.779 -7.471 -30.368 1.00 81.94 392 GLN A N 1
ATOM 3095 C CA . GLN A 1 392 ? -28.513 -6.244 -31.126 1.00 81.94 392 GLN A CA 1
ATOM 3096 C C . GLN A 1 392 ? -27.203 -6.316 -31.915 1.00 81.94 392 GLN A C 1
ATOM 3098 O O . GLN A 1 392 ? -27.175 -5.959 -33.095 1.00 81.94 392 GLN A O 1
ATOM 3103 N N . VAL A 1 393 ? -26.135 -6.837 -31.309 1.00 75.69 393 VAL A N 1
ATOM 3104 C CA . VAL A 1 393 ? -24.859 -7.072 -32.006 1.00 75.69 393 VAL A CA 1
ATOM 3105 C C . VAL A 1 393 ? -25.050 -8.055 -33.160 1.00 75.69 393 VAL A C 1
ATOM 3107 O O . VAL A 1 393 ? -24.624 -7.784 -34.282 1.00 75.69 393 VAL A O 1
ATOM 3110 N N . TYR A 1 394 ? -25.753 -9.166 -32.923 1.00 80.38 394 TYR A N 1
ATOM 3111 C CA . TYR A 1 394 ? -26.059 -10.138 -33.970 1.00 80.38 394 TYR A CA 1
ATOM 3112 C C . TYR A 1 394 ? -26.826 -9.491 -35.133 1.00 80.38 394 TYR A C 1
ATOM 3114 O O . TYR A 1 394 ? -26.455 -9.681 -36.290 1.00 80.38 394 TYR A O 1
ATOM 3122 N N . TYR A 1 395 ? -27.871 -8.706 -34.850 1.00 81.81 395 TYR A N 1
ATOM 3123 C CA . TYR A 1 395 ? -28.711 -8.077 -35.878 1.00 81.81 395 TYR A CA 1
ATOM 3124 C C . TYR A 1 395 ? -27.964 -7.020 -36.703 1.00 81.81 395 TYR A C 1
ATOM 3126 O O . TYR A 1 395 ? -28.209 -6.885 -37.898 1.00 81.81 395 TYR A O 1
ATOM 3134 N N . THR A 1 396 ? -27.036 -6.292 -36.077 1.00 78.12 396 THR A N 1
ATOM 3135 C CA . THR A 1 396 ? -26.235 -5.237 -36.724 1.00 78.12 396 THR A CA 1
ATOM 3136 C C . THR A 1 396 ? -24.968 -5.752 -37.412 1.00 78.12 396 THR A C 1
ATOM 3138 O O . THR A 1 396 ? -24.307 -4.998 -38.128 1.00 78.12 396 THR A O 1
ATOM 3141 N N . THR A 1 397 ? -24.632 -7.035 -37.244 1.00 78.00 397 THR A N 1
ATOM 3142 C CA . THR A 1 397 ? -23.468 -7.655 -37.890 1.00 78.00 397 THR A CA 1
ATOM 3143 C C . THR A 1 397 ? -23.648 -7.690 -39.419 1.00 78.00 397 THR A C 1
ATOM 3145 O O . THR A 1 397 ? -24.689 -8.147 -39.898 1.00 78.00 397 THR A O 1
ATOM 3148 N N . PRO A 1 398 ? -22.650 -7.257 -40.219 1.00 74.69 398 PRO A N 1
ATOM 3149 C CA . PRO A 1 398 ? -22.748 -7.253 -41.678 1.00 74.69 398 PRO A CA 1
ATOM 3150 C C . PRO A 1 398 ? -23.105 -8.631 -42.253 1.00 74.69 398 PRO A C 1
ATOM 3152 O O . PRO A 1 398 ? -22.417 -9.616 -42.001 1.00 74.69 398 PRO A O 1
ATOM 3155 N N . GLY A 1 399 ? -24.175 -8.688 -43.049 1.00 77.75 399 GLY A N 1
ATOM 3156 C CA . GLY A 1 399 ? -24.716 -9.931 -43.616 1.00 77.75 399 GLY A CA 1
ATOM 3157 C C . GLY A 1 399 ? -25.965 -10.447 -42.896 1.00 77.75 399 GLY A C 1
ATOM 3158 O O . GLY A 1 399 ? -26.756 -11.167 -43.506 1.00 77.75 399 GLY A O 1
ATOM 3159 N N . ASN A 1 400 ? -26.213 -9.998 -41.663 1.00 81.62 400 ASN A N 1
ATOM 3160 C CA . ASN A 1 400 ? -27.457 -10.262 -40.953 1.00 81.62 400 ASN A CA 1
ATOM 3161 C C . ASN A 1 400 ? -28.477 -9.152 -41.240 1.00 81.62 400 ASN A C 1
ATOM 3163 O O . ASN A 1 400 ? -28.159 -7.969 -41.298 1.00 81.62 400 ASN A O 1
ATOM 3167 N N . SER A 1 401 ? -29.728 -9.550 -41.468 1.00 81.06 401 SER A N 1
ATOM 3168 C CA . SER A 1 401 ? -30.868 -8.632 -41.672 1.00 81.06 401 SER A CA 1
ATOM 3169 C C . SER A 1 401 ? -32.103 -9.042 -40.865 1.00 81.06 401 SER A C 1
ATOM 3171 O O . SER A 1 401 ? -33.193 -8.492 -41.041 1.00 81.06 401 SER A O 1
ATOM 3173 N N . LYS A 1 402 ? -31.932 -10.054 -40.008 1.00 88.69 402 LYS A N 1
ATOM 3174 C CA . LYS A 1 402 ? -32.942 -10.662 -39.145 1.00 88.69 402 LYS A CA 1
ATOM 3175 C C . LYS A 1 402 ? -32.267 -11.134 -37.864 1.00 88.69 402 LYS A C 1
ATOM 3177 O O . LYS A 1 402 ? -31.105 -11.531 -37.890 1.00 88.69 402 LYS A O 1
ATOM 3182 N N . TYR A 1 403 ? -33.009 -11.120 -36.766 1.00 90.69 403 TYR A N 1
ATOM 3183 C CA . TYR A 1 403 ? -32.595 -11.736 -35.512 1.00 90.69 403 TYR A CA 1
ATOM 3184 C C . TYR A 1 403 ? -32.514 -13.265 -35.661 1.00 90.69 403 TYR A C 1
ATOM 3186 O O . TYR A 1 403 ? -33.206 -13.825 -36.535 1.00 90.69 403 TYR A O 1
ATOM 3194 N N . PRO A 1 404 ? -31.699 -13.937 -34.822 1.00 89.56 404 PRO A N 1
ATOM 3195 C CA . PRO A 1 404 ? -31.472 -15.378 -34.916 1.00 89.56 404 PRO A CA 1
ATOM 3196 C C . PRO A 1 404 ? -32.774 -16.168 -34.766 1.00 89.56 404 PRO A C 1
ATOM 3198 O O . PRO A 1 404 ? -33.750 -15.662 -34.229 1.00 89.56 404 PRO A O 1
ATOM 3201 N N . VAL A 1 405 ? -32.835 -17.413 -35.236 1.00 87.88 405 VAL A N 1
ATOM 3202 C CA . VAL A 1 405 ? -34.048 -18.242 -35.067 1.00 87.88 405 VAL A CA 1
ATOM 3203 C C . VAL A 1 405 ? -34.201 -18.780 -33.643 1.00 87.88 405 VAL A C 1
ATOM 3205 O O . VAL A 1 405 ? -35.303 -19.147 -33.240 1.00 87.88 405 VAL A O 1
ATOM 3208 N N . SER A 1 406 ? -33.111 -18.806 -32.872 1.00 90.12 406 SER A N 1
ATOM 3209 C CA . SER A 1 406 ? -33.089 -19.198 -31.461 1.00 90.12 406 SER A CA 1
ATOM 3210 C C . SER A 1 406 ? -31.906 -18.558 -30.733 1.00 90.12 406 SER A C 1
ATOM 3212 O O . SER A 1 406 ? -30.916 -18.195 -31.367 1.00 90.12 406 SER A O 1
ATOM 3214 N N . LEU A 1 407 ? -31.955 -18.481 -29.400 1.00 87.62 407 LEU A N 1
ATOM 3215 C CA . LEU A 1 407 ? -30.839 -17.943 -28.608 1.00 87.62 407 LEU A CA 1
ATOM 3216 C C . LEU A 1 407 ? -29.542 -18.755 -28.755 1.00 87.62 407 LEU A C 1
ATOM 3218 O O . LEU A 1 407 ? -28.463 -18.174 -28.721 1.00 87.62 407 LEU A O 1
ATOM 3222 N N . ASN A 1 408 ? -29.628 -20.067 -29.000 1.00 86.50 408 ASN A N 1
ATOM 3223 C CA . ASN A 1 408 ? -28.448 -20.914 -29.225 1.00 86.50 408 ASN A CA 1
ATOM 3224 C C . ASN A 1 408 ? -27.646 -20.500 -30.461 1.00 86.50 408 ASN A C 1
ATOM 3226 O O . ASN A 1 408 ? -26.446 -20.763 -30.542 1.00 86.50 408 ASN A O 1
ATOM 3230 N N . GLU A 1 409 ? -28.286 -19.828 -31.417 1.00 85.62 409 GLU A N 1
ATOM 3231 C CA . GLU A 1 409 ? -27.593 -19.361 -32.606 1.00 85.62 409 GLU A CA 1
ATOM 3232 C C . GLU A 1 409 ? -26.532 -18.306 -32.269 1.00 85.62 409 GLU A C 1
ATOM 3234 O O . GLU A 1 409 ? -25.482 -18.300 -32.905 1.00 85.62 409 GLU A O 1
ATOM 3239 N N . LEU A 1 410 ? -26.747 -17.509 -31.209 1.00 81.50 410 LEU A N 1
ATOM 3240 C CA . LEU A 1 410 ? -25.772 -16.536 -30.696 1.00 81.50 410 LEU A CA 1
ATOM 3241 C C . LEU A 1 410 ? -24.460 -17.204 -30.260 1.00 81.50 410 LEU A C 1
ATOM 3243 O O . LEU A 1 410 ? -23.392 -16.601 -30.368 1.00 81.50 410 LEU A O 1
ATOM 3247 N N . VAL A 1 411 ? -24.536 -18.447 -29.778 1.00 77.94 411 VAL A N 1
ATOM 3248 C CA . VAL A 1 411 ? -23.363 -19.248 -29.403 1.00 77.94 411 VAL A CA 1
ATOM 3249 C C . VAL A 1 411 ? -22.678 -19.777 -30.656 1.00 77.94 411 VAL A C 1
ATOM 3251 O O . VAL A 1 411 ? -21.468 -19.639 -30.827 1.00 77.94 411 VAL A O 1
ATOM 3254 N N . THR A 1 412 ? -23.453 -20.337 -31.590 1.00 79.38 412 THR A N 1
ATOM 3255 C CA . THR A 1 412 ? -22.896 -20.892 -32.833 1.00 79.38 412 THR A CA 1
ATOM 3256 C C . THR A 1 412 ? -22.281 -19.828 -33.746 1.00 79.38 412 THR A C 1
ATOM 3258 O O . THR A 1 412 ? -21.292 -20.108 -34.422 1.00 79.38 412 THR A O 1
ATOM 3261 N N . SER A 1 413 ? -22.799 -18.594 -33.721 1.00 71.81 413 SER A N 1
ATOM 3262 C CA . SER A 1 413 ? -22.234 -17.436 -34.423 1.00 71.81 413 SER A CA 1
ATOM 3263 C C . SER A 1 413 ? -21.045 -16.806 -33.694 1.00 71.81 413 SER A C 1
ATOM 3265 O O . SER A 1 413 ? -20.473 -15.842 -34.199 1.00 71.81 413 SER A O 1
ATOM 3267 N N . LYS A 1 414 ? -20.665 -17.334 -32.519 1.00 74.06 414 LYS A N 1
ATOM 3268 C CA . LYS A 1 414 ? -19.641 -16.781 -31.616 1.00 74.06 414 LYS A CA 1
ATOM 3269 C C . LYS A 1 414 ? -19.929 -15.343 -31.167 1.00 74.06 414 LYS A C 1
ATOM 3271 O O . LYS A 1 414 ? -19.006 -14.618 -30.805 1.00 74.06 414 LYS A O 1
ATOM 3276 N N . THR A 1 415 ? -21.196 -14.926 -31.192 1.00 67.06 415 THR A N 1
ATOM 3277 C CA . THR A 1 415 ? -21.628 -13.628 -30.654 1.00 67.06 415 THR A CA 1
ATOM 3278 C C . THR A 1 415 ? -21.582 -13.638 -29.125 1.00 67.06 415 THR A C 1
ATOM 3280 O O . THR A 1 415 ? -21.262 -12.621 -28.518 1.00 67.06 415 THR A O 1
ATOM 3283 N N . VAL A 1 416 ? -21.841 -14.794 -28.507 1.00 63.16 416 VAL A N 1
ATOM 3284 C CA . VAL A 1 416 ? -21.625 -15.059 -27.076 1.00 63.16 416 VAL A CA 1
ATOM 3285 C C . VAL A 1 416 ? -20.942 -16.416 -26.890 1.00 63.16 416 VAL A C 1
ATOM 3287 O O . VAL A 1 416 ? -20.998 -17.267 -27.776 1.00 63.16 416 VAL A O 1
ATOM 3290 N N . ILE A 1 417 ? -20.291 -16.623 -25.742 1.00 49.75 417 ILE A N 1
ATOM 3291 C CA . ILE A 1 417 ? -19.661 -17.909 -25.385 1.00 49.75 417 ILE A CA 1
ATOM 3292 C C . ILE A 1 417 ? -20.724 -18.917 -24.919 1.00 49.75 417 ILE A C 1
ATOM 3294 O O . ILE A 1 417 ? -20.660 -20.091 -25.270 1.00 49.75 417 ILE A O 1
ATOM 3298 N N . GLU A 1 418 ? -21.734 -18.443 -24.189 1.00 78.56 418 GLU A N 1
ATOM 3299 C CA . GLU A 1 418 ? -22.903 -19.203 -23.745 1.00 78.56 418 GLU A CA 1
ATOM 3300 C C . GLU A 1 418 ? -24.111 -18.265 -23.585 1.00 78.56 418 GLU A C 1
ATOM 3302 O O . GLU A 1 418 ? -23.946 -17.052 -23.435 1.00 78.56 418 GLU A O 1
ATOM 3307 N N . VAL A 1 419 ? -25.331 -18.807 -23.643 1.00 75.62 419 VAL A N 1
ATOM 3308 C CA . VAL A 1 419 ? -26.545 -18.041 -23.322 1.00 75.62 419 VAL A CA 1
ATOM 3309 C C . VAL A 1 419 ? -26.744 -18.084 -21.804 1.00 75.62 419 VAL A C 1
ATOM 3311 O O . VAL A 1 419 ? -26.790 -19.188 -21.257 1.00 75.62 419 VAL A O 1
ATOM 3314 N N . PRO A 1 420 ? -26.902 -16.936 -21.118 1.00 77.19 420 PRO A N 1
ATOM 3315 C CA . PRO A 1 420 ? -27.208 -16.914 -19.692 1.00 77.19 420 PRO A CA 1
ATOM 3316 C C . PRO A 1 420 ? -28.442 -17.761 -19.349 1.00 77.19 420 PRO A C 1
ATOM 3318 O O . PRO A 1 420 ? -29.397 -17.827 -20.125 1.00 77.19 420 PRO A O 1
ATOM 3321 N N . THR A 1 421 ? -28.450 -18.365 -18.163 1.00 79.81 421 THR A N 1
ATOM 3322 C CA . THR A 1 421 ? -29.621 -19.051 -17.588 1.00 79.81 421 THR A CA 1
ATOM 3323 C C . THR A 1 421 ? -30.101 -18.315 -16.342 1.00 79.81 421 THR A C 1
ATOM 3325 O O . THR A 1 421 ? -29.355 -17.540 -15.739 1.00 79.81 421 THR A O 1
ATOM 3328 N N . SER A 1 422 ? -31.371 -18.497 -15.979 1.00 75.00 422 SER A N 1
ATOM 3329 C CA . SER A 1 422 ? -31.931 -17.900 -14.767 1.00 75.00 422 SER A CA 1
ATOM 3330 C C . SER A 1 422 ? -31.264 -18.480 -13.504 1.00 75.00 422 SER A C 1
ATOM 3332 O O . SER A 1 422 ? -30.660 -19.554 -13.556 1.00 75.00 422 SER A O 1
ATOM 3334 N N . PRO A 1 423 ? -31.436 -17.854 -12.325 1.00 70.81 423 PRO A N 1
ATOM 3335 C CA . PRO A 1 423 ? -30.962 -18.418 -11.056 1.00 70.81 423 PRO A CA 1
ATOM 3336 C C . PRO A 1 423 ? -31.514 -19.814 -10.719 1.00 70.81 423 PRO A C 1
ATOM 3338 O O . PRO A 1 423 ? -30.919 -20.521 -9.910 1.00 70.81 423 PRO A O 1
ATOM 3341 N N . SER A 1 424 ? -32.648 -20.211 -11.312 1.00 71.94 424 SER A N 1
ATOM 3342 C CA . SER A 1 424 ? -33.231 -21.555 -11.189 1.00 71.94 424 SER A CA 1
ATOM 3343 C C . SER A 1 424 ? -32.679 -22.559 -12.214 1.00 71.94 424 SER A C 1
ATOM 3345 O O . SER A 1 424 ? -33.075 -23.722 -12.194 1.00 71.94 424 SER A O 1
ATOM 3347 N N . GLY A 1 425 ? -31.771 -22.133 -13.098 1.00 76.38 425 GLY A N 1
ATOM 3348 C CA . GLY A 1 425 ? -31.231 -22.932 -14.200 1.00 76.38 425 GLY A CA 1
ATOM 3349 C C . GLY A 1 425 ? -32.152 -23.014 -15.422 1.00 76.38 425 GLY A C 1
ATOM 3350 O O . GLY A 1 425 ? -31.889 -23.795 -16.335 1.00 76.38 425 GLY A O 1
ATOM 3351 N N . GLU A 1 426 ? -33.234 -22.232 -15.462 1.00 80.19 426 GLU A N 1
ATOM 3352 C CA . GLU A 1 426 ? -34.174 -22.210 -16.585 1.00 80.19 426 GLU A CA 1
ATOM 3353 C C . GLU A 1 426 ? -33.672 -21.297 -17.713 1.00 80.19 426 GLU A C 1
ATOM 3355 O O . GLU A 1 426 ? -33.043 -20.260 -17.485 1.00 80.19 426 GLU A O 1
ATOM 3360 N N . ALA A 1 427 ? -33.970 -21.667 -18.959 1.00 85.88 427 ALA A N 1
ATOM 3361 C CA . ALA A 1 427 ? -33.667 -20.826 -20.110 1.00 85.88 427 ALA A CA 1
ATOM 3362 C C . ALA A 1 427 ? -34.593 -19.599 -20.156 1.00 85.88 427 ALA A C 1
ATOM 3364 O O . ALA A 1 427 ? -35.785 -19.690 -19.854 1.00 85.88 427 ALA A O 1
ATOM 3365 N N . TYR A 1 428 ? -34.061 -18.458 -20.599 1.00 90.38 428 TYR A N 1
ATOM 3366 C CA . TYR A 1 428 ? -34.878 -17.272 -20.848 1.00 90.38 428 TYR A CA 1
ATOM 3367 C C . TYR A 1 428 ? -35.835 -17.492 -22.024 1.00 90.38 428 TYR A C 1
ATOM 3369 O O . TYR A 1 428 ? -35.510 -18.150 -23.015 1.00 90.38 428 TYR A O 1
ATOM 3377 N N . GLY A 1 429 ? -37.023 -16.900 -21.921 1.00 90.62 429 GLY A N 1
ATOM 3378 C CA . GLY A 1 429 ? -38.012 -16.915 -22.989 1.00 90.62 429 GLY A CA 1
ATOM 3379 C C . GLY A 1 429 ? -37.543 -16.081 -24.177 1.00 90.62 429 GLY A C 1
ATOM 3380 O O . GLY A 1 429 ? -36.992 -14.993 -24.0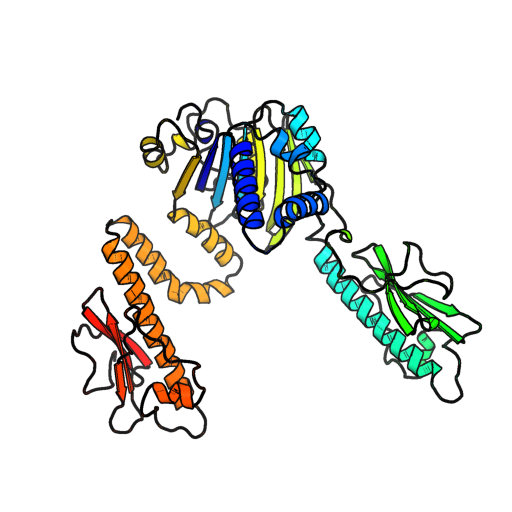08 1.00 90.62 429 GLY A O 1
ATOM 3381 N N . TYR A 1 430 ? -37.784 -16.597 -25.377 1.00 92.44 430 TYR A N 1
ATOM 3382 C CA . TYR A 1 430 ? -37.418 -15.957 -26.631 1.00 92.44 430 TYR A CA 1
ATOM 3383 C C . TYR A 1 430 ? -38.590 -16.015 -27.603 1.00 92.44 430 TYR A C 1
ATOM 3385 O O . TYR A 1 430 ? -39.039 -17.097 -27.983 1.00 92.44 430 TYR A O 1
ATOM 3393 N N . LEU A 1 431 ? -39.071 -14.845 -28.008 1.00 91.62 431 LEU A N 1
ATOM 3394 C CA . LEU A 1 431 ? -40.116 -14.691 -29.004 1.00 91.62 431 LEU A CA 1
ATOM 3395 C C . LEU A 1 431 ? -39.531 -13.980 -30.216 1.00 91.62 431 LEU A C 1
ATOM 3397 O O . LEU A 1 431 ? -39.039 -12.859 -30.108 1.00 91.62 431 LEU A O 1
ATOM 3401 N N . ARG A 1 432 ? -39.629 -14.616 -31.380 1.00 90.19 432 ARG A N 1
ATOM 3402 C CA . ARG A 1 432 ? -39.270 -14.017 -32.663 1.00 90.19 432 ARG A CA 1
ATOM 3403 C C . ARG A 1 432 ? -40.524 -13.764 -33.480 1.00 90.19 432 ARG A C 1
ATOM 3405 O O . ARG A 1 432 ? -41.259 -14.703 -33.776 1.00 90.19 432 ARG A O 1
ATOM 3412 N N . CYS A 1 433 ? -40.763 -12.509 -33.844 1.00 85.56 433 CYS A N 1
ATOM 3413 C CA . CYS A 1 433 ? -41.934 -12.124 -34.621 1.00 85.56 433 CYS A CA 1
ATOM 3414 C C . CYS A 1 433 ? -41.795 -12.510 -36.103 1.00 85.56 433 CYS A C 1
ATOM 3416 O O . CYS A 1 433 ? -40.707 -12.830 -36.588 1.00 85.56 433 CYS A O 1
ATOM 3418 N N . ALA A 1 434 ? -42.928 -12.544 -36.813 1.00 74.88 434 ALA A N 1
ATOM 3419 C CA . ALA A 1 434 ? -43.099 -13.283 -38.068 1.00 74.88 434 ALA A CA 1
ATOM 3420 C C . ALA A 1 434 ? -42.105 -12.925 -39.194 1.00 74.88 434 ALA A C 1
ATOM 3422 O O . ALA A 1 434 ? -41.734 -13.796 -39.981 1.00 74.88 434 ALA A O 1
ATOM 3423 N N . ASP A 1 435 ? -41.640 -11.677 -39.279 1.00 79.44 435 ASP A N 1
ATOM 3424 C CA . ASP A 1 435 ? -40.673 -11.251 -40.299 1.00 79.44 435 ASP A CA 1
ATOM 3425 C C . ASP A 1 435 ? -39.200 -11.460 -39.887 1.00 79.44 435 ASP A C 1
ATOM 3427 O O . ASP A 1 435 ? -38.296 -11.363 -40.729 1.00 79.44 435 ASP A O 1
ATOM 3431 N N . GLY A 1 436 ? -38.963 -11.831 -38.623 1.00 82.69 436 GLY A N 1
ATOM 3432 C CA . GLY A 1 436 ? -37.652 -12.008 -38.004 1.00 82.69 436 GLY A CA 1
ATOM 3433 C C . GLY A 1 436 ? -36.913 -10.702 -37.719 1.00 82.69 436 GLY A C 1
ATOM 3434 O O . GLY A 1 436 ? -35.731 -10.758 -37.384 1.00 82.69 436 GLY A O 1
ATOM 3435 N N . LYS A 1 437 ? -37.566 -9.547 -37.882 1.00 84.94 437 LYS A N 1
ATOM 3436 C CA . LYS A 1 437 ? -36.979 -8.221 -37.638 1.00 84.94 437 LYS A CA 1
ATOM 3437 C C . LYS A 1 437 ? -37.295 -7.675 -36.258 1.00 84.94 437 LYS A C 1
ATOM 3439 O O . LYS A 1 437 ? -36.659 -6.720 -35.834 1.00 84.94 437 LYS A O 1
ATOM 3444 N N . GLU A 1 438 ? -38.233 -8.298 -35.558 1.00 89.44 438 GLU A N 1
ATOM 3445 C CA . GLU A 1 438 ? -38.542 -7.973 -34.176 1.00 89.44 438 GLU A CA 1
ATOM 3446 C C . GLU A 1 438 ? -38.482 -9.209 -33.293 1.00 89.44 438 GLU A C 1
ATOM 3448 O O . GLU A 1 438 ? -38.884 -10.307 -33.699 1.00 89.44 438 GLU A O 1
ATOM 3453 N N . ILE A 1 439 ? -37.985 -9.016 -32.076 1.00 91.50 439 ILE A N 1
ATOM 3454 C CA . ILE A 1 439 ? -37.897 -10.056 -31.063 1.00 91.50 439 ILE A CA 1
ATOM 3455 C C . ILE A 1 439 ? -38.220 -9.500 -29.680 1.00 91.50 439 ILE A C 1
ATOM 3457 O O . ILE A 1 439 ? -38.108 -8.297 -29.424 1.00 91.50 439 ILE A O 1
ATOM 3461 N N . ALA A 1 440 ? -38.593 -10.401 -28.779 1.00 91.62 440 ALA A N 1
ATOM 3462 C CA . ALA A 1 440 ? -38.686 -10.136 -27.358 1.00 91.62 440 ALA A CA 1
ATOM 3463 C C . ALA A 1 440 ? -37.970 -11.231 -26.561 1.00 91.62 440 ALA A C 1
ATOM 3465 O O . ALA A 1 440 ? -38.066 -12.418 -26.882 1.00 91.62 440 ALA A O 1
ATOM 3466 N N . VAL A 1 441 ? -37.260 -10.821 -25.514 1.00 92.69 441 VAL A N 1
ATOM 3467 C CA . VAL A 1 441 ? -36.601 -11.717 -24.555 1.00 92.69 441 VAL A CA 1
ATOM 3468 C C . VAL A 1 441 ? -37.241 -11.505 -23.201 1.00 92.69 441 VAL A C 1
ATOM 3470 O O . VAL A 1 441 ? -37.442 -10.361 -22.797 1.00 92.69 441 VAL A O 1
ATOM 3473 N N . SER A 1 442 ? -37.552 -12.589 -22.497 1.00 93.38 442 SER A N 1
ATOM 3474 C CA . SER A 1 442 ? -38.285 -12.516 -21.237 1.00 93.38 442 SER A CA 1
ATOM 3475 C C . SER A 1 442 ? -37.704 -13.401 -20.147 1.00 93.38 442 SER A C 1
ATOM 3477 O O . SER A 1 442 ? -37.352 -14.552 -20.403 1.00 93.38 442 SER A O 1
ATOM 3479 N N . GLY A 1 443 ? -37.711 -12.906 -18.914 1.00 92.31 443 GLY A N 1
ATOM 3480 C CA . GLY A 1 443 ? -37.427 -13.680 -17.709 1.00 92.31 443 GLY A CA 1
ATOM 3481 C C . GLY A 1 443 ? -38.538 -13.501 -16.679 1.00 92.31 443 GLY A C 1
ATOM 3482 O O . GLY A 1 443 ? -39.094 -12.410 -16.557 1.00 92.31 443 GLY A O 1
ATOM 3483 N N . LYS A 1 444 ? -38.887 -14.570 -15.959 1.00 92.75 444 LYS A N 1
ATOM 3484 C CA . LYS A 1 444 ? -39.905 -14.516 -14.905 1.00 92.75 444 LYS A CA 1
ATOM 3485 C C . LYS A 1 444 ? -39.286 -13.998 -13.608 1.00 92.75 444 LYS A C 1
ATOM 3487 O O . LYS A 1 444 ? -38.251 -14.505 -13.186 1.00 92.75 444 LYS A O 1
ATOM 3492 N N . LEU A 1 445 ? -39.929 -13.015 -12.993 1.00 85.94 445 LEU A N 1
ATOM 3493 C CA . LEU A 1 445 ? -39.562 -12.471 -11.693 1.00 85.94 445 LEU A CA 1
ATOM 3494 C C . LEU A 1 445 ? -40.227 -13.298 -10.586 1.00 85.94 445 LEU A C 1
ATOM 3496 O O . LEU A 1 445 ? -41.430 -13.561 -10.619 1.00 85.94 445 LEU A O 1
ATOM 3500 N N . GLU A 1 446 ? -39.438 -13.723 -9.609 1.00 82.81 446 GLU A N 1
ATOM 3501 C CA . GLU A 1 446 ? -39.856 -14.485 -8.437 1.00 82.81 446 GLU A CA 1
ATOM 3502 C C . GLU A 1 446 ? -40.613 -13.588 -7.439 1.00 82.81 446 GLU A C 1
ATOM 3504 O O . GLU A 1 446 ? -41.556 -14.063 -6.807 1.00 82.81 446 GLU A O 1
ATOM 3509 N N . SER A 1 447 ? -40.289 -12.286 -7.337 1.00 80.12 447 SER A N 1
ATOM 3510 C CA . SER A 1 447 ? -40.964 -11.374 -6.388 1.00 80.12 447 SER A CA 1
ATOM 3511 C C . SER A 1 447 ? -42.402 -11.040 -6.762 1.00 80.12 447 SER A C 1
ATOM 3513 O O . SER A 1 447 ? -43.254 -10.912 -5.883 1.00 80.12 447 SER A O 1
ATOM 3515 N N . THR A 1 448 ? -42.681 -10.897 -8.054 1.00 83.25 448 THR A N 1
ATOM 3516 C CA . THR A 1 448 ? -43.992 -10.484 -8.572 1.00 83.25 448 THR A CA 1
ATOM 3517 C C . THR A 1 448 ? -44.730 -11.623 -9.270 1.00 83.25 448 THR A C 1
ATOM 3519 O O . THR A 1 448 ? -45.942 -11.547 -9.465 1.00 83.25 448 THR A O 1
ATOM 3522 N N . GLY A 1 449 ? -44.020 -12.681 -9.675 1.00 85.50 449 GLY A N 1
ATOM 3523 C CA . GLY A 1 449 ? -44.545 -13.727 -10.551 1.00 85.50 449 GLY A CA 1
ATOM 3524 C C . GLY A 1 449 ? -44.764 -13.270 -11.998 1.00 85.50 449 GLY A C 1
ATOM 3525 O O . GLY A 1 449 ? -45.332 -14.038 -12.781 1.00 85.50 449 GLY A O 1
ATOM 3526 N N . THR A 1 450 ? -44.347 -12.047 -12.350 1.00 90.44 450 THR A N 1
ATOM 3527 C CA . THR A 1 450 ? -44.555 -11.423 -13.665 1.00 90.44 450 THR A CA 1
ATOM 3528 C C . THR A 1 450 ? -43.323 -11.536 -14.561 1.00 90.44 450 THR A C 1
ATOM 3530 O O . THR A 1 450 ? -42.260 -11.972 -14.122 1.00 90.44 450 THR A O 1
ATOM 3533 N N . TYR A 1 451 ? -43.453 -11.192 -15.844 1.00 91.69 451 TYR A N 1
ATOM 3534 C CA . TYR A 1 451 ? -42.348 -11.265 -16.801 1.00 91.69 451 TYR A CA 1
ATOM 3535 C C . TYR A 1 451 ? -41.700 -9.902 -17.051 1.00 91.69 451 TYR A C 1
ATOM 3537 O O . TYR A 1 451 ? -42.355 -8.959 -17.509 1.00 91.69 451 TYR A O 1
ATOM 3545 N N . TRP A 1 452 ? -40.383 -9.855 -16.837 1.00 93.00 452 TRP A N 1
ATOM 3546 C CA . TRP A 1 452 ? -39.499 -8.790 -17.297 1.00 93.00 452 TRP A CA 1
ATOM 3547 C C . TRP A 1 452 ? -39.122 -9.042 -18.752 1.00 93.00 452 TRP A C 1
ATOM 3549 O O . TRP A 1 452 ? -38.565 -10.097 -19.069 1.00 93.00 452 TRP A O 1
ATOM 3559 N N . VAL A 1 453 ? -39.447 -8.103 -19.637 1.00 92.56 453 VAL A N 1
ATOM 3560 C CA . VAL A 1 453 ? -39.377 -8.303 -21.087 1.00 92.56 453 VAL A CA 1
ATOM 3561 C C . VAL A 1 453 ? -38.641 -7.155 -21.746 1.00 92.56 453 VAL A C 1
ATOM 3563 O O . VAL A 1 453 ? -39.041 -6.001 -21.609 1.00 92.56 453 VAL A O 1
ATOM 3566 N N . TRP A 1 454 ? -37.600 -7.484 -22.505 1.00 91.88 454 TRP A N 1
ATOM 3567 C CA . TRP A 1 454 ? -36.965 -6.561 -23.437 1.00 91.88 454 TRP A CA 1
ATOM 3568 C C . TRP A 1 454 ? -37.483 -6.791 -24.854 1.00 91.88 454 TRP A C 1
ATOM 3570 O O . TRP A 1 454 ? -37.634 -7.935 -25.284 1.00 91.88 454 TRP A O 1
ATOM 3580 N N . SER A 1 455 ? -37.735 -5.701 -25.573 1.00 87.56 455 SER A N 1
ATOM 3581 C CA . SER A 1 455 ? -38.253 -5.691 -26.940 1.00 87.56 455 SER A CA 1
ATOM 3582 C C . SER A 1 455 ? -37.298 -4.953 -27.874 1.00 87.56 455 SER A C 1
ATOM 3584 O O . SER A 1 455 ? -36.870 -3.837 -27.574 1.00 87.56 455 SER A O 1
ATOM 3586 N N . SER A 1 456 ? -37.028 -5.523 -29.050 1.00 85.69 456 SER A N 1
ATOM 3587 C CA . SER A 1 456 ? -36.273 -4.817 -30.092 1.00 85.69 456 SER A CA 1
ATOM 3588 C C . SER A 1 456 ? -37.056 -3.661 -30.726 1.00 85.69 456 SER A C 1
ATOM 3590 O O . SER A 1 456 ? -36.447 -2.788 -31.332 1.00 85.69 456 SER A O 1
ATOM 3592 N N . ALA A 1 457 ? -38.389 -3.648 -30.608 1.00 84.06 457 ALA A N 1
ATOM 3593 C CA . ALA A 1 457 ? -39.239 -2.597 -31.168 1.00 84.06 457 ALA A CA 1
ATOM 3594 C C . ALA A 1 457 ? -39.190 -1.311 -30.325 1.00 84.06 457 ALA A C 1
ATOM 3596 O O . ALA A 1 457 ? -39.161 -0.213 -30.873 1.00 84.06 457 ALA A O 1
ATOM 3597 N N . SER A 1 458 ? -39.150 -1.436 -28.993 1.00 79.25 458 SER A N 1
ATOM 3598 C CA . SER A 1 458 ? -39.037 -0.288 -28.078 1.00 79.25 458 SER A CA 1
ATOM 3599 C C . SER A 1 458 ? -37.611 -0.008 -27.613 1.00 79.25 458 SER A C 1
ATOM 3601 O O . SER A 1 458 ? -37.354 1.049 -27.035 1.00 79.25 458 SER A O 1
ATOM 3603 N N . MET A 1 459 ? -36.690 -0.954 -27.830 1.00 79.25 459 MET A N 1
ATOM 3604 C CA . MET A 1 459 ? -35.315 -0.942 -27.319 1.00 79.25 459 MET A CA 1
ATOM 3605 C C . MET A 1 459 ? -35.229 -0.846 -25.789 1.00 79.25 459 MET A C 1
ATOM 3607 O O . MET A 1 459 ? -34.166 -0.547 -25.243 1.00 79.25 459 MET A O 1
ATOM 3611 N N . LYS A 1 460 ? -36.332 -1.121 -25.083 1.00 75.19 460 LYS A N 1
ATOM 3612 C CA . LYS A 1 460 ? -36.457 -0.989 -23.630 1.00 75.19 460 LYS A CA 1
ATOM 3613 C C . LYS A 1 460 ? -36.899 -2.302 -23.006 1.00 75.19 460 LYS A C 1
ATOM 3615 O O . LYS A 1 460 ? -37.624 -3.091 -23.611 1.00 75.19 460 LYS A O 1
ATOM 3620 N N . ALA A 1 461 ? -36.455 -2.510 -21.772 1.00 82.69 461 ALA A N 1
ATOM 3621 C CA . ALA A 1 461 ? -36.950 -3.576 -20.921 1.00 82.69 461 ALA A CA 1
ATOM 3622 C C . ALA A 1 461 ? -37.975 -3.021 -19.933 1.00 82.69 461 ALA A C 1
ATOM 3624 O O . ALA A 1 461 ? -37.739 -1.978 -19.322 1.00 82.69 461 ALA A O 1
ATOM 3625 N N . ILE A 1 462 ? -39.102 -3.712 -19.791 1.00 84.94 462 ILE A N 1
ATOM 3626 C CA . ILE A 1 462 ? -40.168 -3.353 -18.855 1.00 84.94 462 ILE A CA 1
ATOM 3627 C C . ILE A 1 462 ? -40.679 -4.588 -18.115 1.00 84.94 462 ILE A C 1
ATOM 3629 O O . ILE A 1 462 ? -40.595 -5.710 -18.616 1.00 84.94 462 ILE A O 1
ATOM 3633 N N . ASP A 1 463 ? -41.270 -4.377 -16.941 1.00 88.19 463 ASP A N 1
ATOM 3634 C CA . ASP A 1 463 ? -42.127 -5.385 -16.330 1.00 88.19 463 ASP A CA 1
ATOM 3635 C C . ASP A 1 463 ? -43.476 -5.322 -17.040 1.00 88.19 463 ASP A C 1
ATOM 3637 O O . ASP A 1 463 ? -44.130 -4.277 -17.076 1.00 88.19 463 ASP A O 1
ATOM 3641 N N . THR A 1 464 ? -43.886 -6.432 -17.641 1.00 83.50 464 THR A N 1
ATOM 3642 C CA . THR A 1 464 ? -45.176 -6.508 -18.338 1.00 83.50 464 THR A CA 1
ATOM 3643 C C . THR A 1 464 ? -46.364 -6.522 -17.384 1.00 83.50 464 THR A C 1
ATOM 3645 O O . THR A 1 464 ? -47.502 -6.434 -17.842 1.00 83.50 464 THR A O 1
ATOM 3648 N N . ASN A 1 465 ? -46.124 -6.667 -16.074 1.00 84.69 465 ASN A N 1
ATOM 3649 C CA . ASN A 1 465 ? -47.141 -6.920 -15.055 1.00 84.69 465 ASN A CA 1
ATOM 3650 C C . ASN A 1 465 ? -48.038 -8.129 -15.394 1.00 84.69 465 ASN A C 1
ATOM 3652 O O . ASN A 1 465 ? -49.157 -8.248 -14.899 1.00 84.69 465 ASN A O 1
ATOM 3656 N N . SER A 1 466 ? -47.549 -9.030 -16.253 1.00 84.69 466 SER A N 1
ATOM 3657 C CA . SER A 1 466 ? -48.254 -10.219 -16.717 1.00 84.69 466 SER A CA 1
ATOM 3658 C C . SER A 1 466 ? -47.595 -11.468 -16.157 1.00 84.69 466 SER A C 1
ATOM 3660 O O . SER A 1 466 ? -46.373 -11.594 -16.195 1.00 84.69 466 SER A O 1
ATOM 3662 N N . THR A 1 467 ? -48.402 -12.408 -15.667 1.00 87.62 467 THR A N 1
ATOM 3663 C CA . THR A 1 467 ? -47.947 -13.706 -15.138 1.00 87.62 467 THR A CA 1
ATOM 3664 C C . THR A 1 467 ? -47.774 -14.772 -16.221 1.00 87.62 467 THR A C 1
ATOM 3666 O O . THR A 1 467 ? -47.377 -15.899 -15.923 1.00 87.62 467 THR A O 1
ATOM 3669 N N . THR A 1 468 ? -48.057 -14.429 -17.481 1.00 85.06 468 THR A N 1
ATOM 3670 C CA . THR A 1 468 ? -47.876 -15.300 -18.647 1.00 85.06 468 THR A CA 1
ATOM 3671 C C . THR A 1 468 ? -46.745 -14.781 -19.536 1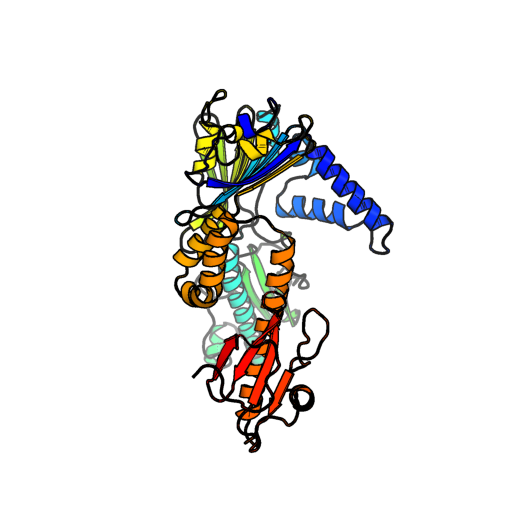.00 85.06 468 THR A C 1
ATOM 3673 O O . THR A 1 468 ? -46.665 -13.566 -19.738 1.00 85.06 468 THR A O 1
ATOM 3676 N N . PRO A 1 469 ? -45.908 -15.662 -20.115 1.00 84.75 469 PRO A N 1
ATOM 3677 C CA . PRO A 1 469 ? -44.806 -15.237 -20.969 1.00 84.75 469 PRO A CA 1
ATOM 3678 C C . PRO A 1 469 ? -45.306 -14.580 -22.269 1.00 84.75 469 PRO A C 1
ATOM 3680 O O . PRO A 1 469 ? -46.386 -14.929 -22.766 1.00 84.75 469 PRO A O 1
ATOM 3683 N N . PRO A 1 470 ? -44.508 -13.677 -22.870 1.00 84.69 470 PRO A N 1
ATOM 3684 C CA . PRO A 1 470 ? -44.742 -13.166 -24.219 1.00 84.69 470 PRO A CA 1
ATOM 3685 C C . PRO A 1 470 ? -44.960 -14.293 -25.229 1.00 84.69 470 PRO A C 1
ATOM 3687 O O . PRO A 1 470 ? -44.141 -15.203 -25.333 1.00 84.69 470 PRO A O 1
ATOM 3690 N N . SER A 1 471 ? -46.051 -14.227 -25.994 1.00 79.88 471 SER A N 1
ATOM 3691 C CA . SER A 1 471 ? -46.397 -15.283 -26.960 1.00 79.88 471 SER A CA 1
ATOM 3692 C C . SER A 1 471 ? -46.846 -14.786 -28.335 1.00 79.88 471 SER A C 1
ATOM 3694 O O . SER A 1 471 ? -46.805 -15.560 -29.286 1.00 79.88 471 SER A O 1
ATOM 3696 N N . THR A 1 472 ? -47.256 -13.520 -28.477 1.00 72.81 472 THR A N 1
ATOM 3697 C CA . THR A 1 472 ? -47.923 -13.043 -29.708 1.00 72.81 472 THR A CA 1
ATOM 3698 C C . THR A 1 472 ? -47.413 -11.716 -30.267 1.00 72.81 472 THR A C 1
ATOM 3700 O O . THR A 1 472 ? -47.530 -11.496 -31.469 1.00 72.81 472 THR A O 1
ATOM 3703 N N . THR A 1 473 ? -46.839 -10.836 -29.444 1.00 78.62 473 THR A N 1
ATOM 3704 C CA . THR A 1 473 ? -46.330 -9.520 -29.864 1.00 78.62 473 THR A CA 1
ATOM 3705 C C . THR A 1 473 ? -44.903 -9.313 -29.380 1.00 78.62 473 THR A C 1
ATOM 3707 O O . THR A 1 473 ? -44.567 -9.765 -28.286 1.00 78.62 473 THR A O 1
ATOM 3710 N N . CYS A 1 474 ? -44.084 -8.627 -30.182 1.00 77.88 474 CYS A N 1
ATOM 3711 C CA . CYS A 1 474 ? -42.745 -8.173 -29.804 1.00 77.88 474 CYS A CA 1
ATOM 3712 C C . CYS A 1 474 ? -42.739 -6.712 -29.346 1.00 77.88 474 CYS A C 1
ATOM 3714 O O . CYS A 1 474 ? -41.671 -6.194 -29.054 1.00 77.88 474 CYS A O 1
ATOM 3716 N N . VAL A 1 475 ? -43.892 -6.044 -29.262 1.00 75.06 475 VAL A N 1
ATOM 3717 C CA . VAL A 1 475 ? -44.002 -4.625 -28.901 1.00 75.06 475 VAL A CA 1
ATOM 3718 C C . VAL A 1 475 ? -44.353 -4.492 -27.418 1.00 75.06 475 VAL A C 1
ATOM 3720 O O . VAL A 1 475 ? -45.483 -4.767 -27.019 1.00 75.06 475 VAL A O 1
ATOM 3723 N N . TYR A 1 476 ? -43.387 -4.058 -26.606 1.00 72.31 476 TYR A N 1
ATOM 3724 C CA . TYR A 1 476 ? -43.547 -3.839 -25.162 1.00 72.31 476 TYR A CA 1
ATOM 3725 C C . TYR A 1 476 ? -42.886 -2.524 -24.752 1.00 72.31 476 TYR A C 1
ATOM 3727 O O . TYR A 1 476 ? -41.781 -2.245 -25.203 1.00 72.31 476 TYR A O 1
ATOM 3735 N N . GLY A 1 477 ? -43.518 -1.739 -23.877 1.00 56.34 477 GLY A N 1
ATOM 3736 C CA . GLY A 1 477 ? -42.913 -0.514 -23.332 1.00 56.34 477 GLY A CA 1
ATOM 3737 C C . GLY A 1 477 ? -42.865 0.673 -24.298 1.00 56.34 477 GLY A C 1
ATOM 3738 O O . GLY A 1 477 ? -41.902 1.440 -24.253 1.00 56.34 477 GLY A O 1
ATOM 3739 N N . LEU A 1 478 ? -43.874 0.788 -25.170 1.00 57.12 478 LEU A N 1
ATOM 3740 C CA . LEU A 1 478 ? -44.146 2.004 -25.945 1.00 57.12 478 LEU A CA 1
ATOM 3741 C C . LEU A 1 478 ? -44.692 3.132 -25.068 1.00 57.12 478 LEU A C 1
ATOM 3743 O O . LEU A 1 478 ? -45.494 2.822 -24.155 1.00 57.12 478 LEU A O 1
#